Protein AF-A0A920WPK7-F1 (afdb_monomer_lite)

Secondary structure (DSSP, 8-state):
-HHHHHHHTT--EEEEEEPP-SSS--EE-EEEEEETT----SGGGGTT-EEEE--TT-IIIIIHHHHHHHHS--SSPPEEEE-SSTTHHHHHHHTTS-SEEEEETTHHHHHHHTTSS-TTSEEEEEEPPPEE-SEEEEETTS-HHHHHHHHHHHHHGGG-HHHHHHHHTTTTPPPPTT----B-STTSGGGSS--S---SS--SS------PPPSS---SPPEE-SSEEEEEEE-TTS-EEEEEEEETTT--EEEEEEEE-----TT-S---SPPEEETTEEEEE-TTSEEEEEETTT--EEEEEEHHHHH-PPPPTT------EEETTEEEE---BTTBSEEEEETTT--EEEEEPPPPPSSS------------S-----SS------------------------------------------------------------------------------PPPPP---------

Sequence (476 aa):
MVRFDAHRLKLSVSPLADLTDRDGLTTQQGVFLVRTADPARRLGDLSGRAVMLGPVEEAETHQAAKDMLQKVRLAKPPRLDSAGAIDSGALALSDGEVDAAVVPDYLPPLLVGCGKVEPGAVRVLATTPSVPGVRLFRTGTTDEALARRVAAEVTALTKRRDLLIALESARGFIKPLGQTAAWADWRGPSRLALTQSLPKKLPKSLRKIWSAKLTGPAVAGPAATESRVITPDKNSEATRDLFRCLDAADGSEMWRLDYAAAGDIDYSNSSRATPVVHDGLVYLHGALGDLHCVRLDTGAVVWRTNYYRDYGAKLLTWGSSSPPLIVDDKLIINPGAPDASLAALDRKTGRLIWKTPATPPPTRHSSWGNSAAAGRLSATTRRASVVGIQPPAIGCGSTCRARGRISTSPRRSSTPTNCCSPPRTTGRGCTVFRPMEKSIRSRHWLMVVSRRTPARRSLLAIACLPPPMAKCTAST

Foldseek 3Di:
DVVVVCVVVVFDKDFQFAFADAVGDQWWAKFKKFFLPAPQQALLVLQQWEEEFEAPPDCRRHVLVVVVNVVDPHPHRYHYHYDPHQCRQVLCNQVVVGRIYIHIPPCVVVCCVVVNHPVRRMDTNDMGDIDRDDTDIDTPVADPVRSVVVSVCVLCVVVCPVVVCCQVVVPPPDPPPDDWPWQQFCLRVVVVVDDPDDDPDDDPDDDDQEDDDAQADFAADWTGGPFWIWGWGAHPVLQKTKIFIATPRYRHTQDIDIDGDDDDAPPGQTAQGYWHDDPQWIWDAGLQQKIFIAGNRYRHTQDIDGLCVPPVADADRHGDNDHWDDDPQWTWDQSLHQQARIWIARNRRRHTPDGHGDDPDPDDDDPDRDDDPPDPPDPPDDDDDDDDDDDDDDDDDDDDDDDDDDDDDDDDDDDDDDDDDDDDDDDDDDDDDDDDDDDDDDDDDDDDDDDDDDDDDDDDDDDDDDDDDDRIDGDD

Structure (mmCIF, N/CA/C/O backbone):
data_AF-A0A920WPK7-F1
#
_entry.id   AF-A0A920WPK7-F1
#
loop_
_atom_site.group_PDB
_atom_site.id
_atom_site.type_symbol
_atom_site.label_atom_id
_atom_site.label_alt_id
_atom_site.label_comp_id
_atom_site.label_asym_id
_atom_site.label_entity_id
_atom_site.label_seq_id
_atom_site.pdbx_PDB_ins_code
_atom_site.Cartn_x
_atom_site.Cartn_y
_atom_site.Cartn_z
_atom_site.occupancy
_atom_site.B_iso_or_equiv
_atom_site.auth_seq_id
_atom_site.auth_comp_id
_atom_site.auth_asym_id
_atom_site.auth_atom_id
_atom_site.pdbx_PDB_model_num
ATOM 1 N N . MET A 1 1 ? -16.186 -6.198 11.004 1.00 74.50 1 MET A N 1
ATOM 2 C CA . MET A 1 1 ? -15.089 -5.953 10.032 1.00 74.50 1 MET A CA 1
ATOM 3 C C . MET A 1 1 ? -15.340 -6.513 8.617 1.00 74.50 1 MET A C 1
ATOM 5 O O . MET A 1 1 ? -15.781 -5.744 7.779 1.00 74.50 1 MET A O 1
ATOM 9 N N . VAL A 1 2 ? -15.141 -7.809 8.298 1.00 79.62 2 VAL A N 1
ATOM 10 C CA . VAL A 1 2 ? -15.109 -8.312 6.885 1.00 79.62 2 VAL A CA 1
ATOM 11 C C . VAL A 1 2 ? -16.296 -7.872 6.010 1.00 79.62 2 VAL A C 1
ATOM 13 O O . VAL A 1 2 ? -16.091 -7.370 4.909 1.00 79.62 2 VAL A O 1
ATOM 16 N N . ARG A 1 3 ? -17.541 -8.020 6.487 1.00 83.81 3 ARG A N 1
ATOM 17 C CA . ARG A 1 3 ? -18.745 -7.583 5.746 1.00 83.81 3 ARG A CA 1
ATOM 18 C C . ARG A 1 3 ? -18.801 -6.065 5.525 1.00 83.81 3 ARG A C 1
ATOM 20 O O . ARG A 1 3 ? -19.236 -5.630 4.463 1.00 83.81 3 ARG A O 1
ATOM 27 N N . PHE A 1 4 ? -18.349 -5.280 6.502 1.00 83.25 4 PHE A N 1
ATOM 28 C CA . PHE A 1 4 ? -18.295 -3.817 6.437 1.00 83.25 4 PHE A CA 1
ATOM 29 C C . PHE A 1 4 ? -17.310 -3.359 5.348 1.00 83.25 4 PHE A C 1
ATOM 31 O O . PHE A 1 4 ? -17.668 -2.568 4.473 1.00 83.25 4 PHE A O 1
ATOM 38 N N . ASP A 1 5 ? -16.109 -3.945 5.322 1.00 80.44 5 ASP A N 1
ATOM 39 C CA . ASP A 1 5 ? -15.122 -3.696 4.266 1.00 80.44 5 ASP A CA 1
ATOM 40 C C . ASP A 1 5 ? -15.593 -4.181 2.894 1.00 80.44 5 ASP A C 1
ATOM 42 O O . ASP A 1 5 ? -15.469 -3.452 1.910 1.00 80.44 5 ASP A O 1
ATOM 46 N N . ALA A 1 6 ? -16.182 -5.377 2.816 1.00 83.06 6 ALA A N 1
ATOM 47 C CA . ALA A 1 6 ? -16.711 -5.922 1.570 1.00 83.06 6 ALA A CA 1
ATOM 48 C C . ALA A 1 6 ? -17.803 -5.024 0.967 1.00 83.06 6 ALA A C 1
ATOM 50 O O . ALA A 1 6 ? -17.767 -4.749 -0.232 1.00 83.06 6 ALA A O 1
ATOM 51 N N . HIS A 1 7 ? -18.716 -4.493 1.788 1.00 83.62 7 HIS A N 1
ATOM 52 C CA . HIS A 1 7 ? -19.718 -3.522 1.348 1.00 83.62 7 HIS A CA 1
ATOM 53 C C . HIS A 1 7 ? -19.063 -2.233 0.822 1.00 83.62 7 HIS A C 1
ATOM 55 O O . HIS A 1 7 ? -19.332 -1.818 -0.308 1.00 83.62 7 HIS A O 1
ATOM 61 N N . ARG A 1 8 ? -18.132 -1.643 1.589 1.00 80.12 8 ARG A N 1
ATOM 62 C CA . ARG A 1 8 ? -17.380 -0.434 1.199 1.00 80.12 8 ARG A CA 1
ATOM 63 C C . ARG A 1 8 ? -16.613 -0.607 -0.118 1.00 80.12 8 ARG A C 1
ATOM 65 O O . ARG A 1 8 ? -16.541 0.327 -0.913 1.00 80.12 8 ARG A O 1
ATOM 72 N N . LEU A 1 9 ? -16.061 -1.795 -0.358 1.00 79.94 9 LEU A N 1
ATOM 73 C CA . LEU A 1 9 ? -15.273 -2.138 -1.546 1.00 79.94 9 LEU A CA 1
ATOM 74 C C . LEU A 1 9 ? -16.105 -2.737 -2.700 1.00 79.94 9 LEU A C 1
ATOM 76 O O . LEU A 1 9 ? -15.537 -3.060 -3.743 1.00 79.94 9 LEU A O 1
ATOM 80 N N . LYS A 1 10 ? -17.433 -2.863 -2.545 1.00 82.94 10 LYS A N 1
ATOM 81 C CA . LYS A 1 10 ? -18.369 -3.472 -3.516 1.00 82.94 10 LYS A CA 1
ATOM 82 C C . LYS A 1 10 ? -18.009 -4.917 -3.898 1.00 82.94 10 LYS A C 1
ATOM 84 O O . LYS A 1 10 ? -17.970 -5.280 -5.073 1.00 82.94 10 LYS A O 1
ATOM 89 N N . LEU A 1 11 ? -17.739 -5.746 -2.894 1.00 81.69 11 LEU A N 1
ATOM 90 C CA . LEU A 1 11 ? -17.316 -7.136 -3.053 1.00 81.69 11 LEU A CA 1
ATOM 91 C C . LEU A 1 11 ? -18.388 -8.101 -2.568 1.00 81.69 11 LEU A C 1
ATOM 93 O O . LEU A 1 11 ? -18.891 -7.978 -1.453 1.00 81.69 11 LEU A O 1
ATOM 97 N N . SER A 1 12 ? -18.667 -9.121 -3.378 1.00 85.69 12 SER A N 1
ATOM 98 C CA . SER A 1 12 ? -19.481 -10.248 -2.933 1.00 85.69 12 SER A CA 1
ATOM 99 C C . SER A 1 12 ? -18.648 -11.182 -2.053 1.00 85.69 12 SER A C 1
ATOM 101 O O . SER A 1 12 ? -17.634 -11.740 -2.494 1.00 85.69 12 SER A O 1
ATOM 103 N N . VAL A 1 13 ? -19.095 -11.336 -0.806 1.00 89.62 13 VAL A N 1
ATOM 104 C CA . VAL A 1 13 ? -18.576 -12.297 0.169 1.00 89.62 13 VAL A CA 1
ATOM 105 C C . VAL A 1 13 ? -19.705 -13.205 0.641 1.00 89.62 13 VAL A C 1
ATOM 107 O O . VAL A 1 13 ? -20.797 -12.735 0.955 1.00 89.62 13 VAL A O 1
ATOM 110 N N . SER A 1 14 ? -19.439 -14.507 0.711 1.00 89.06 14 SER A N 1
ATOM 111 C CA . SER A 1 14 ? -20.360 -15.503 1.273 1.00 89.06 14 SER A CA 1
ATOM 112 C C . SER A 1 14 ? -19.783 -16.090 2.567 1.00 89.06 14 SER A C 1
ATOM 114 O O . SER A 1 14 ? -18.557 -16.154 2.708 1.00 89.06 14 SER A O 1
ATOM 116 N N . PRO A 1 15 ? -20.636 -16.455 3.543 1.00 89.12 15 PRO A N 1
ATOM 117 C CA . PRO A 1 15 ? -20.194 -17.139 4.756 1.00 89.12 15 PRO A CA 1
ATOM 118 C C . PRO A 1 15 ? -19.584 -18.504 4.401 1.00 89.12 15 PRO A C 1
ATOM 120 O O . PRO A 1 15 ? -19.987 -19.112 3.411 1.00 89.12 15 PRO A O 1
ATOM 123 N N . LEU A 1 16 ? -18.612 -18.969 5.190 1.00 86.94 16 LEU A N 1
ATOM 124 C CA . LEU A 1 16 ? -17.967 -20.274 4.995 1.00 86.94 16 LEU A CA 1
ATOM 125 C C . LEU A 1 16 ? -17.942 -21.136 6.267 1.00 86.94 16 LEU A C 1
ATOM 127 O O . LEU A 1 16 ? -18.121 -22.344 6.173 1.00 86.94 16 LEU A O 1
ATOM 131 N N . ALA A 1 17 ? -17.713 -20.529 7.432 1.00 85.38 17 ALA A N 1
ATOM 132 C CA . ALA A 1 17 ? -17.779 -21.191 8.735 1.00 85.38 17 ALA A CA 1
ATOM 133 C C . ALA A 1 17 ? -17.980 -20.149 9.843 1.00 85.38 17 ALA A C 1
ATOM 135 O O . ALA A 1 17 ? -17.548 -19.003 9.690 1.00 85.38 17 ALA A O 1
ATOM 136 N N . ASP A 1 18 ? -18.583 -20.553 10.956 1.00 86.06 18 ASP A N 1
ATOM 137 C CA . ASP A 1 18 ? -18.689 -19.750 12.175 1.00 86.06 18 ASP A CA 1
ATOM 138 C C . ASP A 1 18 ? -17.701 -20.238 13.238 1.00 86.06 18 ASP A C 1
ATOM 140 O O . ASP A 1 18 ? -17.454 -21.438 13.375 1.00 86.06 18 ASP A O 1
ATOM 144 N N . LEU A 1 19 ? -17.142 -19.298 14.000 1.00 84.44 19 LEU A N 1
ATOM 145 C CA . LEU A 1 19 ? -16.466 -19.606 15.253 1.00 84.44 19 LEU A CA 1
ATOM 146 C C . LEU A 1 19 ? -17.531 -19.748 16.344 1.00 84.44 19 LEU A C 1
ATOM 148 O O . LEU A 1 19 ? -18.410 -18.893 16.460 1.00 84.44 19 LEU A O 1
ATOM 152 N N . THR A 1 20 ? -17.434 -20.804 17.147 1.00 84.06 20 THR A N 1
ATOM 153 C CA . THR A 1 20 ? -18.218 -20.915 18.378 1.00 84.06 20 THR A CA 1
ATOM 154 C C . THR A 1 20 ? -17.453 -20.306 19.546 1.00 84.06 20 THR A C 1
ATOM 156 O O . THR A 1 20 ? -16.219 -20.346 19.574 1.00 84.06 20 THR A O 1
ATOM 159 N N . ASP A 1 21 ? -18.168 -19.837 20.558 1.00 79.50 21 ASP A N 1
ATOM 160 C CA . ASP A 1 21 ? -17.604 -19.687 21.898 1.00 79.50 21 ASP A CA 1
ATOM 161 C C . ASP A 1 21 ? -17.414 -21.060 22.593 1.00 79.50 21 ASP A C 1
ATOM 163 O O . ASP A 1 21 ? -17.369 -22.118 21.944 1.00 79.50 21 ASP A O 1
ATOM 167 N N . ARG A 1 22 ? -17.246 -21.045 23.923 1.00 74.00 22 ARG A N 1
ATOM 168 C CA . ARG A 1 22 ? -17.088 -22.254 24.750 1.00 74.00 22 ARG A CA 1
ATOM 169 C C . ARG A 1 22 ? -18.394 -23.029 24.943 1.00 74.00 22 ARG A C 1
ATOM 171 O O . ARG A 1 22 ? -18.333 -24.242 25.133 1.00 74.00 22 ARG A O 1
ATOM 178 N N . ASP A 1 23 ? -19.530 -22.345 24.861 1.00 80.81 23 ASP A N 1
ATOM 179 C CA . ASP A 1 23 ? -20.871 -22.891 25.084 1.00 80.81 23 ASP A CA 1
ATOM 180 C C . ASP A 1 23 ? -21.534 -23.347 23.768 1.00 80.81 23 ASP A C 1
ATOM 182 O O . ASP A 1 23 ? -22.582 -23.992 23.768 1.00 80.81 23 ASP A O 1
ATOM 186 N N . GLY A 1 24 ? -20.880 -23.083 22.631 1.00 82.88 24 GLY A N 1
ATOM 187 C CA . GLY A 1 24 ? -21.295 -23.506 21.294 1.00 82.88 24 GLY A CA 1
ATOM 188 C C . GLY A 1 24 ? -22.045 -22.432 20.503 1.00 82.88 24 GLY A C 1
ATOM 189 O O . GLY A 1 24 ? -22.503 -22.714 19.394 1.00 82.88 24 GLY A O 1
ATOM 190 N N . LEU A 1 25 ? -22.168 -21.210 21.028 1.00 87.44 25 LEU A N 1
ATOM 191 C CA . LEU A 1 25 ? -22.891 -20.122 20.376 1.00 87.44 25 LEU A CA 1
ATOM 192 C C . LEU A 1 25 ? -22.048 -19.500 19.257 1.00 87.44 25 LEU A C 1
ATOM 194 O O . LEU A 1 25 ? -20.853 -19.260 19.408 1.00 87.44 25 LEU A O 1
ATOM 198 N N . THR A 1 26 ? -22.696 -19.200 18.131 1.00 89.94 26 THR A N 1
ATOM 199 C CA . THR A 1 26 ? -22.108 -18.520 16.957 1.00 89.94 26 THR A CA 1
ATOM 200 C C . THR A 1 26 ? -22.499 -17.039 16.878 1.00 89.94 26 THR A C 1
ATOM 202 O O . THR A 1 26 ? -22.296 -16.365 15.862 1.00 89.94 26 THR A O 1
ATOM 205 N N . THR A 1 27 ? -23.094 -16.517 17.951 1.00 91.88 27 THR A N 1
ATOM 206 C CA . THR A 1 27 ? -23.573 -15.139 18.069 1.00 91.88 27 THR A CA 1
ATOM 207 C C . THR A 1 27 ? -22.876 -14.413 19.201 1.00 91.88 27 THR A C 1
ATOM 209 O O . THR A 1 27 ? -22.495 -15.034 20.184 1.00 91.88 27 THR A O 1
ATOM 212 N N . GLN A 1 28 ? -22.787 -13.095 19.083 1.00 90.38 28 GLN A N 1
ATOM 213 C CA . GLN A 1 28 ? -22.155 -12.213 20.055 1.00 90.38 28 GLN A CA 1
ATOM 214 C C . GLN A 1 28 ? -23.104 -11.055 20.384 1.00 90.38 28 GLN A C 1
ATOM 216 O O . GLN A 1 28 ? -23.923 -10.660 19.543 1.00 90.38 28 GLN A O 1
ATOM 221 N N . GLN A 1 29 ? -22.995 -10.508 21.592 1.00 95.00 29 GLN A N 1
ATOM 222 C CA . GLN A 1 29 ? -23.737 -9.334 22.039 1.00 95.00 29 GLN A CA 1
ATOM 223 C C . GLN A 1 29 ? -22.781 -8.216 22.479 1.00 95.00 29 GLN A C 1
ATOM 225 O O . GLN A 1 29 ? -21.632 -8.435 22.862 1.00 95.00 29 GLN A O 1
ATOM 230 N N . GLY A 1 30 ? -23.272 -6.982 22.410 1.00 95.38 30 GLY A N 1
ATOM 231 C CA . GLY A 1 30 ? -22.662 -5.824 23.050 1.00 95.38 30 GLY A CA 1
ATOM 232 C C . GLY A 1 30 ? -23.373 -5.527 24.369 1.00 95.38 30 GLY A C 1
ATOM 233 O O . GLY A 1 30 ? -24.593 -5.636 24.466 1.00 95.38 30 GLY A O 1
ATOM 234 N N . VAL A 1 31 ? -22.632 -5.115 25.389 1.00 96.75 31 VAL A N 1
ATOM 235 C CA . VAL A 1 31 ? -23.158 -4.681 26.686 1.00 96.75 31 VAL A CA 1
ATOM 236 C C . VAL A 1 31 ? -22.944 -3.185 26.871 1.00 96.75 31 VAL A C 1
ATOM 238 O O . VAL A 1 31 ? -21.856 -2.660 26.637 1.00 96.75 31 VAL A O 1
ATOM 241 N N . PHE A 1 32 ? -23.989 -2.493 27.319 1.00 96.88 32 PHE A N 1
ATOM 242 C CA . PHE A 1 32 ? -23.896 -1.117 27.794 1.00 96.88 32 PHE A CA 1
ATOM 243 C C . PHE A 1 32 ? -23.301 -1.133 29.198 1.00 96.88 32 PHE A C 1
ATOM 245 O O . PHE A 1 32 ? -23.942 -1.606 30.135 1.00 96.88 32 PHE A O 1
ATOM 252 N N . LEU A 1 33 ? -22.097 -0.600 29.354 1.00 96.19 33 LEU A N 1
ATOM 253 C CA . LEU A 1 33 ? -21.456 -0.362 30.637 1.00 96.19 33 LEU A CA 1
ATOM 254 C C . LEU A 1 33 ? -21.737 1.056 31.130 1.00 96.19 33 LEU A C 1
ATOM 256 O O . LEU A 1 33 ? -21.706 2.015 30.359 1.00 96.19 33 LEU A O 1
ATOM 260 N N . VAL A 1 34 ? -21.934 1.175 32.438 1.00 96.88 34 VAL A N 1
ATOM 261 C CA . VAL A 1 34 ? -21.887 2.433 33.195 1.00 96.88 34 VAL A CA 1
ATOM 262 C C . VAL A 1 34 ? -20.981 2.246 34.411 1.00 96.88 34 VAL A C 1
ATOM 264 O O . VAL A 1 34 ? -20.764 1.114 34.856 1.00 96.88 34 VAL A O 1
ATOM 267 N N . ARG A 1 35 ? -20.462 3.338 34.980 1.00 95.06 35 ARG A N 1
ATOM 268 C CA . ARG A 1 35 ? -19.767 3.284 36.278 1.00 95.06 35 ARG A CA 1
ATOM 269 C C . ARG A 1 35 ? -20.724 2.752 37.350 1.00 95.06 35 ARG A C 1
ATOM 271 O O . ARG A 1 35 ? -21.910 3.078 37.340 1.00 95.06 35 ARG A O 1
ATOM 278 N N . THR A 1 36 ? -20.229 1.960 38.297 1.00 93.88 36 THR A N 1
ATOM 279 C CA . THR A 1 36 ? -21.077 1.315 39.319 1.00 93.88 36 THR A CA 1
ATOM 280 C C . THR A 1 36 ? -21.866 2.326 40.152 1.00 93.88 36 THR A C 1
ATOM 282 O O . THR A 1 36 ? -23.049 2.105 40.405 1.00 93.88 36 THR A O 1
ATOM 285 N N . ALA A 1 37 ? -21.250 3.469 40.473 1.00 92.31 37 ALA A N 1
ATOM 286 C CA . ALA A 1 37 ? -21.867 4.587 41.190 1.00 92.31 37 ALA A CA 1
ATOM 287 C C . ALA A 1 37 ? -22.839 5.448 40.351 1.00 92.31 37 ALA A C 1
ATOM 289 O O . ALA A 1 37 ? -23.460 6.360 40.895 1.00 92.31 37 ALA A O 1
ATOM 290 N N . ASP A 1 38 ? -22.984 5.206 39.042 1.00 94.44 38 ASP A N 1
ATOM 291 C CA . ASP A 1 38 ? -23.937 5.952 38.214 1.00 94.44 38 ASP A CA 1
ATOM 292 C C . ASP A 1 38 ? -25.392 5.637 38.627 1.00 94.44 38 ASP A C 1
ATOM 294 O O . ASP A 1 38 ? -25.696 4.477 38.918 1.00 94.44 38 ASP A O 1
ATOM 298 N N . PRO A 1 39 ? -26.328 6.603 38.635 1.00 93.88 39 PRO A N 1
ATOM 299 C CA . PRO A 1 39 ? -27.727 6.339 38.983 1.00 93.88 39 PRO A CA 1
ATOM 300 C C . PRO A 1 39 ? -28.560 5.618 37.900 1.00 93.88 39 PRO A C 1
ATOM 302 O O . PRO A 1 39 ? -29.665 5.173 38.209 1.00 93.88 39 PRO A O 1
ATOM 305 N N . ALA A 1 40 ? -28.096 5.492 36.648 1.00 93.56 40 ALA A N 1
ATOM 306 C CA . ALA A 1 40 ? -28.867 4.900 35.544 1.00 93.56 40 ALA A CA 1
ATOM 307 C C . ALA A 1 40 ? -29.174 3.408 35.772 1.00 93.56 40 ALA A C 1
ATOM 309 O O . ALA A 1 40 ? -28.258 2.595 35.901 1.00 93.56 40 ALA A O 1
ATOM 310 N N . ARG A 1 41 ? -30.450 3.012 35.772 1.00 92.94 41 ARG A N 1
ATOM 311 C CA . ARG A 1 41 ? -30.886 1.613 35.971 1.00 92.94 41 ARG A CA 1
ATOM 312 C C . ARG A 1 41 ? -31.418 0.948 34.703 1.00 92.94 41 ARG A C 1
ATOM 314 O O . ARG A 1 41 ? -31.510 -0.272 34.659 1.00 92.94 41 ARG A O 1
ATOM 321 N N . ARG A 1 42 ? -31.753 1.730 33.677 1.00 93.25 42 ARG A N 1
ATOM 322 C CA . ARG A 1 42 ? -32.236 1.266 32.365 1.00 93.25 42 ARG A CA 1
ATOM 323 C C . ARG A 1 42 ? -31.721 2.175 31.247 1.00 93.25 42 ARG A C 1
ATOM 325 O O . ARG A 1 42 ? -31.369 3.325 31.492 1.00 93.25 42 ARG A O 1
ATOM 332 N N . LEU A 1 43 ? -31.782 1.706 29.998 1.00 91.44 43 LEU A N 1
ATOM 333 C CA . LEU A 1 43 ? -31.421 2.508 28.813 1.00 91.44 43 LEU A CA 1
ATOM 334 C C . LEU A 1 43 ? -32.167 3.846 28.719 1.00 91.44 43 LEU A C 1
ATOM 336 O O . LEU A 1 43 ? -31.600 4.821 28.238 1.00 91.44 43 LEU A O 1
ATOM 340 N N . GLY A 1 44 ? -33.407 3.908 29.221 1.00 91.38 44 GLY A N 1
ATOM 341 C CA . GLY A 1 44 ? -34.195 5.144 29.306 1.00 91.38 44 GLY A CA 1
ATOM 342 C C . GLY A 1 44 ? -33.469 6.296 30.014 1.00 91.38 44 GLY A C 1
ATOM 343 O O . GLY A 1 44 ? -33.649 7.461 29.663 1.00 91.38 44 GLY A O 1
ATOM 344 N N . ASP A 1 45 ? -32.597 5.967 30.967 1.00 93.31 45 ASP A N 1
ATOM 345 C CA . ASP A 1 45 ? -31.914 6.932 31.824 1.00 93.31 45 ASP A CA 1
ATOM 346 C C . ASP A 1 45 ? -30.636 7.503 31.163 1.00 93.31 45 ASP A C 1
ATOM 348 O O . ASP A 1 45 ? -30.020 8.427 31.700 1.00 93.31 45 ASP A O 1
ATOM 352 N N . LEU A 1 46 ? -30.261 6.999 29.974 1.00 93.25 46 LEU A N 1
ATOM 353 C CA . LEU A 1 46 ? -29.215 7.558 29.100 1.00 93.25 46 LEU A CA 1
ATOM 354 C C . LEU A 1 46 ? -29.712 8.746 28.249 1.00 93.25 46 LEU A C 1
ATOM 356 O O . LEU A 1 46 ? -28.957 9.304 27.453 1.00 93.25 46 LEU A O 1
ATOM 360 N N . SER A 1 47 ? -30.974 9.153 28.407 1.00 92.88 47 SER A N 1
ATOM 361 C CA . SER A 1 47 ? -31.570 10.306 27.723 1.00 92.88 47 SER A CA 1
ATOM 362 C C . SER A 1 47 ? -30.715 11.574 27.884 1.00 92.88 47 SER A C 1
ATOM 364 O O . SER A 1 47 ? -30.573 12.108 28.981 1.00 92.88 47 SER A O 1
ATOM 366 N N . GLY A 1 48 ? -30.158 12.080 26.779 1.00 92.12 48 GLY A N 1
ATOM 367 C CA . GLY A 1 48 ? -29.300 13.271 26.745 1.00 92.12 48 GLY A CA 1
ATOM 368 C C . GLY A 1 48 ? -27.852 13.090 27.225 1.00 92.12 48 GLY A C 1
ATOM 369 O O . GLY A 1 48 ? -27.099 14.068 27.197 1.00 92.12 48 GLY A O 1
ATOM 370 N N . ARG A 1 49 ? -27.455 11.881 27.640 1.00 94.44 49 ARG A N 1
ATOM 371 C CA . ARG A 1 49 ? -26.106 11.551 28.133 1.00 94.44 49 ARG A CA 1
ATOM 372 C C . ARG A 1 49 ? -25.093 11.327 27.005 1.00 94.44 49 ARG A C 1
ATOM 374 O O . ARG A 1 49 ? -25.482 11.192 25.847 1.00 94.44 49 ARG A O 1
ATOM 381 N N . ALA A 1 50 ? -23.801 11.309 27.329 1.00 96.00 50 ALA A N 1
ATOM 382 C CA . ALA A 1 50 ? -22.730 10.906 26.418 1.00 96.00 50 ALA A CA 1
ATOM 383 C C . ALA A 1 50 ? -22.539 9.381 26.446 1.00 96.00 50 ALA A C 1
ATOM 385 O O . ALA A 1 50 ? -22.300 8.800 27.506 1.00 96.00 50 ALA A O 1
ATOM 386 N N . VAL A 1 51 ? -22.643 8.736 25.283 1.00 96.62 51 VAL A N 1
ATOM 387 C CA . VAL A 1 51 ? -22.500 7.285 25.121 1.00 96.62 51 VAL A CA 1
ATOM 388 C C . VAL A 1 51 ? -21.463 6.997 24.037 1.00 96.62 51 VAL A C 1
ATOM 390 O O . VAL A 1 51 ? -21.649 7.383 22.882 1.00 96.62 51 VAL A O 1
ATOM 393 N N . MET A 1 52 ? -20.391 6.293 24.399 1.00 96.69 52 MET A N 1
ATOM 394 C CA . MET A 1 52 ? -19.396 5.811 23.439 1.00 96.69 52 MET A CA 1
ATOM 395 C C . MET A 1 52 ? -19.841 4.462 22.867 1.00 96.69 52 MET A C 1
ATOM 397 O O . MET A 1 52 ? -19.896 3.467 23.588 1.00 96.69 52 MET A O 1
ATOM 401 N N . LEU A 1 53 ? -20.159 4.412 21.577 1.00 96.88 53 LEU A N 1
ATOM 402 C CA . LEU A 1 53 ? -20.363 3.153 20.858 1.00 96.88 53 LEU A CA 1
ATOM 403 C C . LEU A 1 53 ? -19.012 2.506 20.528 1.00 96.88 53 LEU A C 1
ATOM 405 O O . LEU A 1 53 ? -17.987 3.190 20.482 1.00 96.88 53 LEU A O 1
ATOM 409 N N . GLY A 1 54 ? -19.009 1.206 20.236 1.00 92.25 54 GLY A N 1
ATOM 410 C CA . GLY A 1 54 ? -17.816 0.546 19.702 1.00 92.25 54 GLY A CA 1
ATOM 411 C C . GLY A 1 54 ? -17.451 1.003 18.275 1.00 92.25 54 GLY A C 1
ATOM 412 O O . GLY A 1 54 ? -18.146 1.850 17.689 1.00 92.25 54 GLY A O 1
ATOM 413 N N . PRO A 1 55 ? -16.361 0.454 17.705 1.00 91.81 55 PRO A N 1
ATOM 414 C CA . PRO A 1 55 ? -15.948 0.687 16.322 1.00 91.81 55 PRO A CA 1
ATOM 415 C C . PRO A 1 55 ? -17.082 0.497 15.306 1.00 91.81 55 PRO A C 1
ATOM 417 O O . PRO A 1 55 ? -17.902 -0.410 15.424 1.00 91.81 55 PRO A O 1
ATOM 420 N N . VAL A 1 56 ? -17.120 1.338 14.269 1.00 91.44 56 VAL A N 1
ATOM 421 C CA . VAL A 1 56 ? -18.204 1.365 13.261 1.00 91.44 56 VAL A CA 1
ATOM 422 C C . VAL A 1 56 ? -18.357 0.052 12.479 1.00 91.44 56 VAL A C 1
ATOM 424 O O . VAL A 1 56 ? -19.397 -0.205 11.873 1.00 91.44 56 VAL A O 1
ATOM 427 N N . GLU A 1 57 ? -17.314 -0.772 12.472 1.00 87.94 57 GLU A N 1
ATOM 428 C CA . GLU A 1 57 ? -17.245 -2.077 11.831 1.00 87.94 57 GLU A CA 1
ATOM 429 C C . GLU A 1 57 ? -17.695 -3.260 12.714 1.00 87.94 57 GLU A C 1
ATOM 431 O O . GLU A 1 57 ? -17.764 -4.386 12.198 1.00 87.94 57 GLU A O 1
ATOM 436 N N . GLU A 1 58 ? -17.982 -3.037 14.000 1.00 89.44 58 GLU A N 1
ATOM 437 C CA . GLU A 1 58 ? -18.539 -4.013 14.951 1.00 89.44 58 GLU A CA 1
ATOM 438 C C . GLU A 1 58 ? -20.069 -3.886 15.001 1.00 89.44 58 GLU A C 1
ATOM 440 O O . GLU A 1 58 ? -20.633 -2.819 15.245 1.00 89.44 58 GLU A O 1
ATOM 445 N N . ALA A 1 59 ? -20.786 -4.974 14.722 1.00 91.12 59 ALA A N 1
ATOM 446 C CA . ALA A 1 59 ? -22.241 -4.912 14.575 1.00 91.12 59 ALA A CA 1
ATOM 447 C C . ALA A 1 59 ? -22.950 -4.877 15.938 1.00 91.12 59 ALA A C 1
ATOM 449 O O . ALA A 1 59 ? -23.964 -4.200 16.093 1.00 91.12 59 ALA A O 1
ATOM 450 N N . GLU A 1 60 ? -22.394 -5.589 16.912 1.00 93.38 60 GLU A N 1
ATOM 451 C CA . GLU A 1 60 ? -22.888 -5.817 18.264 1.00 93.38 60 GLU A CA 1
ATOM 452 C C . GLU A 1 60 ? -22.738 -4.590 19.176 1.00 93.38 60 GLU A C 1
ATOM 454 O O . GLU A 1 60 ? -23.653 -4.282 19.945 1.00 93.38 60 GLU A O 1
ATOM 459 N N . THR A 1 61 ? -21.619 -3.866 19.053 1.00 94.62 61 THR A N 1
ATOM 460 C CA . THR A 1 61 ? -21.278 -2.692 19.874 1.00 94.62 61 THR A CA 1
ATOM 461 C C . THR A 1 61 ? -21.690 -1.366 19.237 1.00 94.62 61 THR A C 1
ATOM 463 O O . THR A 1 61 ? -21.874 -0.380 19.955 1.00 94.62 61 THR A O 1
ATOM 466 N N . HIS A 1 62 ? -21.862 -1.322 17.910 1.00 94.75 62 HIS A N 1
ATOM 467 C CA . HIS A 1 62 ? -22.204 -0.101 17.183 1.00 94.75 62 HIS A CA 1
ATOM 468 C C . HIS A 1 62 ? -23.638 -0.106 16.642 1.00 94.75 62 HIS A C 1
ATOM 470 O O . HIS A 1 62 ? -24.499 0.604 17.166 1.00 94.75 62 HIS A O 1
ATOM 476 N N . GLN A 1 63 ? -23.929 -0.891 15.598 1.00 93.69 63 GLN A N 1
ATOM 477 C CA . GLN A 1 63 ? -25.224 -0.808 14.909 1.00 93.69 63 GLN A CA 1
ATOM 478 C C . GLN A 1 63 ? -26.375 -1.337 15.778 1.00 93.69 63 GLN A C 1
ATOM 480 O O . GLN A 1 63 ? -27.374 -0.642 15.945 1.00 93.69 63 GLN A O 1
ATOM 485 N N . ALA A 1 64 ? -26.221 -2.510 16.399 1.00 95.06 64 ALA A N 1
ATOM 486 C CA . ALA A 1 64 ? -27.236 -3.094 17.277 1.00 95.06 64 ALA A CA 1
ATOM 487 C C . ALA A 1 64 ? -27.514 -2.205 18.503 1.00 95.06 64 ALA A C 1
ATOM 489 O O . ALA A 1 64 ? -28.666 -2.041 18.905 1.00 95.06 64 ALA A O 1
ATOM 490 N N . ALA A 1 65 ? -26.474 -1.573 19.056 1.00 95.56 65 ALA A N 1
ATOM 491 C CA . ALA A 1 65 ? -26.593 -0.604 20.142 1.00 95.56 65 ALA A CA 1
ATOM 492 C C . ALA A 1 65 ? -27.357 0.659 19.720 1.00 95.56 65 ALA A C 1
ATOM 494 O O . ALA A 1 65 ? -28.263 1.108 20.424 1.00 95.56 65 ALA A O 1
ATOM 495 N N . LYS A 1 66 ? -27.041 1.205 18.542 1.00 94.31 66 LYS A N 1
ATOM 496 C CA . LYS A 1 66 ? -27.723 2.367 17.962 1.00 94.31 66 LYS A CA 1
ATOM 497 C C . LYS A 1 66 ? -29.198 2.080 17.676 1.00 94.31 66 LYS A C 1
ATOM 499 O O . LYS A 1 66 ? -30.050 2.876 18.067 1.00 94.31 66 LYS A O 1
ATOM 504 N N . ASP A 1 67 ? -29.508 0.929 17.083 1.00 93.81 67 ASP A N 1
ATOM 505 C CA . ASP A 1 67 ? -30.883 0.488 16.820 1.00 93.81 67 ASP A CA 1
ATOM 506 C C . ASP A 1 67 ? -31.667 0.280 18.125 1.00 93.81 67 ASP A C 1
ATOM 508 O O . ASP A 1 67 ? -32.853 0.604 18.208 1.00 93.81 67 ASP A O 1
ATOM 512 N N . MET A 1 68 ? -31.013 -0.238 19.170 1.00 94.06 68 MET A N 1
ATOM 513 C CA . MET A 1 68 ? -31.615 -0.406 20.492 1.00 94.06 68 MET A CA 1
ATOM 514 C C . MET A 1 68 ? -31.926 0.947 21.148 1.00 94.06 68 MET A C 1
ATOM 516 O O . MET A 1 68 ? -33.045 1.147 21.620 1.00 94.06 68 MET A O 1
ATOM 520 N N . LEU A 1 69 ? -30.990 1.903 21.112 1.00 92.50 69 LEU A N 1
ATOM 521 C CA . LEU A 1 69 ? -31.204 3.265 21.617 1.00 92.50 69 LEU A CA 1
ATOM 522 C C . LEU A 1 69 ? -32.291 4.024 20.842 1.00 92.50 69 LEU A C 1
ATOM 524 O O . LEU A 1 69 ? -33.016 4.804 21.447 1.00 92.50 69 LEU A O 1
ATOM 528 N N . GLN A 1 70 ? -32.437 3.788 19.534 1.00 89.94 70 GLN A N 1
ATOM 529 C CA . GLN A 1 70 ? -33.511 4.376 18.721 1.00 89.94 70 GLN A CA 1
ATOM 530 C C . GLN A 1 70 ? -34.896 3.788 19.030 1.00 89.94 70 GLN A C 1
ATOM 532 O O . GLN A 1 70 ? -35.897 4.497 18.941 1.00 89.94 70 GLN A O 1
ATOM 537 N N . LYS A 1 71 ? -34.972 2.501 19.399 1.00 89.62 71 LYS A N 1
ATOM 538 C CA . LYS A 1 71 ? -36.228 1.845 19.808 1.00 89.62 71 LYS A CA 1
ATOM 539 C C . LYS A 1 71 ? -36.707 2.305 21.188 1.00 89.62 71 LYS A C 1
ATOM 541 O O . LYS A 1 71 ? -37.911 2.323 21.441 1.00 89.62 71 LYS A O 1
ATOM 546 N N . VAL A 1 72 ? -35.792 2.695 22.076 1.00 88.56 72 VAL A N 1
ATOM 547 C CA . VAL A 1 72 ? -36.139 3.312 23.362 1.00 88.56 72 VAL A CA 1
ATOM 548 C C . VAL A 1 72 ? -36.576 4.761 23.119 1.00 88.56 72 VAL A C 1
ATOM 550 O O . VAL A 1 72 ? -35.812 5.578 22.615 1.00 88.56 72 VAL A O 1
ATOM 553 N N . ARG A 1 73 ? -37.808 5.114 23.512 1.00 80.25 73 ARG A N 1
ATOM 554 C CA . ARG A 1 73 ? -38.307 6.501 23.455 1.00 80.25 73 ARG A CA 1
ATOM 555 C C . ARG A 1 73 ? -37.623 7.369 24.521 1.00 80.25 73 ARG A C 1
ATOM 557 O O . ARG A 1 73 ? -38.159 7.567 25.608 1.00 80.25 73 ARG A O 1
ATOM 564 N N . LEU A 1 74 ? -36.425 7.858 24.213 1.00 85.62 74 LEU A N 1
ATOM 565 C CA . LEU A 1 74 ? -35.659 8.780 25.055 1.00 85.62 74 LEU A CA 1
ATOM 566 C C . LEU A 1 74 ? -36.214 10.207 24.941 1.00 85.62 74 LEU A C 1
ATOM 568 O O . LEU A 1 74 ? -36.503 10.673 23.841 1.00 85.62 74 LEU A O 1
ATOM 572 N N . ALA A 1 75 ? -36.330 10.917 26.068 1.00 82.75 75 ALA A N 1
ATOM 573 C CA . ALA A 1 75 ? -36.847 12.292 26.097 1.00 82.75 75 ALA A CA 1
ATOM 574 C C . ALA A 1 75 ? -35.912 13.295 25.393 1.00 82.75 75 ALA A C 1
ATOM 576 O O . ALA A 1 75 ? -36.361 14.294 24.836 1.00 82.75 75 ALA A O 1
ATOM 577 N N . LYS A 1 76 ? -34.606 13.010 25.390 1.00 87.69 76 LYS A N 1
ATOM 578 C CA . LYS A 1 76 ? -33.577 13.710 24.620 1.00 87.69 76 LYS A CA 1
ATOM 579 C C . LYS A 1 76 ? -32.635 12.671 23.999 1.00 87.69 76 LYS A C 1
ATOM 581 O O . LYS A 1 76 ? -32.216 11.756 24.714 1.00 87.69 76 LYS A O 1
ATOM 586 N N . PRO A 1 77 ? -32.261 12.785 22.711 1.00 86.81 77 PRO A N 1
ATOM 587 C CA . PRO A 1 77 ? -31.302 11.865 22.113 1.00 86.81 77 PRO A CA 1
ATOM 588 C C . PRO A 1 77 ? -29.948 11.934 22.848 1.00 86.81 77 PRO A C 1
ATOM 590 O O . PRO A 1 77 ? -29.516 13.031 23.221 1.00 86.81 77 PRO A O 1
ATOM 593 N N . PRO A 1 78 ? -29.280 10.791 23.079 1.00 89.69 78 PRO A N 1
ATOM 594 C CA . PRO A 1 78 ? -27.937 10.758 23.641 1.00 89.69 78 PRO A CA 1
ATOM 595 C C . PRO A 1 78 ? -26.930 11.329 22.635 1.00 89.69 78 PRO A C 1
ATOM 597 O O . PRO A 1 78 ? -27.135 11.274 21.420 1.00 89.69 78 PRO A O 1
ATOM 600 N N . ARG A 1 79 ? -25.818 11.861 23.143 1.00 92.88 79 ARG A N 1
ATOM 601 C CA . ARG A 1 79 ? -24.647 12.198 22.328 1.00 92.88 79 ARG A CA 1
ATOM 602 C C . ARG A 1 79 ? -23.888 10.902 22.063 1.00 92.88 79 ARG A C 1
ATOM 604 O O . ARG A 1 79 ? -23.466 10.252 23.014 1.00 92.88 79 ARG A O 1
ATOM 611 N N . LEU A 1 80 ? -23.793 10.516 20.793 1.00 94.38 80 LEU A N 1
ATOM 612 C CA . LEU A 1 80 ? -23.179 9.262 20.361 1.00 94.38 80 LEU A CA 1
ATOM 613 C C . LEU A 1 80 ? -21.832 9.541 19.704 1.00 94.38 80 LEU A C 1
ATOM 615 O O . LEU A 1 80 ? -21.796 10.115 18.616 1.00 94.38 80 LEU A O 1
ATOM 619 N N . ASP A 1 81 ? -20.766 9.070 20.339 1.00 92.38 81 ASP A N 1
ATOM 620 C CA . ASP A 1 81 ? -19.422 9.018 19.766 1.00 92.38 81 ASP A CA 1
ATOM 621 C C . ASP A 1 81 ? -19.039 7.561 19.460 1.00 92.38 81 ASP A C 1
ATOM 623 O O . ASP A 1 81 ? -19.763 6.625 19.807 1.00 92.38 81 ASP A O 1
ATOM 627 N N . SER A 1 82 ? -17.950 7.350 18.719 1.00 92.25 82 SER A N 1
ATOM 628 C CA . SER A 1 82 ? -17.525 6.022 18.245 1.00 92.25 82 SER A CA 1
ATOM 629 C C . SER A 1 82 ? -16.074 5.752 18.622 1.00 92.25 82 SER A C 1
ATOM 631 O O . SER A 1 82 ? -15.182 6.515 18.247 1.00 92.25 82 SER A O 1
ATOM 633 N N . ALA A 1 83 ? -15.836 4.655 19.333 1.00 88.50 83 ALA A N 1
ATOM 634 C CA . ALA A 1 83 ? -14.507 4.239 19.745 1.00 88.50 83 ALA A CA 1
ATOM 635 C C . ALA A 1 83 ? -13.644 3.821 18.540 1.00 88.50 83 ALA A C 1
ATOM 637 O O . ALA A 1 83 ? -14.117 3.167 17.614 1.00 88.50 83 ALA A O 1
ATOM 638 N N . GLY A 1 84 ? -12.351 4.158 18.574 1.00 79.44 84 GLY A N 1
ATOM 639 C CA . GLY A 1 84 ? -11.380 3.708 17.565 1.00 79.44 84 GLY A CA 1
ATOM 640 C C . GLY A 1 84 ? -10.879 2.271 17.768 1.00 79.44 84 GLY A C 1
ATOM 641 O O . GLY A 1 84 ? -10.245 1.717 16.875 1.00 79.44 84 GLY A O 1
ATOM 642 N N . ALA A 1 85 ? -11.140 1.678 18.936 1.00 83.69 85 ALA A N 1
ATOM 643 C CA . ALA A 1 85 ? -10.848 0.286 19.260 1.00 83.69 85 ALA A CA 1
ATOM 644 C C . ALA A 1 85 ? -11.810 -0.233 20.341 1.00 83.69 85 ALA A C 1
ATOM 646 O O . ALA A 1 85 ? -12.386 0.545 21.106 1.00 83.69 85 ALA A O 1
ATOM 647 N N . ILE A 1 86 ? -11.937 -1.557 20.409 1.00 81.00 86 ILE A N 1
ATOM 648 C CA . ILE A 1 86 ? -12.905 -2.317 21.217 1.00 81.00 86 ILE A CA 1
ATOM 649 C C . ILE A 1 86 ? -12.877 -2.004 22.727 1.00 81.00 86 ILE A C 1
ATOM 651 O O . ILE A 1 86 ? -13.893 -2.095 23.409 1.00 81.00 86 ILE A O 1
ATOM 655 N N . ASP A 1 87 ? -11.719 -1.602 23.254 1.00 82.94 87 ASP A N 1
ATOM 656 C CA . ASP A 1 87 ? -11.478 -1.275 24.662 1.00 82.94 87 ASP A CA 1
ATOM 657 C C . ASP A 1 87 ? -11.506 0.230 24.963 1.00 82.94 87 ASP A C 1
ATOM 659 O O . ASP A 1 87 ? -11.659 0.626 26.119 1.00 82.94 87 ASP A O 1
ATOM 663 N N . SER A 1 88 ? -11.401 1.082 23.939 1.00 87.00 88 SER A N 1
ATOM 664 C CA . SER A 1 88 ? -11.294 2.536 24.115 1.00 87.00 88 SER A CA 1
ATOM 665 C C . SER A 1 88 ? -12.562 3.143 24.719 1.00 87.00 88 SER A C 1
ATOM 667 O O . SER A 1 88 ? -12.473 4.107 25.473 1.00 87.00 88 SER A O 1
ATOM 669 N N . GLY A 1 89 ? -13.734 2.552 24.458 1.00 88.50 89 GLY A N 1
ATOM 670 C CA . GLY A 1 89 ? -14.981 2.963 25.106 1.00 88.50 89 GLY A CA 1
ATOM 671 C C . GLY A 1 89 ? -14.987 2.708 26.615 1.00 88.50 89 GLY A C 1
ATOM 672 O O . GLY A 1 89 ? -15.416 3.569 27.378 1.00 88.50 89 GLY A O 1
ATOM 673 N N . ALA A 1 90 ? -14.462 1.565 27.068 1.00 89.12 90 ALA A N 1
ATOM 674 C CA . ALA A 1 90 ? -14.375 1.265 28.496 1.00 89.12 90 ALA A CA 1
ATOM 675 C C . ALA A 1 90 ? -13.357 2.157 29.225 1.00 89.12 90 ALA A C 1
ATOM 677 O O . ALA A 1 90 ? -13.610 2.551 30.361 1.00 89.12 90 ALA A O 1
ATOM 678 N N . LEU A 1 91 ? -12.249 2.513 28.566 1.00 87.88 91 LEU A N 1
ATOM 679 C CA . LEU A 1 91 ? -11.278 3.474 29.101 1.00 87.88 91 LEU A CA 1
ATOM 680 C C . LEU A 1 91 ? -11.908 4.868 29.246 1.00 87.88 91 LEU A C 1
ATOM 682 O O . LEU A 1 91 ? -11.937 5.396 30.351 1.00 87.88 91 LEU A O 1
ATOM 686 N N . ALA A 1 92 ? -12.551 5.395 28.197 1.00 90.31 92 ALA A N 1
ATOM 687 C CA . ALA A 1 92 ? -13.267 6.677 28.250 1.00 90.31 92 ALA A CA 1
ATOM 688 C C . ALA A 1 92 ? -14.375 6.714 29.329 1.00 90.31 92 ALA A C 1
ATOM 690 O O . ALA A 1 92 ? -14.640 7.753 29.936 1.00 90.31 92 ALA A O 1
ATOM 691 N N . LEU A 1 93 ? -15.025 5.575 29.604 1.00 93.25 93 LEU A N 1
ATOM 692 C CA . LEU A 1 93 ? -15.982 5.436 30.707 1.00 93.25 93 LEU A CA 1
ATOM 693 C C . LEU A 1 93 ? -15.301 5.462 32.087 1.00 93.25 93 LEU A C 1
ATOM 695 O O . LEU A 1 93 ? -15.856 6.039 33.026 1.00 93.25 93 LEU A O 1
ATOM 699 N N . SER A 1 94 ? -14.129 4.840 32.218 1.00 88.88 94 SER A N 1
ATOM 700 C CA . SER A 1 94 ? -13.332 4.835 33.450 1.00 88.88 94 SER A CA 1
ATOM 701 C C . SER A 1 94 ? -12.773 6.227 33.764 1.00 88.88 94 SER A C 1
ATOM 703 O O . SER A 1 94 ? -12.892 6.693 34.894 1.00 88.88 94 SER A O 1
ATOM 705 N N . ASP A 1 95 ? -12.265 6.923 32.745 1.00 88.69 95 ASP A N 1
ATOM 706 C CA . ASP A 1 95 ? -11.666 8.262 32.843 1.00 88.69 95 ASP A CA 1
ATOM 707 C C . ASP A 1 95 ? -12.708 9.389 33.008 1.00 88.69 95 ASP A C 1
ATOM 709 O O . ASP A 1 95 ? -12.361 10.546 33.244 1.00 88.69 95 ASP A O 1
ATOM 713 N N . GLY A 1 96 ? -14.003 9.065 32.916 1.00 90.62 96 GLY A N 1
ATOM 714 C CA . GLY A 1 96 ? -15.097 10.021 33.113 1.00 90.62 96 GLY A CA 1
ATOM 715 C C . GLY A 1 96 ? -15.468 10.850 31.880 1.00 90.62 96 GLY A C 1
ATOM 716 O O . GLY A 1 96 ? -16.325 11.724 31.987 1.00 90.62 96 GLY A O 1
ATOM 717 N N . GLU A 1 97 ? -14.876 10.573 30.714 1.00 92.38 97 GLU A N 1
ATOM 718 C CA . GLU A 1 97 ? -15.143 11.295 29.460 1.00 92.38 97 GLU A CA 1
ATOM 719 C C . GLU A 1 97 ? -16.566 11.053 28.927 1.00 92.38 97 GLU A C 1
ATOM 721 O O . GLU A 1 97 ? -17.155 11.932 28.291 1.00 92.38 97 GLU A O 1
ATOM 726 N N . VAL A 1 98 ? -17.136 9.873 29.204 1.00 95.75 98 VAL A N 1
ATOM 727 C CA . VAL A 1 98 ? -18.515 9.500 28.840 1.00 95.75 98 VAL A CA 1
ATOM 728 C C . VAL A 1 98 ? -19.306 8.950 30.028 1.00 95.75 98 VAL A C 1
ATOM 730 O O . VAL A 1 98 ? -18.743 8.503 31.029 1.00 95.75 98 VAL A O 1
ATOM 733 N N . ASP A 1 99 ? -20.635 8.967 29.922 1.00 96.00 99 ASP A N 1
ATOM 734 C CA . ASP A 1 99 ? -21.548 8.448 30.950 1.00 96.00 99 ASP A CA 1
ATOM 735 C C . ASP A 1 99 ? -21.783 6.936 30.805 1.00 96.00 99 ASP A C 1
ATOM 737 O O . ASP A 1 99 ? -21.985 6.233 31.794 1.00 96.00 99 ASP A O 1
ATOM 741 N N . ALA A 1 100 ? -21.748 6.437 29.566 1.00 96.81 100 ALA A N 1
ATOM 742 C CA . ALA A 1 100 ? -21.864 5.021 29.235 1.00 96.81 100 ALA A CA 1
ATOM 743 C C . ALA A 1 100 ? -20.953 4.646 28.056 1.00 96.81 100 ALA A C 1
ATOM 745 O O . ALA A 1 100 ? -20.632 5.484 27.211 1.00 96.81 100 ALA A O 1
ATOM 746 N N . ALA A 1 101 ? -20.590 3.371 27.959 1.00 97.06 101 ALA A N 1
ATOM 747 C CA . ALA A 1 101 ? -19.864 2.821 26.817 1.00 97.06 101 ALA A CA 1
ATOM 748 C C . ALA A 1 101 ? -20.444 1.473 26.389 1.00 97.06 101 ALA A C 1
ATOM 750 O O . ALA A 1 101 ? -20.986 0.750 27.220 1.00 97.06 101 ALA A O 1
ATOM 751 N N . VAL A 1 102 ? -20.318 1.117 25.112 1.00 97.25 102 VAL A N 1
ATOM 752 C CA . VAL A 1 102 ? -20.742 -0.188 24.592 1.00 97.25 102 VAL A CA 1
ATOM 753 C C . VAL A 1 102 ? -19.525 -0.998 24.172 1.00 97.25 102 VAL A C 1
ATOM 755 O O . VAL A 1 102 ? -18.727 -0.547 23.353 1.00 97.25 102 VAL A O 1
ATOM 758 N N . VAL A 1 103 ? -19.397 -2.197 24.733 1.00 94.94 103 VAL A N 1
ATOM 759 C CA . VAL A 1 103 ? -18.295 -3.141 24.481 1.00 94.94 103 VAL A CA 1
ATOM 760 C C . VAL A 1 103 ? -18.848 -4.555 24.283 1.00 94.94 103 VAL A C 1
ATOM 762 O O . VAL A 1 103 ? -20.008 -4.776 24.626 1.00 94.94 103 VAL A O 1
ATOM 765 N N . PRO A 1 104 ? -18.087 -5.533 23.761 1.00 93.00 104 PRO A N 1
ATOM 766 C CA . PRO A 1 104 ? -18.531 -6.925 23.729 1.00 93.00 104 PRO A CA 1
ATOM 767 C C . PRO A 1 104 ? -18.870 -7.475 25.114 1.00 93.00 104 PRO A C 1
ATOM 769 O O . PRO A 1 104 ? -18.197 -7.154 26.093 1.00 93.00 104 PRO A O 1
ATOM 772 N N . ASP A 1 105 ? -19.855 -8.364 25.173 1.00 91.88 105 ASP A N 1
ATOM 773 C CA . ASP A 1 105 ? -20.226 -9.169 26.345 1.00 91.88 105 ASP A CA 1
ATOM 774 C C . ASP A 1 105 ? -19.039 -9.858 27.052 1.00 91.88 105 ASP A C 1
ATOM 776 O O . ASP A 1 105 ? -18.975 -9.867 28.282 1.00 91.88 105 ASP A O 1
ATOM 780 N N . TYR A 1 106 ? -18.062 -10.367 26.300 1.00 87.88 106 TYR A N 1
ATOM 781 C CA . TYR A 1 106 ? -16.861 -11.014 26.834 1.00 87.88 106 TYR A CA 1
ATOM 782 C C . TYR A 1 106 ? -15.793 -10.041 27.365 1.00 87.88 106 TYR A C 1
ATOM 784 O O . TYR A 1 106 ? -14.843 -10.474 28.022 1.00 87.88 106 TYR A O 1
ATOM 792 N N . LEU A 1 107 ? -15.880 -8.738 27.064 1.00 89.25 107 LEU A N 1
ATOM 793 C CA . LEU A 1 107 ? -14.797 -7.790 27.347 1.00 89.25 107 LEU A CA 1
ATOM 794 C C . LEU A 1 107 ? -14.679 -7.353 28.827 1.00 89.25 107 LEU A C 1
ATOM 796 O O . LEU A 1 107 ? -13.544 -7.247 29.294 1.00 89.25 107 LEU A O 1
ATOM 800 N N . PRO A 1 108 ? -15.761 -7.134 29.609 1.00 89.50 108 PRO A N 1
ATOM 801 C CA . PRO A 1 108 ? -15.675 -6.730 31.017 1.00 89.50 108 PRO A CA 1
ATOM 802 C C . PRO A 1 108 ? -14.716 -7.558 31.897 1.00 89.50 108 PRO A C 1
ATOM 804 O O . PRO A 1 108 ? -13.861 -6.943 32.539 1.00 89.50 108 PRO A O 1
ATOM 807 N N . PRO A 1 109 ? -14.751 -8.910 31.920 1.00 86.56 109 PRO A N 1
ATOM 808 C CA . PRO A 1 109 ? -13.796 -9.684 32.719 1.00 86.56 109 PRO A CA 1
ATOM 809 C C . PRO A 1 109 ? -12.349 -9.560 32.214 1.00 86.56 109 PRO A C 1
ATOM 811 O O . PRO A 1 109 ? -11.418 -9.603 33.016 1.00 86.56 109 PRO A O 1
ATOM 814 N N . LEU A 1 110 ? -12.137 -9.354 30.907 1.00 85.75 110 LEU A N 1
ATOM 815 C CA . LEU A 1 110 ? -10.802 -9.137 30.337 1.00 85.75 110 LEU A CA 1
ATOM 816 C C . LEU A 1 110 ? -10.232 -7.761 30.704 1.00 85.75 110 LEU A C 1
ATOM 818 O O . LEU A 1 110 ? -9.033 -7.647 30.939 1.00 85.75 110 LEU A O 1
ATOM 822 N N . LEU A 1 111 ? -11.066 -6.720 30.794 1.00 84.44 111 LEU A N 1
ATOM 823 C CA . LEU A 1 111 ? -10.630 -5.382 31.215 1.00 84.44 111 LEU A CA 1
ATOM 824 C C . LEU A 1 111 ? -10.095 -5.393 32.649 1.00 84.44 111 LEU A C 1
ATOM 826 O O . LEU A 1 111 ? -9.044 -4.806 32.905 1.00 84.44 111 LEU A O 1
ATOM 830 N N . VAL A 1 112 ? -10.770 -6.116 33.547 1.00 85.44 112 VAL A N 1
ATOM 831 C CA . VAL A 1 112 ? -10.307 -6.328 34.925 1.00 85.44 112 VAL A CA 1
ATOM 832 C C . VAL A 1 112 ? -9.043 -7.195 34.945 1.00 85.44 112 VAL A C 1
ATOM 834 O O . VAL A 1 112 ? -8.039 -6.803 35.533 1.00 85.44 112 VAL A O 1
ATOM 837 N N . GLY A 1 113 ? -9.035 -8.330 34.234 1.00 80.44 113 GLY A N 1
ATOM 838 C CA . GLY A 1 113 ? -7.871 -9.225 34.162 1.00 80.44 113 GLY A CA 1
ATOM 839 C C . GLY A 1 113 ? -6.613 -8.595 33.543 1.00 80.44 113 GLY A C 1
ATOM 840 O O . GLY A 1 113 ? -5.501 -9.018 33.847 1.00 80.44 113 GLY A O 1
ATOM 841 N N . CYS A 1 114 ? -6.767 -7.566 32.705 1.00 81.25 114 CYS A N 1
ATOM 842 C CA . CYS A 1 114 ? -5.668 -6.780 32.140 1.00 81.25 114 CYS A CA 1
ATOM 843 C C . CYS A 1 114 ? -5.330 -5.502 32.930 1.00 81.25 114 CYS A C 1
ATOM 845 O O . CYS A 1 114 ? -4.501 -4.726 32.454 1.00 81.25 114 CYS A O 1
ATOM 847 N N . GLY A 1 115 ? -5.961 -5.248 34.084 1.00 81.38 115 GLY A N 1
ATOM 848 C CA . GLY A 1 115 ? -5.713 -4.049 34.897 1.00 81.38 115 GLY A CA 1
ATOM 849 C C . GLY A 1 115 ? -6.092 -2.730 34.211 1.00 81.38 115 GLY A C 1
ATOM 850 O O . GLY A 1 115 ? -5.461 -1.708 34.459 1.00 81.38 115 GLY A O 1
ATOM 851 N N . LYS A 1 116 ? -7.077 -2.752 33.300 1.00 80.94 116 LYS A N 1
ATOM 852 C CA . LYS A 1 116 ? -7.580 -1.562 32.585 1.00 80.94 116 LYS A CA 1
ATOM 853 C C . LYS A 1 116 ? -8.774 -0.903 33.270 1.00 80.94 116 LYS A C 1
ATOM 855 O O . LYS A 1 116 ? -9.052 0.260 33.007 1.00 80.94 116 LYS A O 1
ATOM 860 N N . VAL A 1 117 ? -9.503 -1.661 34.085 1.00 85.62 117 VAL A N 1
ATOM 861 C CA . VAL A 1 117 ? -10.660 -1.207 34.862 1.00 85.62 117 VAL A CA 1
ATOM 862 C C . VAL A 1 117 ? -10.600 -1.907 36.215 1.00 85.62 117 VAL A C 1
ATOM 864 O O . VAL A 1 117 ? -10.403 -3.121 36.264 1.00 85.62 117 VAL A O 1
ATOM 867 N N . GLU A 1 118 ? -10.771 -1.158 37.302 1.00 86.56 118 GLU A N 1
ATOM 868 C CA . GLU A 1 118 ? -10.751 -1.722 38.656 1.00 86.56 118 GLU A CA 1
ATOM 869 C C . GLU A 1 118 ? -11.906 -2.725 38.879 1.00 86.56 118 GLU A C 1
ATOM 871 O O . GLU A 1 118 ? -13.020 -2.508 38.375 1.00 86.56 118 GLU A O 1
ATOM 876 N N . PRO A 1 119 ? -11.694 -3.815 39.646 1.00 89.56 119 PRO A N 1
ATOM 877 C CA . PRO A 1 119 ? -12.745 -4.776 39.969 1.00 89.56 119 PRO A CA 1
ATOM 878 C C . PRO A 1 119 ? -13.993 -4.092 40.547 1.00 89.56 119 PRO A C 1
ATOM 880 O O . PRO A 1 119 ? -13.938 -3.412 41.568 1.00 89.56 119 PRO A O 1
ATOM 883 N N . GLY A 1 120 ? -15.141 -4.272 39.889 1.00 88.81 120 GLY A N 1
ATOM 884 C CA . GLY A 1 120 ? -16.414 -3.692 40.329 1.00 88.81 120 GLY A CA 1
ATOM 885 C C . GLY A 1 120 ? -16.603 -2.193 40.046 1.00 88.81 120 GLY A C 1
ATOM 886 O O . GLY A 1 120 ? -17.630 -1.647 40.446 1.00 88.81 120 GLY A O 1
ATOM 887 N N . ALA A 1 121 ? -15.690 -1.518 39.335 1.00 89.44 121 ALA A N 1
ATOM 888 C CA . ALA A 1 121 ? -15.845 -0.098 38.981 1.00 89.44 121 ALA A CA 1
ATOM 889 C C . ALA A 1 121 ? -16.926 0.173 37.914 1.00 89.44 121 ALA A C 1
ATOM 891 O O . ALA A 1 121 ? -17.468 1.280 37.846 1.00 89.44 121 ALA A O 1
ATOM 892 N N . VAL A 1 122 ? -17.268 -0.834 37.105 1.00 93.00 122 VAL A N 1
ATOM 893 C CA . VAL A 1 122 ? -18.311 -0.772 36.068 1.00 93.00 122 VAL A CA 1
ATOM 894 C C . VAL A 1 122 ? -19.345 -1.881 36.245 1.00 93.00 122 VAL A C 1
ATOM 896 O O . VAL A 1 122 ? -19.043 -2.957 36.761 1.00 93.00 122 VAL A O 1
ATOM 899 N N . ARG A 1 123 ? -20.559 -1.634 35.751 1.00 93.94 123 ARG A N 1
ATOM 900 C CA . ARG A 1 123 ? -21.665 -2.599 35.713 1.00 93.94 123 ARG A CA 1
ATOM 901 C C . ARG A 1 123 ? -22.395 -2.557 34.375 1.00 93.94 123 ARG A C 1
ATOM 903 O O . ARG A 1 123 ? -22.459 -1.512 33.727 1.00 93.94 123 ARG A O 1
ATOM 910 N N . VAL A 1 124 ? -22.987 -3.686 33.993 1.00 95.44 124 VAL A N 1
ATOM 911 C CA . VAL A 1 124 ? -23.855 -3.781 32.812 1.00 95.44 124 VAL A CA 1
ATOM 912 C C . VAL A 1 124 ? -25.208 -3.129 33.115 1.00 95.44 124 VAL A C 1
ATOM 914 O O . VAL A 1 124 ? -25.834 -3.405 34.137 1.00 95.44 124 VAL A O 1
ATOM 917 N N . LEU A 1 125 ? -25.646 -2.243 32.223 1.00 95.94 125 LEU A N 1
ATOM 918 C CA . LEU A 1 125 ? -26.938 -1.557 32.240 1.00 95.94 125 LEU A CA 1
ATOM 919 C C . LEU A 1 125 ? -27.982 -2.280 31.378 1.00 95.94 125 LEU A C 1
ATOM 921 O O . LEU A 1 125 ? -29.161 -2.311 31.723 1.00 95.94 125 LEU A O 1
ATOM 925 N N . ALA A 1 126 ? -27.553 -2.799 30.228 1.00 95.81 126 ALA A N 1
ATOM 926 C CA . ALA A 1 126 ? -28.376 -3.507 29.254 1.00 95.81 126 ALA A CA 1
ATOM 927 C C . ALA A 1 126 ? -27.489 -4.256 28.251 1.00 95.81 126 ALA A C 1
ATOM 929 O O . ALA A 1 126 ? -26.312 -3.926 28.096 1.00 95.81 126 ALA A O 1
ATOM 930 N N . THR A 1 127 ? -28.085 -5.191 27.517 1.00 96.94 127 THR A N 1
ATOM 931 C CA . THR A 1 127 ? -27.408 -5.997 26.494 1.00 96.94 127 THR A CA 1
ATOM 932 C C . THR A 1 127 ? -28.116 -5.845 25.149 1.00 96.94 127 THR A C 1
ATOM 934 O O . THR A 1 127 ? -29.347 -5.803 25.099 1.00 96.94 127 THR A O 1
ATOM 937 N N . THR A 1 128 ? -27.353 -5.721 24.063 1.00 96.75 128 THR A N 1
ATOM 938 C CA . THR A 1 128 ? -27.878 -5.581 22.700 1.00 96.75 128 THR A CA 1
ATOM 939 C C . THR A 1 128 ? -28.411 -6.913 22.158 1.00 96.75 128 THR A C 1
ATOM 941 O O . THR A 1 128 ? -28.055 -7.979 22.662 1.00 96.75 128 THR A O 1
ATOM 944 N N . PRO A 1 129 ? -29.279 -6.892 21.128 1.00 95.00 129 PRO A N 1
ATOM 945 C CA . PRO A 1 129 ? -29.692 -8.113 20.443 1.00 95.00 129 PRO A CA 1
ATOM 946 C C . PRO A 1 129 ? -28.498 -8.872 19.850 1.00 95.00 129 PRO A C 1
ATOM 948 O O . PRO A 1 129 ? -27.595 -8.254 19.286 1.00 95.00 129 PRO A O 1
ATOM 951 N N . SER A 1 130 ? -28.538 -10.207 19.911 1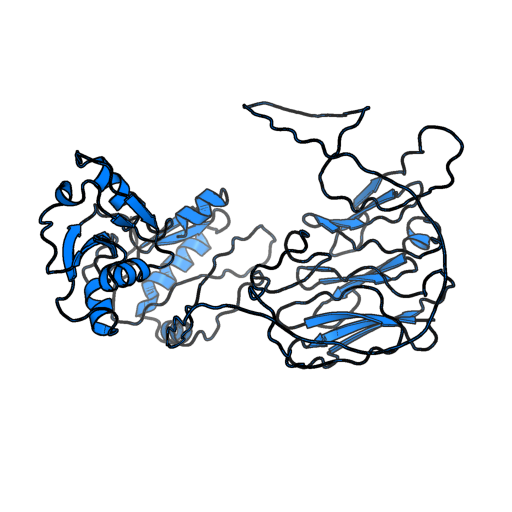.00 93.00 130 SER A N 1
ATOM 952 C CA . SER A 1 130 ? -27.529 -11.077 19.296 1.00 93.00 130 SER A CA 1
ATOM 953 C C . SER A 1 130 ? -27.333 -10.781 17.810 1.00 93.00 130 SER A C 1
ATOM 955 O O . SER A 1 130 ? -28.294 -10.756 17.037 1.00 93.00 130 SER A O 1
ATOM 957 N N . VAL A 1 131 ? -26.075 -10.666 17.392 1.00 91.25 131 VAL A N 1
ATOM 958 C CA . VAL A 1 131 ? -25.666 -10.652 15.980 1.00 91.25 131 VAL A CA 1
ATOM 959 C C . VAL A 1 131 ? -24.727 -11.834 15.701 1.00 91.25 131 VAL A C 1
ATOM 961 O O . VAL A 1 131 ? -24.161 -12.388 16.643 1.00 91.25 131 VAL A O 1
ATOM 964 N N . PRO A 1 132 ? -24.527 -12.254 14.438 1.00 88.88 132 PRO A N 1
ATOM 965 C CA . PRO A 1 132 ? -23.514 -13.257 14.108 1.00 88.88 132 PRO A CA 1
ATOM 966 C C . PRO A 1 132 ? -22.119 -12.793 14.546 1.00 88.88 132 PRO A C 1
ATOM 968 O O . PRO A 1 132 ? -21.723 -11.679 14.201 1.00 88.88 132 PRO A O 1
ATOM 971 N N . GLY A 1 133 ? -21.401 -13.647 15.278 1.00 86.25 133 GLY A N 1
ATOM 972 C CA . GLY A 1 133 ? -20.081 -13.350 15.833 1.00 86.25 133 GLY A CA 1
ATOM 973 C C . GLY A 1 133 ? -18.946 -13.489 14.811 1.00 86.25 133 GLY A C 1
ATOM 974 O O . GLY A 1 133 ? -19.075 -13.149 13.629 1.00 86.25 133 GLY A O 1
ATOM 975 N N . VAL A 1 134 ? -17.799 -14.002 15.264 1.00 85.94 134 VAL A N 1
ATOM 976 C CA . VAL A 1 134 ? -16.622 -14.196 14.406 1.00 85.94 134 VAL A CA 1
ATOM 977 C C . VAL A 1 134 ? -16.912 -15.251 13.335 1.00 85.94 134 VAL A C 1
ATOM 979 O O . VAL A 1 134 ? -17.156 -16.420 13.624 1.00 85.94 134 VAL A O 1
ATOM 982 N N . ARG A 1 135 ? -16.845 -14.831 12.069 1.00 87.75 135 ARG A N 1
ATOM 983 C CA . ARG A 1 135 ? -17.228 -15.637 10.907 1.00 87.75 135 ARG A CA 1
ATOM 984 C C . ARG A 1 135 ? -16.153 -15.616 9.827 1.00 87.75 135 ARG A C 1
ATOM 986 O O . ARG A 1 135 ? -15.646 -14.553 9.461 1.00 87.75 135 ARG A O 1
ATOM 993 N N . LEU A 1 136 ? -15.852 -16.787 9.274 1.00 86.62 136 LEU A N 1
ATOM 994 C CA . LEU A 1 136 ? -15.021 -16.948 8.088 1.00 86.62 136 LEU A CA 1
ATOM 995 C C . LEU A 1 136 ? -15.855 -16.685 6.827 1.00 86.62 136 LEU A C 1
ATOM 997 O O . LEU A 1 136 ? -16.984 -17.161 6.693 1.00 86.62 136 LEU A O 1
ATOM 1001 N N . PHE A 1 137 ? -15.275 -15.952 5.879 1.00 88.94 137 PHE A N 1
ATOM 1002 C CA . PHE A 1 137 ? -15.904 -15.602 4.607 1.00 88.94 137 PHE A CA 1
ATOM 1003 C C . PHE A 1 137 ? -15.036 -16.027 3.427 1.00 88.94 137 PHE A C 1
ATOM 1005 O O . PHE A 1 137 ? -13.808 -15.973 3.499 1.00 88.94 137 PHE A O 1
ATOM 1012 N N . ARG A 1 138 ? -15.684 -16.355 2.308 1.00 86.56 138 ARG A N 1
ATOM 1013 C CA . ARG A 1 138 ? -15.043 -16.493 0.996 1.00 86.56 138 ARG A CA 1
ATOM 1014 C C . ARG A 1 138 ? -15.474 -15.362 0.067 1.00 86.56 138 ARG A C 1
ATOM 1016 O O . ARG A 1 138 ? -16.623 -14.920 0.104 1.00 86.56 138 ARG A O 1
ATOM 1023 N N . THR A 1 139 ? -14.573 -14.921 -0.801 1.00 82.12 139 THR A N 1
ATOM 1024 C CA . THR A 1 139 ? -14.891 -14.036 -1.931 1.00 82.12 139 THR A CA 1
ATOM 1025 C C . THR A 1 139 ? -15.391 -14.850 -3.124 1.00 82.12 139 THR A C 1
ATOM 1027 O O . THR A 1 139 ? -15.019 -16.014 -3.282 1.00 82.12 139 THR A O 1
ATOM 1030 N N . GLY A 1 140 ? -16.132 -14.220 -4.041 1.00 74.62 140 GLY A N 1
ATOM 1031 C CA . GLY A 1 140 ? -16.559 -14.828 -5.319 1.00 74.62 140 GLY A CA 1
ATOM 1032 C C . GLY A 1 140 ? -15.434 -15.223 -6.301 1.00 74.62 140 GLY A C 1
ATOM 1033 O O . GLY A 1 140 ? -15.706 -15.514 -7.460 1.00 74.62 140 GLY A O 1
ATOM 1034 N N . THR A 1 141 ? -14.170 -15.195 -5.871 1.00 72.19 141 THR A N 1
ATOM 1035 C CA . THR A 1 141 ? -12.988 -15.672 -6.613 1.00 72.19 141 THR A CA 1
ATOM 1036 C C . THR A 1 141 ? -12.471 -17.029 -6.119 1.00 72.19 141 THR A C 1
ATOM 1038 O O . THR A 1 141 ? -11.541 -17.567 -6.711 1.00 72.19 141 THR A O 1
ATOM 1041 N N . THR A 1 142 ? -13.043 -17.567 -5.037 1.00 75.06 142 THR A N 1
ATOM 1042 C CA . THR A 1 142 ? -12.667 -18.855 -4.431 1.00 75.06 142 THR A CA 1
ATOM 1043 C C . THR A 1 142 ? -13.540 -19.965 -5.016 1.00 75.06 142 THR A C 1
ATOM 1045 O O . THR A 1 142 ? -14.762 -19.857 -4.957 1.00 75.06 142 THR A O 1
ATOM 1048 N N . ASP A 1 143 ? -12.944 -21.029 -5.563 1.00 84.06 143 ASP A N 1
ATOM 1049 C CA . ASP A 1 143 ? -13.705 -22.176 -6.075 1.00 84.06 143 ASP A CA 1
ATOM 1050 C C . ASP A 1 143 ? -14.290 -23.063 -4.952 1.00 84.06 143 ASP A C 1
ATOM 1052 O O . ASP A 1 143 ? -13.833 -23.044 -3.806 1.00 84.06 143 ASP A O 1
ATOM 1056 N N . GLU A 1 144 ? -15.314 -23.859 -5.278 1.00 86.50 144 GLU A N 1
ATOM 1057 C CA . GLU A 1 144 ? -16.025 -24.711 -4.309 1.00 86.50 144 GLU A CA 1
ATOM 1058 C C . GLU A 1 144 ? -15.186 -25.863 -3.734 1.00 86.50 144 GLU A C 1
ATOM 1060 O O . GLU A 1 144 ? -15.478 -26.359 -2.643 1.00 86.50 144 GLU A O 1
ATOM 1065 N N . ALA A 1 145 ? -14.165 -26.342 -4.447 1.00 87.56 145 ALA A N 1
ATOM 1066 C CA . ALA A 1 145 ? -13.303 -27.409 -3.942 1.00 87.56 145 ALA A CA 1
ATOM 1067 C C . ALA A 1 145 ? -12.325 -26.847 -2.901 1.00 87.56 145 ALA A C 1
ATOM 1069 O O . ALA A 1 145 ? -12.130 -27.425 -1.831 1.00 87.56 145 ALA A O 1
ATOM 1070 N N . LEU A 1 146 ? -11.763 -25.675 -3.184 1.00 84.50 146 LEU A N 1
ATOM 1071 C CA . LEU A 1 146 ? -10.927 -24.906 -2.280 1.00 84.50 146 LEU A CA 1
ATOM 1072 C C . LEU A 1 146 ? -11.696 -24.435 -1.043 1.00 84.50 146 LEU A C 1
ATOM 1074 O O . LEU A 1 146 ? -11.193 -24.604 0.064 1.00 84.50 146 LEU A O 1
ATOM 1078 N N . ALA A 1 147 ? -12.907 -23.894 -1.207 1.00 85.62 147 ALA A N 1
ATOM 1079 C CA . ALA A 1 147 ? -13.741 -23.459 -0.088 1.00 85.62 147 ALA A CA 1
ATOM 1080 C C . ALA A 1 147 ? -14.040 -24.621 0.876 1.00 85.62 147 ALA A C 1
ATOM 1082 O O . ALA A 1 147 ? -13.831 -24.485 2.081 1.00 85.62 147 ALA A O 1
ATOM 1083 N N . ARG A 1 148 ? -14.430 -25.792 0.349 1.00 88.31 148 ARG A N 1
ATOM 1084 C CA . ARG A 1 148 ? -14.660 -27.003 1.157 1.00 88.31 148 ARG A CA 1
ATOM 1085 C C . ARG A 1 148 ? -13.395 -27.507 1.851 1.00 88.31 148 ARG A C 1
ATOM 1087 O O . ARG A 1 148 ? -13.453 -27.833 3.032 1.00 88.31 148 ARG A O 1
ATOM 1094 N N . ARG A 1 149 ? -12.246 -27.518 1.165 1.00 87.44 149 ARG A N 1
ATOM 1095 C CA . ARG A 1 149 ? -10.951 -27.874 1.779 1.00 87.44 149 ARG A CA 1
ATOM 1096 C C . ARG A 1 149 ? -10.572 -26.919 2.910 1.00 87.44 149 ARG A C 1
ATOM 1098 O O . ARG A 1 149 ? -10.175 -27.374 3.973 1.00 87.44 149 ARG A O 1
ATOM 1105 N N . VAL A 1 150 ? -10.723 -25.612 2.695 1.00 84.38 150 VAL A N 1
ATOM 1106 C CA . VAL A 1 150 ? -10.484 -24.581 3.714 1.00 84.38 150 VAL A CA 1
ATOM 1107 C C . VAL A 1 150 ? -11.379 -24.803 4.931 1.00 84.38 150 VAL A C 1
ATOM 1109 O O . VAL A 1 150 ? -10.864 -24.841 6.043 1.00 84.38 150 VAL A O 1
ATOM 1112 N N . ALA A 1 151 ? -12.687 -24.992 4.734 1.00 84.88 151 ALA A N 1
ATOM 1113 C CA . ALA A 1 151 ? -13.615 -25.250 5.832 1.00 84.88 151 ALA A CA 1
ATOM 1114 C C . ALA A 1 151 ? -13.220 -26.515 6.616 1.00 84.88 151 ALA A C 1
ATOM 1116 O O . ALA A 1 151 ? -13.111 -26.465 7.837 1.00 84.88 151 ALA A O 1
ATOM 1117 N N . ALA A 1 152 ? -12.906 -27.615 5.922 1.00 85.94 152 ALA A N 1
ATOM 1118 C CA . ALA A 1 152 ? -12.483 -28.864 6.553 1.00 85.94 152 ALA A CA 1
ATOM 1119 C C . ALA A 1 152 ? -11.202 -28.713 7.398 1.00 85.94 152 ALA A C 1
ATOM 1121 O O . ALA A 1 152 ? -11.175 -29.175 8.538 1.00 85.94 152 ALA A O 1
ATOM 1122 N N . GLU A 1 153 ? -10.163 -28.035 6.893 1.00 84.62 153 GLU A N 1
ATOM 1123 C CA . GLU A 1 153 ? -8.925 -27.784 7.654 1.00 84.62 153 GLU A CA 1
ATOM 1124 C C . GLU A 1 153 ? -9.167 -26.847 8.857 1.00 84.62 153 GLU A C 1
ATOM 1126 O O . GLU A 1 153 ? -8.622 -27.081 9.934 1.00 84.62 153 GLU A O 1
ATOM 1131 N N . VAL A 1 154 ? -10.025 -25.825 8.716 1.00 82.00 154 VAL A N 1
ATOM 1132 C CA . VAL A 1 154 ? -10.405 -24.905 9.811 1.00 82.00 154 VAL A CA 1
ATOM 1133 C C . VAL A 1 154 ? -11.216 -25.612 10.899 1.00 82.00 154 VAL A C 1
ATOM 1135 O O . VAL A 1 154 ? -11.030 -25.341 12.083 1.00 82.00 154 VAL A O 1
ATOM 1138 N N . THR A 1 155 ? -12.091 -26.547 10.535 1.00 81.75 155 THR A N 1
ATOM 1139 C CA . THR A 1 155 ? -12.837 -27.361 11.505 1.00 81.75 155 THR A CA 1
ATOM 1140 C C . THR A 1 155 ? -11.949 -28.434 12.150 1.00 81.75 155 THR A C 1
ATOM 1142 O O . THR A 1 155 ? -12.107 -28.739 13.331 1.00 81.75 155 THR A O 1
ATOM 1145 N N . ALA A 1 156 ? -10.971 -28.982 11.419 1.00 84.31 156 ALA A N 1
ATOM 1146 C CA . ALA A 1 156 ? -10.010 -29.966 11.929 1.00 84.31 156 ALA A CA 1
ATOM 1147 C C . ALA A 1 156 ? -8.836 -29.356 12.726 1.00 84.31 156 ALA A C 1
ATOM 1149 O O . ALA A 1 156 ? -8.047 -30.096 13.315 1.00 84.31 156 ALA A O 1
ATOM 1150 N N . LEU A 1 157 ? -8.727 -28.026 12.768 1.00 80.69 157 LEU A N 1
ATOM 1151 C CA . LEU A 1 157 ? -7.621 -27.247 13.338 1.00 80.69 157 LEU A CA 1
ATOM 1152 C C . LEU A 1 157 ? -7.242 -27.660 14.769 1.00 80.69 157 LEU A C 1
ATOM 1154 O O . LEU A 1 157 ? -6.066 -27.799 15.091 1.00 80.69 157 LEU A O 1
ATOM 1158 N N . THR A 1 158 ? -8.240 -27.942 15.609 1.00 76.00 158 THR A N 1
ATOM 1159 C CA . THR A 1 158 ? -8.065 -28.387 17.005 1.00 76.00 158 THR A CA 1
ATOM 1160 C C . THR A 1 158 ? -7.341 -29.731 17.137 1.00 76.00 158 THR A C 1
ATOM 1162 O O . THR A 1 158 ? -6.767 -30.018 18.183 1.00 76.00 158 THR A O 1
ATOM 1165 N N . LYS A 1 159 ? -7.323 -30.545 16.073 1.00 85.06 159 LYS A N 1
ATOM 1166 C CA . LYS A 1 159 ? -6.614 -31.834 15.993 1.00 85.06 159 LYS A CA 1
ATOM 1167 C C . LYS A 1 159 ? -5.220 -31.705 15.358 1.00 85.06 159 LYS A C 1
ATOM 1169 O O . LYS A 1 159 ? -4.473 -32.679 15.322 1.00 85.06 159 LYS A O 1
ATOM 1174 N N . ARG A 1 160 ? -4.860 -30.524 14.843 1.00 81.94 160 ARG A N 1
ATOM 1175 C CA . ARG A 1 160 ? -3.648 -30.266 14.049 1.00 81.94 160 ARG A CA 1
ATOM 1176 C C . ARG A 1 160 ? -2.637 -29.444 14.841 1.00 81.94 160 ARG A C 1
ATOM 1178 O O . ARG A 1 160 ? -2.495 -28.239 14.655 1.00 81.94 160 ARG A O 1
ATOM 1185 N N . ARG A 1 161 ? -1.924 -30.118 15.751 1.00 83.56 161 ARG A N 1
ATOM 1186 C CA . ARG A 1 161 ? -0.906 -29.507 16.630 1.00 83.56 161 ARG A CA 1
ATOM 1187 C C . ARG A 1 161 ? 0.201 -28.791 15.848 1.00 83.56 161 ARG A C 1
ATOM 1189 O O . ARG A 1 161 ? 0.670 -27.748 16.287 1.00 83.56 161 ARG A O 1
ATOM 1196 N N . ASP A 1 162 ? 0.584 -29.326 14.691 1.00 81.50 162 ASP A N 1
ATOM 1197 C CA . ASP A 1 162 ? 1.508 -28.706 13.735 1.00 81.50 162 ASP A CA 1
ATOM 1198 C C . ASP A 1 162 ? 1.030 -27.313 13.301 1.00 81.50 162 ASP A C 1
ATOM 1200 O O . ASP A 1 162 ? 1.786 -26.340 13.335 1.00 81.50 162 ASP A O 1
ATOM 1204 N N . LEU A 1 163 ? -0.252 -27.216 12.953 1.00 75.06 163 LEU A N 1
ATOM 1205 C CA . LEU A 1 163 ? -0.864 -26.008 12.430 1.00 75.06 163 LEU A CA 1
ATOM 1206 C C . LEU A 1 163 ? -1.204 -25.016 13.551 1.00 75.06 163 LEU A C 1
ATOM 1208 O O . LEU A 1 163 ? -0.973 -23.826 13.376 1.00 75.06 163 LEU A O 1
ATOM 1212 N N . LEU A 1 164 ? -1.639 -25.478 14.729 1.00 80.31 164 LEU A N 1
ATOM 1213 C CA . LEU A 1 164 ? -1.786 -24.631 15.924 1.00 80.31 164 LEU A CA 1
ATOM 1214 C C . LEU A 1 164 ? -0.457 -23.964 16.308 1.00 80.31 164 LEU A C 1
ATOM 1216 O O . LEU A 1 164 ? -0.405 -22.749 16.476 1.00 80.31 164 LEU A O 1
ATOM 1220 N N . ILE A 1 165 ? 0.639 -24.729 16.341 1.00 78.12 165 ILE A N 1
ATOM 1221 C CA . ILE A 1 165 ? 1.981 -24.187 16.587 1.00 78.12 165 ILE A CA 1
ATOM 1222 C C . ILE A 1 165 ? 2.367 -23.173 15.500 1.00 78.12 165 ILE A C 1
ATOM 1224 O O . ILE A 1 165 ? 2.947 -22.132 15.816 1.00 78.12 165 ILE A O 1
ATOM 1228 N N . ALA A 1 166 ? 2.065 -23.446 14.227 1.00 79.00 166 ALA A N 1
ATOM 1229 C CA . ALA A 1 166 ? 2.319 -22.516 13.126 1.00 79.00 166 ALA A CA 1
ATOM 1230 C C . ALA A 1 166 ? 1.550 -21.193 13.304 1.00 79.00 166 ALA A C 1
ATOM 1232 O O . ALA A 1 166 ? 2.150 -20.125 13.187 1.00 79.00 166 ALA A O 1
ATOM 1233 N N . LEU A 1 167 ? 0.262 -21.270 13.661 1.00 72.75 167 LEU A N 1
ATOM 1234 C CA . LEU A 1 167 ? -0.615 -20.138 13.973 1.00 72.75 167 LEU A CA 1
ATOM 1235 C C . LEU A 1 167 ? -0.095 -19.286 15.140 1.00 72.75 167 LEU A C 1
ATOM 1237 O O . LEU A 1 167 ? 0.102 -18.085 14.970 1.00 72.75 167 LEU A O 1
ATOM 1241 N N . GLU A 1 168 ? 0.194 -19.895 16.291 1.00 72.88 168 GLU A N 1
ATOM 1242 C CA . GLU A 1 168 ? 0.676 -19.187 17.488 1.00 72.88 168 GLU A CA 1
ATOM 1243 C C . GLU A 1 168 ? 2.055 -18.543 17.283 1.00 72.88 168 GLU A C 1
ATOM 1245 O O . GLU A 1 168 ? 2.311 -17.434 17.750 1.00 72.88 168 GLU A O 1
ATOM 1250 N N . SER A 1 169 ? 2.954 -19.220 16.561 1.00 78.75 169 SER A N 1
ATOM 1251 C CA . SER A 1 169 ? 4.323 -18.734 16.316 1.00 78.75 169 SER A CA 1
ATOM 1252 C C . SER A 1 169 ? 4.487 -17.907 15.035 1.00 78.75 169 SER A C 1
ATOM 1254 O O . SER A 1 169 ? 5.609 -17.527 14.700 1.00 78.75 169 SER A O 1
ATOM 1256 N N . ALA A 1 170 ? 3.399 -17.666 14.295 1.00 63.78 170 ALA A N 1
ATOM 1257 C CA . ALA A 1 170 ? 3.389 -17.097 12.943 1.00 63.78 170 ALA A CA 1
ATOM 1258 C C . ALA A 1 170 ? 4.330 -17.799 11.927 1.00 63.78 170 ALA A C 1
ATOM 1260 O O . ALA A 1 170 ? 4.641 -17.252 10.864 1.00 63.78 170 ALA A O 1
ATOM 1261 N N . ARG A 1 171 ? 4.791 -19.027 12.210 1.00 66.50 171 ARG A N 1
ATOM 1262 C CA . ARG A 1 171 ? 5.677 -19.784 11.313 1.00 66.50 171 ARG A CA 1
ATOM 1263 C C . ARG A 1 171 ? 4.913 -20.219 10.064 1.00 66.50 171 ARG A C 1
ATOM 1265 O O . ARG A 1 171 ? 3.839 -20.796 10.151 1.00 66.50 171 ARG A O 1
ATOM 1272 N N . GLY A 1 172 ? 5.483 -19.945 8.892 1.00 62.00 172 GLY A N 1
ATOM 1273 C CA . GLY A 1 172 ? 4.844 -20.225 7.601 1.00 62.00 172 GLY A CA 1
ATOM 1274 C C . GLY A 1 172 ? 3.846 -19.159 7.129 1.00 62.00 172 GLY A C 1
ATOM 1275 O O . GLY A 1 172 ? 3.356 -19.261 6.006 1.00 62.00 172 GLY A O 1
ATOM 1276 N N . PHE A 1 173 ? 3.583 -18.107 7.916 1.00 62.69 173 PHE A N 1
ATOM 1277 C CA . PHE A 1 173 ? 2.817 -16.958 7.434 1.00 62.69 173 PHE A CA 1
ATOM 1278 C C . PHE A 1 173 ? 3.670 -16.151 6.459 1.00 62.69 173 PHE A C 1
ATOM 1280 O O . PHE A 1 173 ? 4.685 -15.560 6.825 1.00 62.69 173 PHE A O 1
ATOM 1287 N N . ILE A 1 174 ? 3.221 -16.083 5.212 1.00 62.16 174 ILE A N 1
ATOM 1288 C CA . ILE A 1 174 ? 3.780 -15.175 4.215 1.00 62.16 174 ILE A CA 1
ATOM 1289 C C . ILE A 1 174 ? 2.990 -13.867 4.322 1.00 62.16 174 ILE A C 1
ATOM 1291 O O . ILE A 1 174 ? 1.767 -13.880 4.162 1.00 62.16 174 ILE A O 1
ATOM 1295 N N . LYS A 1 175 ? 3.665 -12.738 4.595 1.00 46.59 175 LYS A N 1
ATOM 1296 C CA . LYS A 1 175 ? 3.030 -11.408 4.535 1.00 46.59 175 LYS A CA 1
ATOM 1297 C C . LYS A 1 175 ? 2.318 -11.253 3.178 1.00 46.59 175 LYS A C 1
ATOM 1299 O O . LYS A 1 175 ? 2.950 -11.515 2.152 1.00 46.59 175 LYS A O 1
ATOM 1304 N N . PRO A 1 176 ? 1.062 -10.772 3.128 1.00 43.56 176 PRO A N 1
ATOM 1305 C CA . PRO A 1 176 ? 0.431 -10.419 1.864 1.00 43.56 176 PRO A CA 1
ATOM 1306 C C . PRO A 1 176 ? 1.277 -9.384 1.114 1.00 43.56 176 PRO A C 1
ATOM 1308 O O . PRO A 1 176 ? 1.582 -8.315 1.647 1.00 43.56 176 PRO A O 1
ATOM 1311 N N . LEU A 1 177 ? 1.633 -9.685 -0.135 1.00 42.78 177 LEU A N 1
ATOM 1312 C CA . LEU A 1 177 ? 2.239 -8.719 -1.051 1.00 42.78 177 LEU A CA 1
ATOM 1313 C C . LEU A 1 177 ? 1.180 -7.659 -1.399 1.00 42.78 177 LEU A C 1
ATOM 1315 O O . LEU A 1 177 ? 0.400 -7.853 -2.326 1.00 42.78 177 LEU A O 1
ATOM 1319 N N . GLY A 1 178 ? 1.092 -6.576 -0.616 1.00 44.44 178 GLY A N 1
ATOM 1320 C CA . GLY A 1 178 ? 0.057 -5.558 -0.852 1.00 44.44 178 GLY A CA 1
ATOM 1321 C C . GLY A 1 178 ? -0.271 -4.555 0.260 1.00 44.44 178 GLY A C 1
ATOM 1322 O O . GLY A 1 178 ? -1.332 -3.942 0.184 1.00 44.44 178 GLY A O 1
ATOM 1323 N N . GLN A 1 179 ? 0.576 -4.350 1.275 1.00 41.81 179 GLN A N 1
ATOM 1324 C CA . GLN A 1 179 ? 0.430 -3.220 2.211 1.00 41.81 179 GLN A CA 1
ATOM 1325 C C . GLN A 1 179 ? 1.657 -2.323 2.154 1.00 41.81 179 GLN A C 1
ATOM 1327 O O . GLN A 1 179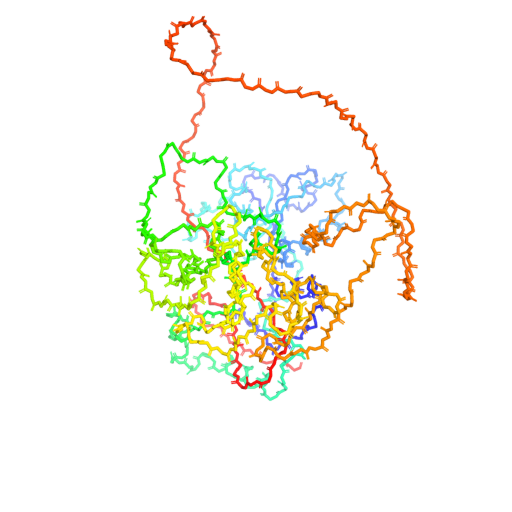 ? 2.702 -2.602 2.730 1.00 41.81 179 GLN A O 1
ATOM 1332 N N . THR A 1 180 ? 1.537 -1.241 1.393 1.00 51.03 180 THR A N 1
ATOM 1333 C CA . THR A 1 180 ? 2.658 -0.364 1.086 1.00 51.03 180 THR A CA 1
ATOM 1334 C C . THR A 1 180 ? 2.851 0.710 2.151 1.00 51.03 180 THR A C 1
ATOM 1336 O O . THR A 1 180 ? 2.345 1.822 2.008 1.00 51.03 180 THR A O 1
ATOM 1339 N N . ALA A 1 181 ? 3.770 0.456 3.085 1.00 59.59 181 ALA A N 1
ATOM 1340 C CA . ALA A 1 181 ? 4.685 1.494 3.581 1.00 59.59 181 ALA A CA 1
ATOM 1341 C C . ALA A 1 181 ? 5.726 1.890 2.498 1.00 59.59 181 ALA A C 1
ATOM 1343 O O . ALA A 1 181 ? 6.876 2.200 2.791 1.00 59.59 181 ALA A O 1
ATOM 1344 N N . ALA A 1 182 ? 5.330 1.828 1.222 1.00 77.00 182 ALA A N 1
ATOM 1345 C CA . ALA A 1 182 ? 6.174 1.987 0.051 1.00 77.00 182 ALA A CA 1
ATOM 1346 C C . ALA A 1 182 ? 5.812 3.285 -0.671 1.00 77.00 182 ALA A C 1
ATOM 1348 O O . ALA A 1 182 ? 4.667 3.495 -1.077 1.00 77.00 182 ALA A O 1
ATOM 1349 N N . TRP A 1 183 ? 6.811 4.130 -0.885 1.00 90.75 183 TRP A N 1
ATOM 1350 C CA . TRP A 1 183 ? 6.746 5.261 -1.799 1.00 90.75 183 TRP A CA 1
ATOM 1351 C C . TRP A 1 183 ? 7.190 4.791 -3.191 1.00 90.75 183 TRP A C 1
ATOM 1353 O O . TRP A 1 183 ? 8.242 5.168 -3.696 1.00 90.75 183 TRP A O 1
ATOM 1363 N N . ALA A 1 184 ? 6.412 3.875 -3.767 1.00 91.56 184 ALA A N 1
ATOM 1364 C CA . ALA A 1 184 ? 6.793 3.075 -4.933 1.00 91.56 184 ALA A CA 1
ATOM 1365 C C . ALA A 1 184 ? 6.707 3.813 -6.287 1.00 91.56 184 ALA A C 1
ATOM 1367 O O . ALA A 1 184 ? 6.954 3.207 -7.325 1.00 91.56 184 ALA A O 1
ATOM 1368 N N . ASP A 1 185 ? 6.299 5.081 -6.295 1.00 90.62 185 ASP A N 1
ATOM 1369 C CA . ASP A 1 185 ? 5.929 5.825 -7.499 1.00 90.62 185 ASP A CA 1
ATOM 1370 C C . ASP A 1 185 ? 6.071 7.341 -7.264 1.00 90.62 185 ASP A C 1
ATOM 1372 O O . ASP A 1 185 ? 6.125 7.814 -6.120 1.00 90.62 185 ASP A O 1
ATOM 1376 N N . TRP A 1 186 ? 6.082 8.129 -8.339 1.00 90.75 186 TRP A N 1
ATOM 1377 C CA . TRP A 1 186 ? 6.051 9.585 -8.280 1.00 90.75 186 TRP A CA 1
ATOM 1378 C C . TRP A 1 186 ? 4.853 10.068 -7.458 1.00 90.75 186 TRP A C 1
ATOM 1380 O O . TRP A 1 186 ? 3.700 9.756 -7.756 1.00 90.75 186 TRP A O 1
ATOM 1390 N N . ARG A 1 187 ? 5.133 10.872 -6.424 1.00 89.12 187 ARG A N 1
ATOM 1391 C CA . ARG A 1 187 ? 4.151 11.356 -5.435 1.00 89.12 187 ARG A CA 1
ATOM 1392 C C . ARG A 1 187 ? 3.504 10.261 -4.562 1.00 89.12 187 ARG A C 1
ATOM 1394 O O . ARG A 1 187 ? 2.474 10.531 -3.941 1.00 89.12 187 ARG A O 1
ATOM 1401 N N . GLY A 1 188 ? 4.123 9.085 -4.465 1.00 86.00 188 GLY A N 1
ATOM 1402 C CA . GLY A 1 188 ? 3.779 8.044 -3.498 1.00 86.00 188 GLY A CA 1
ATOM 1403 C C . GLY A 1 188 ? 2.431 7.356 -3.753 1.00 86.00 188 GLY A C 1
ATOM 1404 O O . GLY A 1 188 ? 1.858 7.481 -4.841 1.00 86.00 188 GLY A O 1
ATOM 1405 N N . PRO A 1 189 ? 1.893 6.633 -2.752 1.00 77.62 189 PRO A N 1
ATOM 1406 C CA . PRO A 1 189 ? 0.585 5.990 -2.846 1.00 77.62 189 PRO A CA 1
ATOM 1407 C C . PRO A 1 189 ? -0.498 6.973 -3.307 1.00 77.62 189 PRO A C 1
ATOM 1409 O O . PRO A 1 189 ? -0.556 8.116 -2.851 1.00 77.62 189 PRO A O 1
ATOM 1412 N N . SER A 1 190 ? -1.367 6.540 -4.226 1.00 77.69 190 SER A N 1
ATOM 1413 C CA . SER A 1 190 ? -2.400 7.361 -4.897 1.00 77.69 190 SER A CA 1
ATOM 1414 C C . SER A 1 190 ? -1.900 8.579 -5.705 1.00 77.69 190 SER A C 1
ATOM 1416 O O . SER A 1 190 ? -2.718 9.357 -6.194 1.00 77.69 190 SER A O 1
ATOM 1418 N N . ARG A 1 191 ? -0.579 8.765 -5.870 1.00 81.31 191 ARG A N 1
ATOM 1419 C CA . ARG A 1 191 ? 0.061 9.921 -6.536 1.00 81.31 191 ARG A CA 1
ATOM 1420 C C . ARG A 1 191 ? -0.344 11.297 -5.978 1.00 81.31 191 ARG A C 1
ATOM 1422 O O . ARG A 1 191 ? -0.194 12.324 -6.646 1.00 81.31 191 ARG A O 1
ATOM 1429 N N . LEU A 1 192 ? -0.839 11.366 -4.739 1.00 84.44 192 LEU A N 1
ATOM 1430 C CA . LEU A 1 192 ? -1.299 12.625 -4.138 1.00 84.44 192 LEU A CA 1
ATOM 1431 C C . LEU A 1 192 ? -0.175 13.462 -3.509 1.00 84.44 192 LEU A C 1
ATOM 1433 O O . LEU A 1 192 ? -0.368 14.667 -3.346 1.00 84.44 192 LEU A O 1
ATOM 1437 N N . ALA A 1 193 ? 1.010 12.888 -3.275 1.00 85.81 193 ALA A N 1
ATOM 1438 C CA . ALA A 1 193 ? 2.091 13.436 -2.442 1.00 85.81 193 ALA A CA 1
ATOM 1439 C C . ALA A 1 193 ? 1.673 13.598 -0.970 1.00 85.81 193 ALA A C 1
ATOM 1441 O O . ALA A 1 193 ? 2.046 14.558 -0.301 1.00 85.81 193 ALA A O 1
ATOM 1442 N N . LEU A 1 194 ? 0.880 12.644 -0.478 1.00 80.88 194 LEU A N 1
ATOM 1443 C CA . LEU A 1 194 ? 0.424 12.567 0.905 1.00 80.88 194 LEU A CA 1
ATOM 1444 C C . LEU A 1 194 ? 0.987 11.302 1.553 1.00 80.88 194 LEU A C 1
ATOM 1446 O O . LEU A 1 194 ? 0.996 10.234 0.947 1.00 80.88 194 LEU A O 1
ATOM 1450 N N . THR A 1 195 ? 1.419 11.428 2.801 1.00 73.00 195 THR A N 1
ATOM 1451 C CA . THR A 1 195 ? 1.787 10.311 3.676 1.00 73.00 195 THR A CA 1
ATOM 1452 C C . THR A 1 195 ? 0.920 10.379 4.927 1.00 73.00 195 THR A C 1
ATOM 1454 O O . THR A 1 195 ? 0.633 11.463 5.435 1.00 73.00 195 THR A O 1
ATOM 1457 N N . GLN A 1 196 ? 0.473 9.218 5.402 1.00 63.31 196 GLN A N 1
ATOM 1458 C CA . GLN A 1 196 ? -0.435 9.101 6.545 1.00 63.31 196 GLN A CA 1
ATOM 1459 C C . GLN A 1 196 ? 0.290 9.188 7.900 1.00 63.31 196 GLN A C 1
ATOM 1461 O O . GLN A 1 196 ? -0.367 9.286 8.931 1.00 63.31 196 GLN A O 1
ATOM 1466 N N . SER A 1 197 ? 1.629 9.145 7.918 1.00 66.38 197 SER A N 1
ATOM 1467 C CA . 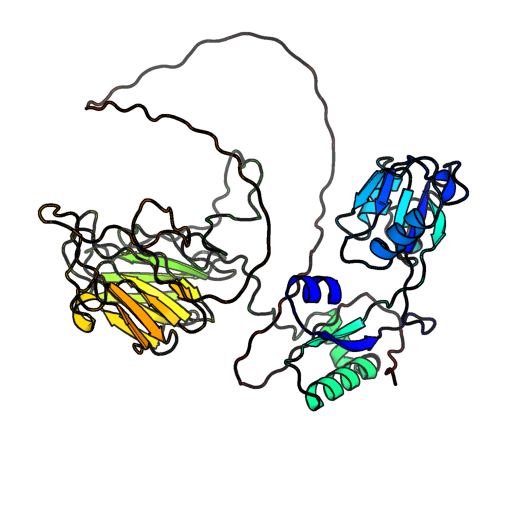SER A 1 197 ? 2.419 8.840 9.120 1.00 66.38 197 SER A CA 1
ATOM 1468 C C . SER A 1 197 ? 3.531 9.853 9.431 1.00 66.38 197 SER A C 1
ATOM 1470 O O . SER A 1 197 ? 4.594 9.470 9.923 1.00 66.38 197 SER A O 1
ATOM 1472 N N . LEU A 1 198 ? 3.328 11.143 9.139 1.00 67.44 198 LEU A N 1
ATOM 1473 C CA . LEU A 1 198 ? 4.253 12.199 9.575 1.00 67.44 198 LEU A CA 1
ATOM 1474 C C . LEU A 1 198 ? 3.907 12.718 10.982 1.00 67.44 198 LEU A C 1
ATOM 1476 O O . LEU A 1 198 ? 2.728 12.888 11.304 1.00 67.44 198 LEU A O 1
ATOM 1480 N N . PRO A 1 199 ? 4.910 13.029 11.824 1.00 71.44 199 PRO A N 1
ATOM 1481 C CA . PRO A 1 199 ? 4.669 13.647 13.121 1.00 71.44 199 PRO A CA 1
ATOM 1482 C C . PRO A 1 199 ? 4.174 15.092 12.949 1.00 71.44 199 PRO A C 1
ATOM 1484 O O . PRO A 1 199 ? 4.671 15.832 12.101 1.00 71.44 199 PRO A O 1
ATOM 1487 N N . LYS A 1 200 ? 3.244 15.534 13.811 1.00 80.25 200 LYS A N 1
ATOM 1488 C CA . LYS A 1 200 ? 2.674 16.903 13.787 1.00 80.25 200 LYS A CA 1
ATOM 1489 C C . LYS A 1 200 ? 3.725 18.020 13.929 1.00 80.25 200 LYS A C 1
ATOM 1491 O O . LYS A 1 200 ? 3.451 19.162 13.573 1.00 80.25 200 LYS A O 1
ATOM 1496 N N . LYS A 1 201 ? 4.903 17.707 14.475 1.00 85.56 201 LYS A N 1
ATOM 1497 C CA . LYS A 1 201 ? 6.097 18.562 14.513 1.00 85.56 201 LYS A CA 1
ATOM 1498 C C . LYS A 1 201 ? 7.324 17.687 14.272 1.00 85.56 201 LYS A C 1
ATOM 1500 O O . LYS A 1 201 ? 7.419 16.607 14.853 1.00 85.56 201 LYS A O 1
ATOM 1505 N N . LEU A 1 202 ? 8.266 18.155 13.455 1.00 83.25 202 LEU A N 1
ATOM 1506 C CA . LEU A 1 202 ? 9.581 17.522 13.348 1.00 83.25 202 LEU A CA 1
ATOM 1507 C C . LEU A 1 202 ? 10.369 17.731 14.659 1.00 83.25 202 LEU A C 1
ATOM 1509 O O . LEU A 1 202 ? 10.213 18.777 15.298 1.00 83.25 202 LEU A O 1
ATOM 1513 N N . PRO A 1 203 ? 11.201 16.764 15.085 1.00 86.00 203 PRO A N 1
ATOM 1514 C CA . PRO A 1 203 ? 12.082 16.945 16.235 1.00 86.00 203 PRO A CA 1
ATOM 1515 C C . PRO A 1 203 ? 13.143 18.018 15.945 1.00 86.00 203 PRO A C 1
ATOM 1517 O O . PRO A 1 203 ? 13.517 18.236 14.794 1.00 86.00 203 PRO A O 1
ATOM 1520 N N . LYS A 1 204 ? 13.666 18.666 16.998 1.00 88.88 204 LYS A N 1
ATOM 1521 C CA . LYS A 1 204 ? 14.715 19.702 16.875 1.00 88.88 204 LYS A CA 1
ATOM 1522 C C . LYS A 1 204 ? 15.995 19.191 16.202 1.00 88.88 204 LYS A C 1
ATOM 1524 O O . LYS A 1 204 ? 16.707 19.970 15.582 1.00 88.88 204 LYS A O 1
ATOM 1529 N N . SER A 1 205 ? 16.278 17.898 16.333 1.00 88.12 205 SER A N 1
ATOM 1530 C CA . SER A 1 205 ? 17.352 17.195 15.641 1.00 88.12 205 SER A CA 1
ATOM 1531 C C . SER A 1 205 ? 16.803 15.905 15.034 1.00 88.12 205 SER A C 1
ATOM 1533 O O . SER A 1 205 ? 16.048 15.168 15.671 1.00 88.12 205 SER A O 1
ATOM 1535 N N . LEU A 1 206 ? 17.175 15.630 13.785 1.00 87.12 206 LEU A N 1
ATOM 1536 C CA . LEU A 1 206 ? 16.876 14.369 13.112 1.00 87.12 206 LEU A CA 1
ATOM 1537 C C . LEU A 1 206 ? 18.076 13.434 13.265 1.00 87.12 206 LEU A C 1
ATOM 1539 O O . LEU A 1 206 ? 19.197 13.793 12.907 1.00 87.12 206 LEU A O 1
ATOM 1543 N N . ARG A 1 207 ? 17.845 12.213 13.759 1.00 88.38 207 ARG A N 1
ATOM 1544 C CA . ARG A 1 207 ? 18.862 11.160 13.710 1.00 88.38 207 ARG A CA 1
ATOM 1545 C C . ARG A 1 207 ? 18.970 10.654 12.273 1.00 88.38 207 ARG A C 1
ATOM 1547 O O . ARG A 1 207 ? 18.051 10.012 11.771 1.00 88.38 207 ARG A O 1
ATOM 1554 N N . LYS A 1 208 ? 20.116 10.898 11.640 1.00 90.62 208 LYS A N 1
ATOM 1555 C CA . LYS A 1 208 ? 20.515 10.218 10.405 1.00 90.62 208 LYS A CA 1
ATOM 1556 C C . LYS A 1 208 ? 20.639 8.715 10.687 1.00 90.62 208 LYS A C 1
ATOM 1558 O O . LYS A 1 208 ? 21.363 8.334 11.604 1.00 90.62 208 LYS A O 1
ATOM 1563 N N . ILE A 1 209 ? 19.909 7.884 9.940 1.00 90.44 209 ILE A N 1
ATOM 1564 C CA . ILE A 1 209 ? 19.963 6.418 10.078 1.00 90.44 209 ILE A CA 1
ATOM 1565 C C . ILE A 1 209 ? 21.115 5.873 9.226 1.00 90.44 209 ILE A C 1
ATOM 1567 O O . ILE A 1 209 ? 22.032 5.266 9.765 1.00 90.44 209 ILE A O 1
ATOM 1571 N N . TRP A 1 210 ? 21.113 6.184 7.928 1.00 95.06 210 TRP A N 1
ATOM 1572 C CA . TRP A 1 210 ? 22.181 5.857 6.980 1.00 95.06 210 TRP A CA 1
ATOM 1573 C C . TRP A 1 210 ? 22.339 6.960 5.915 1.00 95.06 210 TRP A C 1
ATOM 1575 O O . TRP A 1 210 ? 21.606 7.953 5.909 1.00 95.06 210 TRP A O 1
ATOM 1585 N N . SER A 1 211 ? 23.334 6.821 5.036 1.00 94.19 211 SER A N 1
ATOM 1586 C CA . SER A 1 211 ? 23.422 7.546 3.757 1.00 94.19 211 SER A CA 1
ATOM 1587 C C . SER A 1 211 ? 24.310 6.791 2.777 1.00 94.19 211 SER A C 1
ATOM 1589 O O . SER A 1 211 ? 25.450 6.490 3.127 1.00 94.19 211 SER A O 1
ATOM 1591 N N . ALA A 1 212 ? 23.846 6.607 1.546 1.00 92.12 212 ALA A N 1
ATOM 1592 C CA . ALA A 1 212 ? 24.692 6.186 0.436 1.00 92.12 212 ALA A CA 1
ATOM 1593 C C . ALA A 1 212 ? 25.289 7.409 -0.282 1.00 92.12 212 ALA A C 1
ATOM 1595 O O . ALA A 1 212 ? 24.642 8.455 -0.384 1.00 92.12 212 ALA A O 1
ATOM 1596 N N . LYS A 1 213 ? 26.521 7.278 -0.785 1.00 91.62 213 LYS A N 1
ATOM 1597 C CA . LYS A 1 213 ? 27.142 8.263 -1.679 1.00 91.62 213 LYS A CA 1
ATOM 1598 C C . LYS A 1 213 ? 26.832 7.868 -3.124 1.00 91.62 213 LYS A C 1
ATOM 1600 O O . LYS A 1 213 ? 27.128 6.746 -3.521 1.00 91.62 213 LYS A O 1
ATOM 1605 N N . LEU A 1 214 ? 26.253 8.790 -3.886 1.00 91.88 214 LEU A N 1
ATOM 1606 C CA . LEU A 1 214 ? 26.039 8.636 -5.327 1.00 91.88 214 LEU A CA 1
ATOM 1607 C C . LEU A 1 214 ? 27.321 9.002 -6.095 1.00 91.88 214 LEU A C 1
ATOM 1609 O O . LEU A 1 214 ? 28.165 9.737 -5.574 1.00 91.88 214 LEU A O 1
ATOM 1613 N N . THR A 1 215 ? 27.500 8.448 -7.295 1.00 92.38 215 THR A N 1
ATOM 1614 C CA . THR A 1 215 ? 28.722 8.649 -8.092 1.00 92.38 215 THR A CA 1
ATOM 1615 C C . THR A 1 215 ? 28.687 9.964 -8.869 1.00 92.38 215 THR A C 1
ATOM 1617 O O . THR A 1 215 ? 29.730 10.603 -9.001 1.00 92.38 215 THR A O 1
ATOM 1620 N N . GLY A 1 216 ? 27.515 10.391 -9.338 1.00 86.44 216 GLY A N 1
ATOM 1621 C CA . GLY A 1 216 ? 27.351 11.576 -10.172 1.00 86.44 216 GLY A CA 1
ATOM 1622 C C . GLY A 1 216 ? 26.119 12.403 -9.798 1.00 86.44 216 GLY A C 1
ATOM 1623 O O . GLY A 1 216 ? 25.541 12.227 -8.721 1.00 86.44 216 GLY A O 1
ATOM 1624 N N . PRO A 1 217 ? 25.714 13.355 -10.657 1.00 80.94 217 PRO A N 1
ATOM 1625 C CA . PRO A 1 217 ? 24.552 14.187 -10.386 1.00 80.94 217 PRO A CA 1
ATOM 1626 C C . PRO A 1 217 ? 23.260 13.357 -10.436 1.00 80.94 217 PRO A C 1
ATOM 1628 O O . PRO A 1 217 ? 23.001 12.629 -11.391 1.00 80.94 217 PRO A O 1
ATOM 1631 N N . ALA A 1 218 ? 22.424 13.494 -9.408 1.00 82.31 218 ALA A N 1
ATOM 1632 C CA . ALA A 1 218 ? 21.118 12.850 -9.321 1.00 82.31 218 ALA A CA 1
ATOM 1633 C C . ALA A 1 218 ? 20.045 13.908 -9.041 1.00 82.31 218 ALA A C 1
ATOM 1635 O O . ALA A 1 218 ? 20.172 14.706 -8.112 1.00 82.31 218 ALA A O 1
ATOM 1636 N N . VAL A 1 219 ? 19.003 13.933 -9.874 1.00 84.75 219 VAL A N 1
ATOM 1637 C CA . VAL A 1 219 ? 17.970 14.990 -9.878 1.00 84.75 219 VAL A CA 1
ATOM 1638 C C . VAL A 1 219 ? 16.543 14.449 -9.732 1.00 84.75 219 VAL A C 1
ATOM 1640 O O . VAL A 1 219 ? 15.639 15.198 -9.368 1.00 84.75 219 VAL A O 1
ATOM 1643 N N . ALA A 1 220 ? 16.329 13.158 -9.989 1.00 88.12 220 ALA A N 1
ATOM 1644 C CA . ALA A 1 220 ? 15.083 12.461 -9.691 1.00 88.12 220 ALA A CA 1
ATOM 1645 C C . ALA A 1 220 ? 14.948 12.140 -8.193 1.00 88.12 220 ALA A C 1
ATOM 1647 O O . ALA A 1 220 ? 15.929 11.846 -7.511 1.00 88.12 220 ALA A O 1
ATOM 1648 N N . GLY A 1 221 ? 13.710 12.108 -7.694 1.00 90.19 221 GLY A N 1
ATOM 1649 C CA . GLY A 1 221 ? 13.419 11.542 -6.375 1.00 90.19 221 GLY A CA 1
ATOM 1650 C C . GLY A 1 221 ? 13.475 10.004 -6.394 1.00 90.19 221 GLY A C 1
ATOM 1651 O O . GLY A 1 221 ? 13.119 9.410 -7.418 1.00 90.19 221 GLY A O 1
ATOM 1652 N N . PRO A 1 222 ? 13.865 9.348 -5.286 1.00 94.62 222 PRO A N 1
ATOM 1653 C CA . PRO A 1 222 ? 13.900 7.892 -5.196 1.00 94.62 222 PRO A CA 1
ATOM 1654 C C . PRO A 1 222 ? 12.493 7.286 -5.099 1.00 94.62 222 PRO A C 1
ATOM 1656 O O . PRO A 1 222 ? 11.536 7.949 -4.690 1.00 94.62 222 PRO A O 1
ATOM 1659 N N . ALA A 1 223 ? 12.397 5.991 -5.396 1.00 95.38 223 ALA A N 1
ATOM 1660 C CA . ALA A 1 223 ? 11.272 5.149 -4.998 1.00 95.38 223 ALA A CA 1
ATOM 1661 C C . ALA A 1 223 ? 11.684 4.253 -3.824 1.00 95.38 223 ALA A C 1
ATOM 1663 O O . ALA A 1 223 ? 12.823 3.795 -3.762 1.00 95.38 223 ALA A O 1
ATOM 1664 N N . ALA A 1 224 ? 10.770 3.978 -2.898 1.00 93.81 224 ALA A N 1
ATOM 1665 C CA . ALA A 1 224 ? 11.052 3.172 -1.712 1.00 93.81 224 ALA A CA 1
ATOM 1666 C C . ALA A 1 224 ? 9.975 2.111 -1.463 1.00 93.81 224 ALA A C 1
ATOM 1668 O O . ALA A 1 224 ? 8.794 2.331 -1.720 1.00 93.81 224 ALA A O 1
ATOM 1669 N N . THR A 1 225 ? 10.387 0.977 -0.908 1.00 89.94 225 THR A N 1
ATOM 1670 C CA . THR A 1 225 ? 9.545 -0.109 -0.384 1.00 89.94 225 THR A CA 1
ATOM 1671 C C . THR A 1 225 ? 9.951 -0.417 1.063 1.00 89.94 225 THR A C 1
ATOM 1673 O O . THR A 1 225 ? 10.860 0.227 1.579 1.00 89.94 225 THR A O 1
ATOM 1676 N N . GLU A 1 226 ? 9.323 -1.401 1.724 1.00 84.75 226 GLU A N 1
ATOM 1677 C CA . GLU A 1 226 ? 9.724 -1.807 3.089 1.00 84.75 226 GLU A CA 1
ATOM 1678 C C . GLU A 1 226 ? 11.208 -2.214 3.194 1.00 84.75 226 GLU A C 1
ATOM 1680 O O . GLU A 1 226 ? 11.790 -2.090 4.267 1.00 84.75 226 GLU A O 1
ATOM 1685 N N . SER A 1 227 ? 11.810 -2.713 2.107 1.00 90.00 227 SER A N 1
ATOM 1686 C CA . SER A 1 227 ? 13.154 -3.311 2.113 1.00 90.00 227 SER A CA 1
ATOM 1687 C C . SER A 1 227 ? 14.105 -2.775 1.040 1.00 90.00 227 SER A C 1
ATOM 1689 O O . SER A 1 227 ? 15.287 -3.104 1.064 1.00 90.00 227 SER A O 1
ATOM 1691 N N . ARG A 1 228 ? 13.636 -1.963 0.086 1.00 94.31 228 ARG A N 1
ATOM 1692 C CA . ARG A 1 228 ? 14.439 -1.472 -1.052 1.00 94.31 228 ARG A CA 1
ATOM 1693 C C . ARG A 1 228 ? 14.252 0.022 -1.274 1.00 94.31 228 ARG A C 1
ATOM 1695 O O . ARG A 1 228 ? 13.109 0.481 -1.290 1.00 94.31 228 ARG A O 1
ATOM 1702 N N . VAL A 1 229 ? 15.337 0.744 -1.544 1.00 96.75 229 VAL A N 1
ATOM 1703 C CA . VAL A 1 229 ? 15.327 2.127 -2.047 1.00 96.75 229 VAL A CA 1
ATOM 1704 C C . VAL A 1 229 ? 15.981 2.153 -3.424 1.00 96.75 229 VAL A C 1
ATOM 1706 O O . VAL A 1 229 ? 17.157 1.832 -3.560 1.00 96.75 229 VAL A O 1
ATOM 1709 N N . ILE A 1 230 ? 15.223 2.535 -4.448 1.00 97.12 230 ILE A N 1
ATOM 1710 C CA . ILE A 1 230 ? 15.692 2.629 -5.827 1.00 97.12 230 ILE A CA 1
ATOM 1711 C C . ILE A 1 230 ? 15.932 4.103 -6.142 1.00 97.12 230 ILE A C 1
ATOM 1713 O O . ILE A 1 230 ? 15.007 4.915 -6.060 1.00 97.12 230 ILE A O 1
ATOM 1717 N N . THR A 1 231 ? 17.160 4.450 -6.521 1.00 95.56 231 THR A N 1
ATOM 1718 C CA . THR A 1 231 ? 17.549 5.824 -6.862 1.00 95.56 231 THR A CA 1
ATOM 1719 C C . THR A 1 231 ? 18.284 5.875 -8.200 1.00 95.56 231 THR A C 1
ATOM 1721 O O . THR A 1 231 ? 19.157 5.038 -8.450 1.00 95.56 231 THR A O 1
ATOM 1724 N N . PRO A 1 232 ? 17.970 6.852 -9.067 1.00 94.50 232 PRO A N 1
ATOM 1725 C CA . PRO A 1 232 ? 18.820 7.176 -10.204 1.00 94.50 232 PRO A CA 1
ATOM 1726 C C . PRO A 1 232 ? 20.120 7.848 -9.742 1.00 94.50 232 PRO A C 1
ATOM 1728 O O . PRO A 1 232 ? 20.170 8.471 -8.678 1.00 94.50 232 PRO A O 1
ATOM 1731 N N . ASP A 1 233 ? 21.159 7.689 -10.548 1.00 93.81 233 ASP A N 1
ATOM 1732 C CA . ASP A 1 233 ? 22.523 8.187 -10.374 1.00 93.81 233 ASP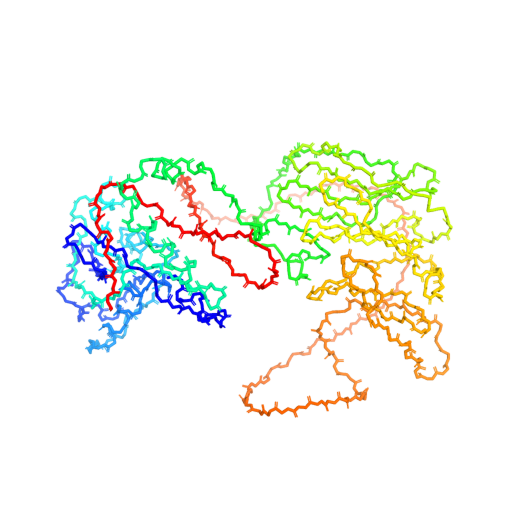 A CA 1
ATOM 1733 C C . ASP A 1 233 ? 23.191 8.274 -11.769 1.00 93.81 233 ASP A C 1
ATOM 1735 O O . ASP A 1 233 ? 22.609 7.889 -12.789 1.00 93.81 233 ASP A O 1
ATOM 1739 N N . LYS A 1 234 ? 24.420 8.775 -11.833 1.00 92.19 234 LYS A N 1
ATOM 1740 C CA . LYS A 1 234 ? 25.220 8.908 -13.051 1.00 92.19 234 LYS A CA 1
ATOM 1741 C C . LYS A 1 234 ? 26.664 8.490 -12.760 1.00 92.19 234 LYS A C 1
ATOM 1743 O O . LYS A 1 234 ? 27.099 8.533 -11.610 1.00 92.19 234 LYS A O 1
ATOM 1748 N N . ASN A 1 235 ? 27.438 8.094 -13.768 1.00 93.06 235 ASN A N 1
ATOM 1749 C CA . ASN A 1 235 ? 28.894 8.043 -13.593 1.00 93.06 235 ASN A CA 1
ATOM 1750 C C . ASN A 1 235 ? 29.494 9.458 -13.474 1.00 93.06 235 ASN A C 1
ATOM 1752 O O . ASN A 1 235 ? 28.857 10.454 -13.824 1.00 93.06 235 ASN A O 1
ATOM 1756 N N . SER A 1 236 ? 30.739 9.539 -13.005 1.00 89.25 236 SER A N 1
ATOM 1757 C CA . SER A 1 236 ? 31.481 10.792 -12.818 1.00 89.25 236 SER A CA 1
ATOM 1758 C C . SER A 1 236 ? 31.671 11.580 -14.118 1.00 89.25 236 SER A C 1
ATOM 1760 O O . SER A 1 236 ? 31.692 12.807 -14.092 1.00 89.25 236 SER A O 1
ATOM 1762 N N . GLU A 1 237 ? 31.736 10.892 -15.259 1.00 88.88 237 GLU A N 1
ATOM 1763 C CA . GLU A 1 237 ? 31.923 11.490 -16.586 1.00 88.88 237 GLU A CA 1
ATOM 1764 C C . GLU A 1 237 ? 30.594 11.912 -17.249 1.00 88.88 237 GLU A C 1
ATOM 1766 O O . GLU A 1 237 ? 30.598 12.394 -18.377 1.00 88.88 237 GLU A O 1
ATOM 1771 N N . ALA A 1 238 ? 29.447 11.692 -16.594 1.00 87.62 238 ALA A N 1
ATOM 1772 C CA . ALA A 1 238 ? 28.097 11.928 -17.123 1.00 87.62 238 ALA A CA 1
ATOM 1773 C C . ALA A 1 238 ? 27.751 11.217 -18.459 1.00 87.62 238 ALA A C 1
ATOM 1775 O O . ALA A 1 238 ? 26.774 11.560 -19.127 1.00 87.62 238 ALA A O 1
ATOM 1776 N N . THR A 1 239 ? 28.497 10.172 -18.825 1.00 91.88 239 THR A N 1
ATOM 1777 C CA . THR A 1 239 ? 28.317 9.368 -20.049 1.00 91.88 239 THR A CA 1
ATOM 1778 C C . THR A 1 239 ? 27.480 8.096 -19.861 1.00 91.88 239 THR A C 1
ATOM 1780 O O . THR A 1 239 ? 27.158 7.420 -20.841 1.00 91.88 239 THR A O 1
ATOM 1783 N N . ARG A 1 240 ? 27.118 7.735 -18.625 1.00 94.75 240 ARG A N 1
ATOM 1784 C CA . ARG A 1 240 ? 26.403 6.497 -18.272 1.00 94.75 240 ARG A CA 1
ATOM 1785 C C . ARG A 1 240 ? 25.328 6.756 -17.222 1.00 94.75 240 ARG A C 1
ATOM 1787 O O . ARG A 1 240 ? 25.602 7.384 -16.201 1.00 94.75 240 ARG A O 1
ATOM 1794 N N . ASP A 1 241 ? 24.119 6.264 -17.477 1.00 95.00 241 ASP A N 1
ATOM 1795 C CA . ASP A 1 241 ? 23.022 6.270 -16.506 1.00 95.00 241 ASP A CA 1
ATOM 1796 C C . ASP A 1 241 ? 23.195 5.083 -15.556 1.00 95.00 241 ASP A C 1
ATOM 1798 O O . ASP A 1 241 ? 23.416 3.946 -15.989 1.00 95.00 241 ASP A O 1
ATOM 1802 N N . LEU A 1 242 ? 23.068 5.356 -14.258 1.00 95.56 242 LEU A N 1
ATOM 1803 C CA . LEU A 1 242 ? 23.101 4.358 -13.199 1.00 95.56 242 LEU A CA 1
ATOM 1804 C C . LEU A 1 242 ? 21.743 4.347 -12.489 1.00 95.56 242 LEU A C 1
ATOM 1806 O O . LEU A 1 242 ? 21.204 5.392 -12.138 1.00 95.56 242 LEU A O 1
ATOM 1810 N N . PHE A 1 243 ? 21.196 3.169 -12.207 1.00 96.75 243 PHE A N 1
ATOM 1811 C CA . PHE A 1 243 ? 20.064 3.035 -11.286 1.00 96.75 243 PHE A CA 1
ATOM 1812 C C . PHE A 1 243 ? 20.430 2.022 -10.216 1.00 96.75 243 PHE A C 1
ATOM 1814 O O . PHE A 1 243 ? 20.644 0.847 -10.516 1.00 96.75 243 PHE A O 1
ATOM 1821 N N . ARG A 1 244 ? 20.521 2.484 -8.970 1.00 96.88 244 ARG A N 1
ATOM 1822 C CA . ARG A 1 244 ? 20.911 1.666 -7.820 1.00 96.88 244 ARG A CA 1
ATOM 1823 C C . ARG A 1 244 ? 19.679 1.210 -7.067 1.00 96.88 244 ARG A C 1
ATOM 1825 O O . ARG A 1 244 ? 18.767 2.005 -6.843 1.00 96.88 244 ARG A O 1
ATOM 1832 N N . CYS A 1 245 ? 19.699 -0.034 -6.615 1.00 97.69 245 CYS A N 1
ATOM 1833 C CA . CYS A 1 245 ? 18.812 -0.525 -5.579 1.00 97.69 245 CYS A CA 1
ATOM 1834 C C . CYS A 1 245 ? 19.621 -0.752 -4.308 1.00 97.69 245 CYS A C 1
ATOM 1836 O O . CYS A 1 245 ? 20.546 -1.563 -4.284 1.00 97.69 245 CYS A O 1
ATOM 1838 N N . LEU A 1 246 ? 19.249 -0.027 -3.262 1.00 97.44 246 LEU A N 1
ATOM 1839 C CA . LEU A 1 246 ? 19.858 -0.076 -1.943 1.00 97.44 246 LEU A CA 1
ATOM 1840 C C . LEU A 1 246 ? 18.944 -0.839 -0.978 1.00 97.44 246 LEU A C 1
ATOM 1842 O O . LEU A 1 246 ? 17.719 -0.781 -1.131 1.00 97.44 246 LEU A O 1
ATOM 1846 N N . ASP A 1 247 ? 19.498 -1.509 0.030 1.00 93.38 247 ASP A N 1
ATOM 1847 C CA . ASP A 1 247 ? 18.684 -2.028 1.131 1.00 93.38 247 ASP A CA 1
ATOM 1848 C C . ASP A 1 247 ? 18.159 -0.860 1.985 1.00 93.38 247 ASP A C 1
ATOM 1850 O O . ASP A 1 247 ? 18.879 0.092 2.293 1.00 93.38 247 ASP A O 1
ATOM 1854 N N . ALA A 1 248 ? 16.876 -0.896 2.345 1.00 91.62 248 ALA A N 1
ATOM 1855 C CA . ALA A 1 248 ? 16.246 0.187 3.097 1.00 91.62 248 ALA A CA 1
ATOM 1856 C C . ALA A 1 248 ? 16.720 0.276 4.562 1.00 91.62 248 ALA A C 1
ATOM 1858 O O . ALA A 1 248 ? 16.553 1.331 5.184 1.00 91.62 248 ALA A O 1
ATOM 1859 N N . ALA A 1 249 ? 17.297 -0.796 5.119 1.00 88.69 249 ALA A N 1
ATOM 1860 C CA . ALA A 1 249 ? 17.742 -0.841 6.509 1.00 88.69 249 ALA A CA 1
ATOM 1861 C C . ALA A 1 249 ? 19.068 -0.097 6.744 1.00 88.69 249 ALA A C 1
ATOM 1863 O O . ALA A 1 249 ? 19.186 0.628 7.735 1.00 88.69 249 ALA A O 1
ATOM 1864 N N . ASP A 1 250 ? 20.042 -0.249 5.841 1.00 88.62 250 ASP A N 1
ATOM 1865 C CA . ASP A 1 250 ? 21.415 0.256 6.004 1.00 88.62 250 ASP A CA 1
ATOM 1866 C C . ASP A 1 250 ? 21.959 1.075 4.814 1.00 88.62 250 ASP A C 1
ATOM 1868 O O . ASP A 1 250 ? 22.979 1.754 4.955 1.00 88.62 250 ASP A O 1
ATOM 1872 N N . GLY A 1 251 ? 21.271 1.081 3.667 1.00 93.75 251 GLY A N 1
ATOM 1873 C CA . GLY A 1 251 ? 21.701 1.783 2.458 1.00 93.75 251 GLY A CA 1
ATOM 1874 C C . GLY A 1 251 ? 22.782 1.064 1.639 1.00 93.75 251 GLY A C 1
ATOM 1875 O O . GLY A 1 251 ? 23.353 1.690 0.744 1.00 93.75 251 GLY A O 1
ATOM 1876 N N . SER A 1 252 ? 23.079 -0.208 1.923 1.00 94.00 252 SER A N 1
ATOM 1877 C CA . SER A 1 252 ? 24.009 -1.036 1.140 1.00 94.00 252 SER A CA 1
ATOM 1878 C C . SER A 1 252 ? 23.498 -1.282 -0.287 1.00 94.00 252 SER A C 1
ATOM 1880 O O . SER A 1 252 ? 22.299 -1.443 -0.505 1.00 94.00 252 SER A O 1
ATOM 1882 N N . GLU A 1 253 ? 24.388 -1.297 -1.288 1.00 96.88 253 GLU A N 1
ATOM 1883 C CA . GLU A 1 253 ? 24.005 -1.569 -2.683 1.00 96.88 253 GLU A CA 1
ATOM 1884 C C . GLU A 1 253 ? 23.740 -3.063 -2.897 1.00 96.88 253 GLU A C 1
ATOM 1886 O O . GLU A 1 253 ? 24.596 -3.900 -2.623 1.00 96.88 253 GLU A O 1
ATOM 1891 N N . MET A 1 254 ? 22.554 -3.385 -3.415 1.00 95.12 254 MET A N 1
ATOM 1892 C CA . MET A 1 254 ? 22.121 -4.760 -3.683 1.00 95.12 254 MET A CA 1
ATOM 1893 C C . MET A 1 254 ? 22.269 -5.125 -5.158 1.00 95.12 254 MET A C 1
ATOM 1895 O O . MET A 1 254 ? 22.674 -6.233 -5.495 1.00 95.12 254 MET A O 1
ATOM 1899 N N . TRP A 1 255 ? 21.924 -4.185 -6.040 1.00 97.94 255 TRP A N 1
ATOM 1900 C CA . TRP A 1 255 ? 22.171 -4.270 -7.475 1.00 97.94 255 TRP A CA 1
ATOM 1901 C C . TRP A 1 255 ? 22.224 -2.874 -8.093 1.00 97.94 255 TRP A C 1
ATOM 1903 O O . TRP A 1 255 ? 21.679 -1.907 -7.549 1.00 97.94 255 TRP A O 1
ATOM 1913 N N . ARG A 1 256 ? 22.841 -2.782 -9.273 1.00 97.06 256 ARG A N 1
ATOM 1914 C CA . ARG A 1 256 ? 22.893 -1.566 -10.083 1.00 97.06 256 ARG A CA 1
ATOM 1915 C C . ARG A 1 256 ? 22.685 -1.893 -11.558 1.00 97.06 256 ARG A C 1
ATOM 1917 O O . ARG A 1 256 ? 23.386 -2.739 -12.104 1.00 97.06 256 ARG A O 1
ATOM 1924 N N . LEU A 1 257 ? 21.747 -1.201 -12.201 1.00 97.69 257 LEU A N 1
ATOM 1925 C CA . LEU A 1 257 ? 21.672 -1.131 -13.660 1.00 97.69 257 LEU A CA 1
ATOM 1926 C C . LEU A 1 257 ? 22.635 -0.040 -14.143 1.00 97.69 257 LEU A C 1
ATOM 1928 O O . LEU A 1 257 ? 22.671 1.044 -13.562 1.00 97.69 257 LEU A O 1
ATOM 1932 N N . ASP A 1 258 ? 23.394 -0.328 -15.196 1.00 96.19 258 ASP A N 1
ATOM 1933 C CA . ASP A 1 258 ? 24.476 0.520 -15.699 1.00 96.19 258 ASP A CA 1
ATOM 1934 C C . ASP A 1 258 ? 24.500 0.450 -17.238 1.00 96.19 258 ASP A C 1
ATOM 1936 O O . ASP A 1 258 ? 24.743 -0.616 -17.810 1.00 96.19 258 ASP A O 1
ATOM 1940 N N . TYR A 1 259 ? 24.209 1.559 -17.926 1.00 96.38 259 TYR A N 1
ATOM 1941 C CA . TYR A 1 259 ? 24.197 1.612 -19.395 1.00 96.38 259 TYR A CA 1
ATOM 1942 C C . TYR A 1 259 ? 24.735 2.936 -19.950 1.00 96.38 259 TYR A C 1
ATOM 1944 O O . TYR A 1 259 ? 24.723 3.971 -19.286 1.00 96.38 259 TYR A O 1
ATOM 1952 N N . ALA A 1 260 ? 25.224 2.901 -21.193 1.00 95.50 260 ALA A N 1
ATOM 1953 C CA . ALA A 1 260 ? 25.710 4.090 -21.887 1.00 95.50 260 ALA A CA 1
ATOM 1954 C C . ALA A 1 260 ? 24.549 5.052 -22.183 1.00 95.50 260 ALA A C 1
ATOM 1956 O O . ALA A 1 260 ? 23.588 4.678 -22.848 1.00 95.50 260 ALA A O 1
ATOM 1957 N N . ALA A 1 261 ? 24.667 6.285 -21.694 1.00 92.62 261 ALA A N 1
ATOM 1958 C CA . ALA A 1 261 ? 23.677 7.352 -21.810 1.00 92.62 261 ALA A CA 1
ATOM 1959 C C . ALA A 1 261 ? 24.400 8.701 -21.979 1.00 92.62 261 ALA A C 1
ATOM 1961 O O . ALA A 1 261 ? 24.167 9.660 -21.233 1.00 92.62 261 ALA A O 1
ATOM 1962 N N . ALA A 1 262 ? 25.337 8.735 -22.929 1.00 89.62 262 ALA A N 1
ATOM 1963 C CA . ALA A 1 262 ? 26.107 9.914 -23.292 1.00 89.62 262 ALA A CA 1
ATOM 1964 C C . ALA A 1 262 ? 25.286 10.814 -24.222 1.00 89.62 262 ALA A C 1
ATOM 1966 O O . ALA A 1 262 ? 24.664 10.345 -25.173 1.00 89.62 262 ALA A O 1
ATOM 1967 N N . GLY A 1 263 ? 25.285 12.109 -23.931 1.00 85.81 263 GLY A N 1
ATOM 1968 C CA . GLY A 1 263 ? 24.504 13.110 -24.644 1.00 85.81 263 GLY A CA 1
ATOM 1969 C C . GLY A 1 263 ? 24.587 14.451 -23.930 1.00 85.81 263 GLY A C 1
ATOM 1970 O O . GLY A 1 263 ? 24.828 14.493 -22.721 1.00 85.81 263 GLY A O 1
ATOM 1971 N N . ASP A 1 264 ? 24.395 15.524 -24.685 1.00 84.50 264 ASP A N 1
ATOM 1972 C CA . ASP A 1 264 ? 24.411 16.890 -24.176 1.00 84.50 264 ASP A CA 1
ATOM 1973 C C . ASP A 1 264 ? 22.972 17.414 -24.079 1.00 84.50 264 ASP A C 1
ATOM 1975 O O . ASP A 1 264 ? 22.242 17.426 -25.073 1.00 84.50 264 ASP A O 1
ATOM 1979 N N . ILE A 1 265 ? 22.548 17.755 -22.860 1.00 86.62 265 ILE A N 1
ATOM 1980 C CA . ILE A 1 265 ? 21.227 18.311 -22.539 1.00 86.62 265 ILE A CA 1
ATOM 1981 C C . ILE A 1 265 ? 21.338 19.278 -21.354 1.00 86.62 265 ILE A C 1
ATOM 1983 O O . ILE A 1 265 ? 22.112 19.066 -20.415 1.00 86.62 265 ILE A O 1
ATOM 1987 N N . ASP A 1 266 ? 20.501 20.312 -21.371 1.00 81.62 266 ASP A N 1
ATOM 1988 C CA . ASP A 1 266 ? 20.455 21.354 -20.348 1.00 81.62 266 ASP A CA 1
ATOM 1989 C C . ASP A 1 266 ? 20.114 20.798 -18.950 1.00 81.62 266 ASP A C 1
ATOM 1991 O O . ASP A 1 266 ? 19.413 19.792 -18.779 1.00 81.62 266 ASP A O 1
ATOM 1995 N N . TYR A 1 267 ? 20.560 21.527 -17.920 1.00 77.88 267 TYR A N 1
ATOM 1996 C CA . TYR A 1 267 ? 20.395 21.198 -16.494 1.00 77.88 267 TYR A CA 1
ATOM 1997 C C . TYR A 1 267 ? 20.999 19.841 -16.076 1.00 77.88 267 TYR A C 1
ATOM 1999 O O . TYR A 1 267 ? 20.472 19.172 -15.178 1.00 77.88 267 TYR A O 1
ATOM 2007 N N . SER A 1 268 ? 22.117 19.455 -16.701 1.00 77.75 268 SER A N 1
ATOM 2008 C CA . SER A 1 268 ? 22.835 18.173 -16.579 1.00 77.75 268 SER A CA 1
ATOM 2009 C C . SER A 1 268 ? 22.101 16.960 -17.162 1.00 77.75 268 SER A C 1
ATOM 2011 O O . SER A 1 268 ? 20.905 16.760 -16.937 1.00 77.75 268 SER A O 1
ATOM 2013 N N . ASN A 1 269 ? 22.857 16.103 -17.852 1.00 85.56 269 ASN A N 1
ATOM 2014 C CA . ASN A 1 269 ? 22.390 14.824 -18.376 1.00 85.56 269 ASN A CA 1
ATOM 2015 C C . ASN A 1 269 ? 22.231 13.789 -17.250 1.00 85.56 269 ASN A C 1
ATOM 2017 O O . ASN A 1 269 ? 23.069 12.906 -17.087 1.00 85.56 269 ASN A O 1
ATOM 2021 N N . SER A 1 270 ? 21.150 13.902 -16.480 1.00 85.75 270 SER A N 1
ATOM 2022 C CA . SER A 1 270 ? 20.827 13.013 -15.357 1.00 85.75 270 SER A CA 1
ATOM 2023 C C . SER A 1 270 ? 19.348 12.645 -15.376 1.00 85.75 270 SER A C 1
ATOM 2025 O O . SER A 1 270 ? 18.509 13.509 -15.638 1.00 85.75 270 SER A O 1
ATOM 2027 N N . SER A 1 271 ? 19.003 11.388 -15.073 1.00 89.06 271 SER A N 1
ATOM 2028 C CA . SER A 1 271 ? 17.599 10.952 -15.016 1.00 89.06 271 SER A CA 1
ATOM 2029 C C . SER A 1 271 ? 16.775 11.822 -14.055 1.00 89.06 271 SER A C 1
ATOM 2031 O O . SER A 1 271 ? 17.150 12.038 -12.899 1.00 89.06 271 SER A O 1
ATOM 2033 N N . ARG A 1 272 ? 15.637 12.319 -14.563 1.00 90.88 272 ARG A N 1
ATOM 2034 C CA . ARG A 1 272 ? 14.659 13.166 -13.850 1.00 90.88 272 ARG A CA 1
ATOM 2035 C C . ARG A 1 272 ? 13.385 12.417 -13.452 1.00 90.88 272 ARG A C 1
ATOM 2037 O O . ARG A 1 272 ? 12.595 12.931 -12.666 1.00 90.88 272 ARG A O 1
ATOM 2044 N N . ALA A 1 273 ? 13.176 11.219 -13.992 1.00 92.44 273 ALA A N 1
ATOM 2045 C CA . ALA A 1 273 ? 11.998 10.410 -13.729 1.00 92.44 273 ALA A CA 1
ATOM 2046 C C . ALA A 1 273 ? 12.213 9.546 -12.478 1.00 92.44 273 ALA A C 1
ATOM 2048 O O . ALA A 1 273 ? 13.118 8.715 -12.430 1.00 92.44 273 ALA A O 1
ATOM 2049 N N . THR A 1 274 ? 11.356 9.714 -11.470 1.00 95.44 274 THR A N 1
ATOM 2050 C CA . THR A 1 274 ? 11.331 8.811 -10.311 1.00 95.44 274 THR A CA 1
ATOM 2051 C C . THR A 1 274 ? 11.030 7.374 -10.763 1.00 95.44 274 THR A C 1
ATOM 2053 O O . THR A 1 274 ? 10.087 7.185 -11.539 1.00 95.44 274 THR A O 1
ATOM 2056 N N . PRO A 1 275 ? 11.795 6.366 -10.293 1.00 96.69 275 PRO A N 1
ATOM 2057 C CA . PRO A 1 275 ? 11.512 4.957 -10.557 1.00 96.69 275 PRO A CA 1
ATOM 2058 C C . PRO A 1 275 ? 10.083 4.561 -10.173 1.00 96.69 275 PRO A C 1
ATOM 2060 O O . PRO A 1 275 ? 9.521 5.093 -9.217 1.00 96.69 275 PRO A O 1
ATOM 2063 N N . VAL A 1 276 ? 9.507 3.589 -10.879 1.00 96.56 276 VAL A N 1
ATOM 2064 C CA . VAL A 1 276 ? 8.173 3.054 -10.558 1.00 96.56 276 VAL A CA 1
ATOM 2065 C C . VAL A 1 276 ? 8.296 1.571 -10.230 1.00 96.56 276 VAL A C 1
ATOM 2067 O O . VAL A 1 276 ? 8.752 0.801 -11.067 1.00 96.56 276 VAL A O 1
ATOM 2070 N N . VAL A 1 277 ? 7.894 1.161 -9.026 1.00 95.75 277 VAL A N 1
ATOM 2071 C CA . VAL A 1 277 ? 7.969 -0.225 -8.533 1.00 95.75 277 VAL A CA 1
ATOM 2072 C C . VAL A 1 277 ? 6.566 -0.828 -8.469 1.00 95.75 277 VAL A C 1
ATOM 2074 O O . VAL A 1 277 ? 5.677 -0.271 -7.826 1.00 95.75 277 VAL A O 1
ATOM 2077 N N . HIS A 1 278 ? 6.349 -1.981 -9.106 1.00 91.75 278 HIS A N 1
ATOM 2078 C CA . HIS A 1 278 ? 5.041 -2.641 -9.135 1.00 91.75 278 HIS A CA 1
ATOM 2079 C C . HIS A 1 278 ? 5.162 -4.140 -9.451 1.00 91.75 278 HIS A C 1
ATOM 2081 O O . HIS A 1 278 ? 5.851 -4.513 -10.396 1.00 91.75 278 HIS A O 1
ATOM 2087 N N . ASP A 1 279 ? 4.488 -5.001 -8.681 1.00 90.12 279 ASP A N 1
ATOM 2088 C CA . ASP A 1 279 ? 4.492 -6.472 -8.824 1.00 90.12 279 ASP A CA 1
ATOM 2089 C C . ASP A 1 279 ? 5.888 -7.112 -9.008 1.00 90.12 279 ASP A C 1
ATOM 2091 O O . ASP A 1 279 ? 6.074 -8.023 -9.813 1.00 90.12 279 ASP A O 1
ATOM 2095 N N . GLY A 1 280 ? 6.899 -6.620 -8.285 1.00 91.06 280 GLY A N 1
ATOM 2096 C CA . GLY A 1 280 ? 8.275 -7.129 -8.387 1.00 91.06 280 GLY A CA 1
ATOM 2097 C C . GLY A 1 280 ? 9.038 -6.695 -9.647 1.00 91.06 280 GLY A C 1
ATOM 2098 O O . GLY A 1 280 ? 10.174 -7.124 -9.840 1.00 91.06 280 GLY A O 1
ATOM 2099 N N . LEU A 1 281 ? 8.458 -5.821 -10.471 1.00 96.19 281 LEU A N 1
ATOM 2100 C CA . LEU A 1 281 ? 9.126 -5.127 -11.571 1.00 96.19 281 LEU A CA 1
ATOM 2101 C C . LEU A 1 281 ? 9.428 -3.674 -11.185 1.00 96.19 281 LEU A C 1
ATOM 2103 O O . LEU A 1 281 ? 8.725 -3.075 -10.365 1.00 96.19 281 LEU A O 1
ATOM 2107 N N . VAL A 1 282 ? 10.466 -3.104 -11.795 1.00 98.00 282 VAL A N 1
ATOM 2108 C CA . VAL A 1 282 ? 10.841 -1.695 -11.654 1.00 98.00 282 VAL A CA 1
ATOM 2109 C C . VAL A 1 282 ? 11.031 -1.071 -13.030 1.00 98.00 282 VAL A C 1
ATOM 2111 O O . VAL A 1 282 ? 11.776 -1.599 -13.854 1.00 98.00 282 VAL A O 1
ATOM 2114 N N . TYR A 1 283 ? 10.385 0.069 -13.258 1.00 98.12 283 TYR A N 1
ATOM 2115 C CA . TYR A 1 283 ? 10.487 0.851 -14.486 1.00 98.12 283 TYR A CA 1
ATOM 2116 C C . TYR A 1 283 ? 11.410 2.047 -14.250 1.00 98.12 283 TYR A C 1
ATOM 2118 O O . TYR A 1 283 ? 11.177 2.860 -13.350 1.00 98.12 283 TYR A O 1
ATOM 2126 N N . LEU A 1 284 ? 12.470 2.122 -15.050 1.00 97.56 284 LEU A N 1
ATOM 2127 C CA . LEU A 1 284 ? 13.599 3.039 -14.908 1.00 97.56 284 LEU A CA 1
ATOM 2128 C C . LEU A 1 284 ? 13.738 3.839 -16.203 1.00 97.56 284 LEU A C 1
ATOM 2130 O O . LEU A 1 284 ? 13.878 3.243 -17.268 1.00 97.56 284 LEU A O 1
ATOM 2134 N N . HIS A 1 285 ? 13.664 5.167 -16.124 1.00 95.94 285 HIS A N 1
ATOM 2135 C CA . HIS A 1 285 ? 13.593 6.035 -17.300 1.00 95.94 285 HIS A CA 1
ATOM 2136 C C . HIS A 1 285 ? 14.712 7.085 -17.274 1.00 95.94 285 HIS A C 1
ATOM 2138 O O . HIS A 1 285 ? 14.768 7.942 -16.388 1.00 95.94 285 HIS A O 1
ATOM 2144 N N . GLY A 1 286 ? 15.635 6.977 -18.227 1.00 94.19 286 GLY A N 1
ATOM 2145 C CA . GLY A 1 286 ? 16.767 7.878 -18.417 1.00 94.19 286 GLY A CA 1
ATOM 2146 C C . GLY A 1 286 ? 16.373 9.185 -19.100 1.00 94.19 286 GLY A C 1
ATOM 2147 O O . GLY A 1 286 ? 15.370 9.264 -19.812 1.00 94.19 286 GLY A O 1
ATOM 2148 N N . ALA A 1 287 ? 17.193 10.224 -18.933 1.00 91.88 287 ALA A N 1
ATOM 2149 C CA . ALA A 1 287 ? 16.936 11.519 -19.570 1.00 91.88 287 ALA A CA 1
ATOM 2150 C C . ALA A 1 287 ? 17.045 11.456 -21.108 1.00 91.88 287 ALA A C 1
ATOM 2152 O O . ALA A 1 287 ? 16.383 12.220 -21.814 1.00 91.88 287 ALA A O 1
ATOM 2153 N N . LEU A 1 288 ? 17.813 10.497 -21.636 1.00 93.25 288 LEU A N 1
ATOM 2154 C CA . LEU A 1 288 ? 17.947 10.232 -23.071 1.00 93.25 288 LEU A CA 1
ATOM 2155 C C . LEU A 1 288 ? 16.892 9.243 -23.617 1.00 93.25 288 LEU A C 1
ATOM 2157 O O . LEU A 1 288 ? 17.068 8.654 -24.681 1.00 93.25 288 LEU A O 1
ATOM 2161 N N . GLY A 1 289 ? 15.759 9.103 -22.919 1.00 92.88 289 GLY A N 1
ATOM 2162 C CA . GLY A 1 289 ? 14.576 8.390 -23.412 1.00 92.88 289 GLY A CA 1
ATOM 2163 C C . GLY A 1 289 ? 14.637 6.867 -23.289 1.00 92.88 289 GLY A C 1
ATOM 2164 O O . GLY A 1 289 ? 13.689 6.199 -23.699 1.00 92.88 289 GLY A O 1
ATOM 2165 N N . ASP A 1 290 ? 15.711 6.309 -22.727 1.00 96.00 290 ASP A N 1
ATOM 2166 C CA . ASP A 1 290 ? 15.810 4.884 -22.416 1.00 96.00 290 ASP A CA 1
ATOM 2167 C C . ASP A 1 290 ? 14.882 4.513 -21.260 1.00 96.00 290 ASP A C 1
ATOM 2169 O O . ASP A 1 290 ? 15.025 5.006 -20.142 1.00 96.00 290 ASP A O 1
ATOM 2173 N N . LEU A 1 291 ? 13.943 3.609 -21.523 1.00 97.62 291 LEU A N 1
ATOM 2174 C CA . LEU A 1 291 ? 13.038 3.023 -20.547 1.00 97.62 291 LEU A CA 1
ATOM 2175 C C . LEU A 1 291 ? 13.366 1.536 -20.393 1.00 97.62 291 LEU A C 1
ATOM 2177 O O . LEU A 1 291 ? 13.170 0.742 -21.314 1.00 97.62 291 LEU A O 1
ATOM 2181 N N . HIS A 1 292 ? 13.831 1.160 -19.207 1.00 98.38 292 HIS A N 1
ATOM 2182 C CA . HIS A 1 292 ? 14.132 -0.214 -18.824 1.00 98.38 292 HIS A CA 1
ATOM 2183 C C . HIS A 1 292 ? 13.077 -0.739 -17.849 1.00 98.38 292 HIS A C 1
ATOM 2185 O O . HIS A 1 292 ? 12.711 -0.055 -16.893 1.00 98.38 292 HIS A O 1
ATOM 2191 N N . CYS A 1 293 ? 12.635 -1.978 -18.052 1.00 98.38 293 CYS A N 1
ATOM 2192 C CA . CYS A 1 293 ? 11.945 -2.766 -17.040 1.00 98.38 293 CYS A CA 1
ATOM 2193 C C . CYS A 1 293 ? 12.923 -3.798 -16.482 1.00 98.38 293 CYS A C 1
ATOM 2195 O O . CYS A 1 293 ? 13.421 -4.644 -17.228 1.00 98.38 293 CYS A O 1
ATOM 2197 N N . VAL A 1 294 ? 13.176 -3.753 -15.177 1.00 98.38 294 VAL A N 1
ATOM 2198 C CA . VAL A 1 294 ? 14.046 -4.703 -14.470 1.00 98.38 294 VAL A CA 1
ATOM 2199 C C . VAL A 1 294 ? 13.278 -5.458 -13.390 1.00 98.38 294 VAL A C 1
ATOM 2201 O O . VAL A 1 294 ? 12.245 -4.992 -12.908 1.00 98.38 294 VAL A O 1
ATOM 2204 N N . ARG A 1 295 ? 13.786 -6.616 -12.971 1.00 95.19 295 ARG A N 1
ATOM 2205 C CA . ARG A 1 295 ? 13.308 -7.285 -11.755 1.00 95.19 295 ARG A CA 1
ATOM 2206 C C . ARG A 1 295 ? 13.786 -6.546 -10.503 1.00 95.19 295 ARG A C 1
ATOM 2208 O O . ARG A 1 295 ? 14.964 -6.222 -10.387 1.00 95.19 295 ARG A O 1
ATOM 2215 N N . LEU A 1 296 ? 12.896 -6.356 -9.530 1.00 94.62 296 LEU A N 1
ATOM 2216 C CA . LEU A 1 296 ? 13.183 -5.685 -8.254 1.00 94.62 296 LEU A CA 1
ATOM 2217 C C . LEU A 1 296 ? 14.217 -6.426 -7.391 1.00 94.62 296 LEU A C 1
ATOM 2219 O O . LEU A 1 296 ? 14.929 -5.796 -6.613 1.00 94.62 296 LEU A O 1
ATOM 2223 N N . ASP A 1 297 ? 14.294 -7.752 -7.497 1.00 91.12 297 ASP A N 1
ATOM 2224 C CA . ASP A 1 297 ? 15.163 -8.578 -6.654 1.00 91.12 297 ASP A CA 1
ATOM 2225 C C . ASP A 1 297 ? 16.611 -8.675 -7.154 1.00 91.12 297 ASP A C 1
ATOM 2227 O O . ASP A 1 297 ? 17.523 -8.786 -6.342 1.00 91.12 297 ASP A O 1
ATOM 2231 N N . THR A 1 298 ? 16.821 -8.604 -8.469 1.00 91.69 298 THR A N 1
ATOM 2232 C CA . THR A 1 298 ? 18.113 -8.885 -9.122 1.00 91.69 298 THR A CA 1
ATOM 2233 C C . THR A 1 298 ? 18.641 -7.744 -9.992 1.00 91.69 298 THR A C 1
ATOM 2235 O O . THR A 1 298 ? 19.788 -7.801 -10.423 1.00 91.69 298 THR A O 1
ATOM 2238 N N . GLY A 1 299 ? 17.819 -6.745 -10.328 1.00 95.31 299 GLY A N 1
ATOM 2239 C CA . GLY A 1 299 ? 18.164 -5.715 -11.315 1.00 95.31 299 GLY A CA 1
ATOM 2240 C C . GLY A 1 299 ? 18.223 -6.223 -12.762 1.00 95.31 299 GLY A C 1
ATOM 2241 O O . GLY A 1 299 ? 18.514 -5.448 -13.671 1.00 95.31 299 GLY A O 1
ATOM 2242 N N . ALA A 1 300 ? 17.927 -7.506 -13.005 1.00 96.62 300 ALA A N 1
ATOM 2243 C CA . ALA A 1 300 ? 17.986 -8.107 -14.332 1.00 96.62 300 ALA A CA 1
ATOM 2244 C C . ALA A 1 300 ? 16.949 -7.478 -15.277 1.00 96.62 300 ALA A C 1
ATOM 2246 O O . ALA A 1 300 ? 15.761 -7.408 -14.946 1.00 96.62 300 ALA A O 1
ATOM 2247 N N . VAL A 1 301 ? 17.397 -7.044 -16.459 1.00 98.38 301 VAL A N 1
ATOM 2248 C CA . VAL A 1 301 ? 16.543 -6.448 -17.497 1.00 98.38 301 VAL A CA 1
ATOM 2249 C C . VAL A 1 301 ? 15.585 -7.499 -18.054 1.00 98.38 301 VAL A C 1
ATOM 2251 O O . VAL A 1 301 ? 16.010 -8.537 -18.551 1.00 98.38 301 VAL A O 1
ATOM 2254 N N . VAL A 1 302 ? 14.287 -7.203 -17.989 1.00 97.56 302 VAL A N 1
ATOM 2255 C CA . VAL A 1 302 ? 13.207 -8.004 -18.585 1.00 97.56 302 VAL A CA 1
ATOM 2256 C C . VAL A 1 302 ? 12.941 -7.535 -20.014 1.00 97.56 302 VAL A C 1
ATOM 2258 O O . VAL A 1 302 ? 12.855 -8.343 -20.933 1.00 97.56 302 VAL A O 1
ATOM 2261 N N . TRP A 1 303 ? 12.841 -6.219 -20.206 1.00 98.44 303 TRP A N 1
ATOM 2262 C CA . TRP A 1 303 ? 12.715 -5.578 -21.514 1.00 98.44 303 TRP A CA 1
ATOM 2263 C C . TRP A 1 303 ? 13.217 -4.130 -21.446 1.00 98.44 303 TRP A C 1
ATOM 2265 O O . TRP A 1 303 ? 13.346 -3.549 -20.364 1.00 98.44 303 TRP A O 1
ATOM 2275 N N . ARG A 1 304 ? 13.504 -3.533 -22.607 1.00 97.69 304 ARG A N 1
ATOM 2276 C CA . ARG A 1 304 ? 13.860 -2.112 -22.736 1.00 97.69 304 ARG A CA 1
ATOM 2277 C C . ARG A 1 304 ? 13.340 -1.521 -24.043 1.00 97.69 304 ARG A C 1
ATOM 2279 O O . ARG A 1 304 ? 13.192 -2.244 -25.023 1.00 97.69 304 ARG A O 1
ATOM 2286 N N . THR A 1 305 ? 13.119 -0.215 -24.058 1.00 96.56 305 THR A N 1
ATOM 2287 C CA . THR A 1 305 ? 12.778 0.581 -25.247 1.00 96.56 305 THR A CA 1
ATOM 2288 C C . THR A 1 305 ? 13.433 1.960 -25.135 1.00 96.56 305 THR A C 1
ATOM 2290 O O . THR A 1 305 ? 13.796 2.373 -24.038 1.00 96.56 305 THR A O 1
ATOM 2293 N N . ASN A 1 306 ? 13.617 2.671 -26.243 1.00 95.75 306 ASN A N 1
ATOM 2294 C CA . ASN A 1 306 ? 14.087 4.055 -26.257 1.00 95.75 306 ASN A CA 1
ATOM 2295 C C . ASN A 1 306 ? 13.075 4.930 -27.007 1.00 95.75 306 ASN A C 1
ATOM 2297 O O . ASN A 1 306 ? 12.725 4.631 -28.148 1.00 95.75 306 ASN A O 1
ATOM 2301 N N . TYR A 1 307 ? 12.612 6.017 -26.386 1.00 92.88 307 TYR A N 1
ATOM 2302 C CA . TYR A 1 307 ? 11.559 6.869 -26.951 1.00 92.88 307 TYR A CA 1
ATOM 2303 C C . TYR A 1 307 ? 11.946 7.497 -28.298 1.00 92.88 307 TYR A C 1
ATOM 2305 O O . TYR A 1 307 ? 11.106 7.604 -29.192 1.00 92.88 307 TYR A O 1
ATOM 2313 N N . TYR A 1 308 ? 13.210 7.885 -28.474 1.00 89.50 308 TYR A N 1
ATOM 2314 C CA . TYR A 1 308 ? 13.671 8.537 -29.698 1.00 89.50 308 TYR A CA 1
ATOM 2315 C C . TYR A 1 308 ? 13.827 7.525 -30.837 1.00 89.50 308 TYR A C 1
ATOM 2317 O O . TYR A 1 308 ? 13.265 7.722 -31.914 1.00 89.50 308 TYR A O 1
ATOM 2325 N N . ARG A 1 309 ? 14.504 6.398 -30.578 1.00 92.19 309 ARG A N 1
ATOM 2326 C CA . ARG A 1 309 ? 14.742 5.341 -31.576 1.00 92.19 309 ARG A CA 1
ATOM 2327 C C . ARG A 1 309 ? 13.469 4.579 -31.960 1.00 92.19 309 ARG A C 1
ATOM 2329 O O . ARG A 1 309 ? 13.234 4.362 -33.142 1.00 92.19 309 ARG A O 1
ATOM 2336 N N . ASP A 1 310 ? 12.663 4.169 -30.981 1.00 93.19 310 ASP A N 1
ATOM 2337 C CA . ASP A 1 310 ? 11.580 3.198 -31.207 1.00 93.19 310 ASP A CA 1
ATOM 2338 C C . ASP A 1 310 ? 10.232 3.868 -31.550 1.00 93.19 310 ASP A C 1
ATOM 2340 O O . ASP A 1 310 ? 9.334 3.208 -32.072 1.00 93.19 310 ASP A O 1
ATOM 2344 N N . TYR A 1 311 ? 10.082 5.176 -31.286 1.00 91.69 311 TYR A N 1
ATOM 2345 C CA . TYR A 1 311 ? 8.852 5.938 -31.572 1.00 91.69 311 TYR A CA 1
ATOM 2346 C C . TYR A 1 311 ? 9.064 7.154 -32.485 1.00 91.69 311 TYR A C 1
ATOM 2348 O O . TYR A 1 311 ? 8.083 7.799 -32.851 1.00 91.69 311 TYR A O 1
ATOM 2356 N N . GLY A 1 312 ? 10.307 7.491 -32.851 1.00 88.19 312 GLY A N 1
ATOM 2357 C CA . GLY A 1 312 ? 10.609 8.679 -33.658 1.00 88.19 312 GLY A CA 1
ATOM 2358 C C . GLY A 1 312 ? 10.426 10.003 -32.906 1.00 88.19 312 GLY A C 1
ATOM 2359 O O . GLY A 1 312 ? 10.147 11.036 -33.519 1.00 88.19 312 GLY A O 1
ATOM 2360 N N . ALA A 1 313 ? 10.536 9.993 -31.573 1.00 87.44 313 ALA A N 1
ATOM 2361 C CA . ALA A 1 313 ? 10.548 11.224 -30.790 1.00 87.44 313 ALA A CA 1
ATOM 2362 C C . ALA A 1 313 ? 11.849 12.018 -31.022 1.00 87.44 313 ALA A C 1
ATOM 2364 O O . ALA A 1 313 ? 12.891 11.456 -31.357 1.00 87.44 313 ALA A O 1
ATOM 2365 N N . LYS A 1 314 ? 11.805 13.336 -30.800 1.00 87.56 314 LYS A N 1
ATOM 2366 C CA . LYS A 1 314 ? 12.994 14.201 -30.848 1.00 87.56 314 LYS A CA 1
ATOM 2367 C C . LYS A 1 314 ? 13.586 14.367 -29.452 1.00 87.56 314 LYS A C 1
ATOM 2369 O O . LYS A 1 314 ? 12.828 14.534 -28.497 1.00 87.56 314 LYS A O 1
ATOM 2374 N N . LEU A 1 315 ? 14.917 14.380 -29.354 1.00 86.50 315 LEU A N 1
ATOM 2375 C CA . LEU A 1 315 ? 15.618 14.720 -28.115 1.00 86.50 315 LEU A CA 1
ATOM 2376 C C . LEU A 1 315 ? 15.166 16.105 -27.633 1.00 86.50 315 LEU A C 1
ATOM 2378 O O . LEU A 1 315 ? 15.207 17.079 -28.384 1.00 86.50 315 LEU A O 1
ATOM 2382 N N . LEU A 1 316 ? 14.700 16.171 -26.387 1.00 85.06 316 LEU A N 1
ATOM 2383 C CA . LEU A 1 316 ? 14.273 17.413 -25.749 1.00 85.06 316 LEU A CA 1
ATOM 2384 C C . LEU A 1 316 ? 15.484 18.136 -25.155 1.00 85.06 316 LEU A C 1
ATOM 2386 O O . LEU A 1 316 ? 16.341 17.488 -24.558 1.00 85.06 316 LEU A O 1
ATOM 2390 N N . THR A 1 317 ? 15.497 19.471 -25.217 1.00 84.94 317 THR A N 1
ATOM 2391 C CA . THR A 1 317 ? 16.565 20.326 -24.660 1.00 84.94 317 THR A CA 1
ATOM 2392 C C . THR A 1 317 ? 16.914 19.978 -23.209 1.00 84.94 317 THR A C 1
ATOM 2394 O O . THR A 1 317 ? 18.081 19.979 -22.842 1.00 84.94 317 THR A O 1
ATOM 2397 N N . TRP A 1 318 ? 15.914 19.625 -22.394 1.00 84.44 318 TRP A N 1
ATOM 2398 C CA . TRP A 1 318 ? 16.058 19.300 -20.964 1.00 84.44 318 TRP A CA 1
ATOM 2399 C C . TRP A 1 318 ? 16.050 17.792 -20.658 1.00 84.44 318 TRP A C 1
ATOM 2401 O O . TRP A 1 318 ? 16.000 17.390 -19.488 1.00 84.44 318 TRP A O 1
ATOM 2411 N N . GLY A 1 319 ? 16.065 16.963 -21.706 1.00 86.25 319 GLY A N 1
ATOM 2412 C CA . GLY A 1 319 ? 15.827 15.526 -21.637 1.00 86.25 319 GLY A CA 1
ATOM 2413 C C . GLY A 1 319 ? 14.387 15.147 -21.275 1.00 86.25 319 GLY A C 1
ATOM 2414 O O . GLY A 1 319 ? 13.512 15.983 -21.039 1.00 86.25 319 GLY A O 1
ATOM 2415 N N . SER A 1 320 ? 14.149 13.842 -21.228 1.00 87.75 320 SER A N 1
ATOM 2416 C CA . SER A 1 320 ? 12.884 13.243 -20.814 1.00 87.75 320 SER A CA 1
ATOM 2417 C C . SER A 1 320 ? 12.772 13.207 -19.284 1.00 87.75 320 SER A C 1
ATOM 2419 O O . SER A 1 320 ? 13.711 12.826 -18.583 1.00 87.75 320 SER A O 1
ATOM 2421 N N . SER A 1 321 ? 11.619 13.613 -18.745 1.00 87.81 321 SER A N 1
ATOM 2422 C CA . SER A 1 321 ? 11.384 13.724 -17.292 1.00 87.81 321 SER A CA 1
ATOM 2423 C C . SER A 1 321 ? 10.098 13.054 -16.802 1.00 87.81 321 SER A C 1
ATOM 2425 O O . SER A 1 321 ? 9.812 13.071 -15.608 1.00 87.81 321 SER A O 1
ATOM 2427 N N . SER A 1 322 ? 9.335 12.434 -17.704 1.00 87.75 322 SER A N 1
ATOM 2428 C CA . SER A 1 322 ? 8.026 11.839 -17.416 1.00 87.75 322 SER A CA 1
ATOM 2429 C C . SER A 1 322 ? 8.169 10.419 -16.842 1.00 87.75 322 SER A C 1
ATOM 2431 O O . SER A 1 322 ? 8.452 9.502 -17.617 1.00 87.75 322 SER A O 1
ATOM 2433 N N . PRO A 1 323 ? 7.968 10.166 -15.532 1.00 91.44 323 PRO A N 1
ATOM 2434 C CA . PRO A 1 323 ? 7.871 8.796 -15.032 1.00 91.44 323 PRO A CA 1
ATOM 2435 C C . PRO A 1 323 ? 6.635 8.109 -15.640 1.00 91.44 323 PRO A C 1
ATOM 2437 O O . PRO A 1 323 ? 5.592 8.760 -15.791 1.00 91.44 323 PRO A O 1
ATOM 2440 N N . PRO A 1 324 ? 6.719 6.815 -15.999 1.00 94.31 324 PRO A N 1
ATOM 2441 C CA . PRO A 1 324 ? 5.588 6.100 -16.578 1.00 94.31 324 PRO A CA 1
ATOM 2442 C C . PRO A 1 324 ? 4.421 6.000 -15.583 1.00 94.31 324 PRO A C 1
ATOM 2444 O O . PRO A 1 324 ? 4.590 6.180 -14.376 1.00 94.31 324 PRO A O 1
ATOM 2447 N N . LEU A 1 325 ? 3.217 5.713 -16.073 1.00 94.50 325 LEU A N 1
ATOM 2448 C CA . LEU A 1 325 ? 2.020 5.492 -15.256 1.00 94.50 325 LEU A CA 1
ATOM 2449 C C . LEU A 1 325 ? 1.503 4.070 -15.462 1.00 94.50 325 LEU A C 1
ATOM 2451 O O . LEU A 1 325 ? 1.317 3.640 -16.592 1.00 94.50 325 LEU A O 1
ATOM 2455 N N . ILE A 1 326 ? 1.215 3.358 -14.376 1.00 93.56 326 ILE A N 1
ATOM 2456 C CA . ILE A 1 326 ? 0.601 2.030 -14.444 1.00 93.56 326 ILE A CA 1
ATOM 2457 C C . ILE A 1 326 ? -0.920 2.177 -14.368 1.00 93.56 326 ILE A C 1
ATOM 2459 O O . ILE A 1 326 ? -1.441 2.825 -13.459 1.00 93.56 326 ILE A O 1
ATOM 2463 N N . VAL A 1 327 ? -1.624 1.576 -15.329 1.00 90.19 327 VAL A N 1
ATOM 2464 C CA . VAL A 1 327 ? -3.090 1.471 -15.365 1.00 90.19 327 VAL A CA 1
ATOM 2465 C C . VAL A 1 327 ? -3.443 0.035 -15.737 1.00 90.19 327 VAL A C 1
ATOM 2467 O O . VAL A 1 327 ? -3.193 -0.395 -16.864 1.00 90.19 327 VAL A O 1
ATOM 2470 N N . ASP A 1 328 ? -3.998 -0.710 -14.781 1.00 89.69 328 ASP A N 1
ATOM 2471 C CA . ASP A 1 328 ? -4.174 -2.165 -14.873 1.00 89.69 328 ASP A CA 1
ATOM 2472 C C . ASP A 1 328 ? -2.856 -2.850 -15.313 1.00 89.69 328 ASP A C 1
ATOM 2474 O O . ASP A 1 328 ? -1.794 -2.568 -14.760 1.00 89.69 328 ASP A O 1
ATOM 2478 N N . ASP A 1 329 ? -2.882 -3.716 -16.331 1.00 91.81 329 ASP A N 1
ATOM 2479 C CA . ASP A 1 329 ? -1.676 -4.356 -16.880 1.00 91.81 329 ASP A CA 1
ATOM 2480 C C . ASP A 1 329 ? -0.892 -3.492 -17.896 1.00 91.81 329 ASP A C 1
ATOM 2482 O O . ASP A 1 329 ? 0.025 -3.986 -18.560 1.00 91.81 329 ASP A O 1
ATOM 2486 N N . LYS A 1 330 ? -1.220 -2.200 -18.033 1.00 95.94 330 LYS A N 1
ATOM 2487 C CA . LYS A 1 330 ? -0.601 -1.296 -19.015 1.00 95.94 330 LYS A CA 1
ATOM 2488 C C . LYS A 1 330 ? 0.380 -0.325 -18.371 1.00 95.94 330 LYS A C 1
ATOM 2490 O O . LYS A 1 330 ? 0.089 0.278 -17.339 1.00 95.94 330 LYS A O 1
ATOM 2495 N N . LEU A 1 331 ? 1.508 -0.117 -19.041 1.00 97.56 331 LEU A N 1
ATOM 2496 C CA . LEU A 1 331 ? 2.456 0.951 -18.756 1.00 97.56 331 LEU A CA 1
ATOM 2497 C C . LEU A 1 331 ? 2.227 2.097 -19.749 1.00 97.56 331 LEU A C 1
ATOM 2499 O O . LEU A 1 331 ? 2.557 1.987 -20.929 1.00 97.56 331 LEU A O 1
ATOM 2503 N N . ILE A 1 332 ? 1.630 3.183 -19.274 1.00 97.44 332 ILE A N 1
ATOM 2504 C CA . ILE A 1 332 ? 1.389 4.404 -20.039 1.00 97.44 332 ILE A CA 1
ATOM 2505 C C . ILE A 1 332 ? 2.660 5.253 -20.028 1.00 97.44 332 ILE A C 1
ATOM 2507 O O . ILE A 1 332 ? 3.191 5.595 -18.968 1.00 97.44 332 ILE A O 1
ATOM 2511 N N . ILE A 1 333 ? 3.129 5.603 -21.220 1.00 96.06 333 ILE A N 1
ATOM 2512 C CA . ILE A 1 333 ? 4.339 6.381 -21.472 1.00 96.06 333 ILE A CA 1
ATOM 2513 C C . ILE A 1 333 ? 4.021 7.601 -22.340 1.00 96.06 333 ILE A C 1
ATOM 2515 O O . ILE A 1 333 ? 3.015 7.639 -23.050 1.00 96.06 333 ILE A O 1
ATOM 2519 N N . ASN A 1 334 ? 4.902 8.599 -22.299 1.00 93.81 334 ASN A N 1
ATOM 2520 C CA . ASN A 1 334 ? 4.799 9.829 -23.085 1.00 93.81 334 ASN A CA 1
ATOM 2521 C C . ASN A 1 334 ? 6.088 10.013 -23.909 1.00 93.81 334 ASN A C 1
ATOM 2523 O O . ASN A 1 334 ? 6.982 10.726 -23.458 1.00 93.81 334 ASN A O 1
ATOM 2527 N N . PRO A 1 335 ? 6.221 9.349 -25.079 1.00 91.50 335 PRO A N 1
ATOM 2528 C CA . PRO A 1 335 ? 7.377 9.530 -25.957 1.00 91.50 335 PRO A CA 1
ATOM 2529 C C . PRO A 1 335 ? 7.449 10.941 -26.547 1.00 91.50 335 PRO A C 1
ATOM 2531 O O . PRO A 1 335 ? 8.534 11.432 -26.835 1.00 91.50 335 PRO A O 1
ATOM 2534 N N . GLY A 1 336 ? 6.299 11.599 -26.739 1.00 87.75 336 GLY A N 1
ATOM 2535 C CA . GLY A 1 336 ? 6.238 12.937 -27.332 1.00 87.75 336 GLY A CA 1
ATOM 2536 C C . GLY A 1 336 ? 6.520 12.968 -28.839 1.00 87.75 336 GLY A C 1
ATOM 2537 O O . GLY A 1 336 ? 6.785 14.042 -29.380 1.00 87.75 336 GLY A O 1
ATOM 2538 N N . ALA A 1 337 ? 6.466 11.818 -29.520 1.00 88.81 337 ALA A N 1
ATOM 2539 C CA . ALA A 1 337 ? 6.627 11.729 -30.970 1.00 88.81 337 ALA A CA 1
ATOM 2540 C C . ALA A 1 337 ? 5.349 12.173 -31.714 1.00 88.81 337 ALA A C 1
ATOM 2542 O O . ALA A 1 337 ? 4.258 12.065 -31.146 1.00 88.81 337 ALA A O 1
ATOM 2543 N N . PRO A 1 338 ? 5.437 12.591 -32.995 1.00 87.75 338 PRO A N 1
ATOM 2544 C CA . PRO A 1 338 ? 4.269 12.978 -33.794 1.00 87.75 338 PRO A CA 1
ATOM 2545 C C . PRO A 1 338 ? 3.165 11.911 -33.838 1.00 87.75 338 PRO A C 1
ATOM 2547 O O . PRO A 1 338 ? 2.003 12.242 -33.637 1.00 87.75 338 PRO A O 1
ATOM 2550 N N . ASP A 1 339 ? 3.529 10.632 -33.981 1.00 88.88 339 ASP A N 1
ATOM 2551 C CA . ASP A 1 339 ? 2.580 9.505 -34.022 1.00 88.88 339 ASP A CA 1
ATOM 2552 C C . ASP A 1 339 ? 2.477 8.732 -32.694 1.00 88.88 339 ASP A C 1
ATOM 2554 O O . ASP A 1 339 ? 1.838 7.680 -32.631 1.00 88.88 339 ASP A O 1
ATOM 2558 N N . ALA A 1 340 ? 3.155 9.205 -31.645 1.00 91.00 340 ALA A N 1
ATOM 2559 C CA . ALA A 1 340 ? 3.177 8.595 -30.317 1.00 91.00 340 ALA A CA 1
ATOM 2560 C C . ALA A 1 340 ? 3.385 9.670 -29.239 1.00 91.00 340 ALA A C 1
ATOM 2562 O O . ALA A 1 340 ? 4.395 9.700 -28.531 1.00 91.00 340 ALA A O 1
ATOM 2563 N N . SER A 1 341 ? 2.417 10.577 -29.119 1.00 90.81 341 SER A N 1
ATOM 2564 C CA . SER A 1 341 ? 2.379 11.548 -28.024 1.00 90.81 341 SER A CA 1
ATOM 2565 C C . SER A 1 341 ? 2.201 10.815 -26.692 1.00 90.81 341 SER A C 1
ATOM 2567 O O . SER A 1 341 ? 2.981 11.004 -25.759 1.00 90.81 341 SER A O 1
ATOM 2569 N N . LEU A 1 342 ? 1.246 9.884 -26.645 1.00 94.62 342 LEU A N 1
ATOM 2570 C CA . LEU A 1 342 ? 1.109 8.876 -25.598 1.00 94.62 342 LEU A CA 1
ATOM 2571 C C . LEU A 1 342 ? 1.151 7.484 -26.225 1.00 94.62 342 LEU A C 1
ATOM 2573 O O . LEU A 1 342 ? 0.705 7.286 -27.357 1.00 94.62 342 LEU A O 1
ATOM 2577 N N . ALA A 1 343 ? 1.647 6.512 -25.468 1.00 95.75 343 ALA A N 1
ATOM 2578 C CA . ALA A 1 343 ? 1.538 5.100 -25.805 1.00 95.75 343 ALA A CA 1
ATOM 2579 C C . ALA A 1 343 ? 1.281 4.263 -24.549 1.00 95.75 343 ALA A C 1
ATOM 2581 O O . ALA A 1 343 ? 1.671 4.644 -23.447 1.00 95.75 343 ALA A O 1
ATOM 2582 N N . ALA A 1 344 ? 0.631 3.118 -24.722 1.00 97.56 344 ALA A N 1
ATOM 2583 C CA . ALA A 1 344 ? 0.480 2.100 -23.695 1.00 97.56 344 ALA A CA 1
ATOM 2584 C C . ALA A 1 344 ? 1.216 0.837 -24.117 1.00 97.56 344 ALA A C 1
ATOM 2586 O O . ALA A 1 344 ? 0.946 0.287 -25.187 1.00 97.56 344 ALA A O 1
ATOM 2587 N N . LEU A 1 345 ? 2.104 0.362 -23.253 1.00 98.00 345 LEU A N 1
ATOM 2588 C CA . LEU A 1 345 ? 2.809 -0.902 -23.413 1.00 98.00 345 LEU A CA 1
ATOM 2589 C C . LEU A 1 345 ? 2.201 -1.954 -22.489 1.00 98.00 345 LEU A C 1
ATOM 2591 O O . LEU A 1 345 ? 1.665 -1.628 -21.429 1.00 98.00 345 LEU A O 1
ATOM 2595 N N . ASP A 1 346 ? 2.318 -3.223 -22.854 1.00 97.31 346 ASP A N 1
ATOM 2596 C CA . ASP A 1 346 ? 2.171 -4.316 -21.902 1.00 97.31 346 ASP A CA 1
ATOM 2597 C C . ASP A 1 346 ? 3.309 -4.220 -20.879 1.00 97.31 346 ASP A C 1
ATOM 2599 O O . ASP A 1 346 ? 4.489 -4.246 -21.236 1.00 97.31 346 ASP A O 1
ATOM 2603 N N . ARG A 1 347 ? 2.965 -4.081 -19.595 1.00 96.00 347 ARG A N 1
ATOM 2604 C CA . ARG A 1 347 ? 3.954 -3.777 -18.548 1.00 96.00 347 ARG A CA 1
ATOM 2605 C C . ARG A 1 347 ? 4.997 -4.890 -18.350 1.00 96.00 347 ARG A C 1
ATOM 2607 O O . ARG A 1 347 ? 6.096 -4.622 -17.877 1.00 96.00 347 ARG A O 1
ATOM 2614 N N . LYS A 1 348 ? 4.673 -6.138 -18.710 1.00 95.00 348 LYS A N 1
ATOM 2615 C CA . LYS A 1 348 ? 5.522 -7.320 -18.473 1.00 95.00 348 LYS A CA 1
ATOM 2616 C C . LYS A 1 348 ? 6.446 -7.628 -19.650 1.00 95.00 348 LYS A C 1
ATOM 2618 O O . LYS A 1 348 ? 7.499 -8.219 -19.439 1.00 95.00 348 LYS A O 1
ATOM 2623 N N . THR A 1 349 ? 6.067 -7.228 -20.862 1.00 96.00 349 THR A N 1
ATOM 2624 C CA . THR A 1 349 ? 6.773 -7.569 -22.112 1.00 96.00 349 THR A CA 1
ATOM 2625 C C . THR A 1 349 ? 7.281 -6.361 -22.901 1.00 96.00 349 THR A C 1
ATOM 2627 O O . THR A 1 349 ? 8.053 -6.539 -23.838 1.00 96.00 349 THR A O 1
ATOM 2630 N N . GLY A 1 350 ? 6.835 -5.143 -22.579 1.00 96.19 350 GLY A N 1
ATOM 2631 C CA . GLY A 1 350 ? 7.187 -3.918 -23.304 1.00 96.19 350 GLY A CA 1
ATOM 2632 C C . GLY A 1 350 ? 6.507 -3.775 -24.671 1.00 96.19 350 GLY A C 1
ATOM 2633 O O . GLY A 1 350 ? 6.741 -2.792 -25.371 1.00 96.19 350 GLY A O 1
ATOM 2634 N N . ARG A 1 351 ? 5.654 -4.728 -25.074 1.00 97.38 351 ARG A N 1
ATOM 2635 C CA . ARG A 1 351 ? 4.973 -4.703 -26.377 1.00 97.38 351 ARG A CA 1
ATOM 2636 C C . ARG A 1 351 ? 3.966 -3.558 -26.446 1.00 97.38 351 ARG A C 1
ATOM 2638 O O . ARG A 1 351 ? 3.148 -3.399 -25.544 1.00 97.38 351 ARG A O 1
ATOM 2645 N N . LEU A 1 352 ? 3.979 -2.810 -27.547 1.00 97.19 352 LEU A N 1
ATOM 2646 C CA . LEU A 1 352 ? 3.001 -1.757 -27.814 1.00 97.19 352 LEU A CA 1
ATOM 2647 C C . LEU A 1 352 ? 1.574 -2.328 -27.890 1.00 97.19 352 LEU A C 1
ATOM 2649 O O . LEU A 1 352 ? 1.318 -3.259 -28.651 1.00 97.19 352 LEU A O 1
ATOM 2653 N N . ILE A 1 353 ? 0.652 -1.742 -27.123 1.00 97.25 353 ILE A N 1
ATOM 2654 C CA . ILE A 1 353 ? -0.788 -2.042 -27.157 1.00 97.25 353 ILE A CA 1
ATOM 2655 C C . ILE A 1 353 ? -1.516 -0.989 -27.997 1.00 97.25 353 ILE A C 1
ATOM 2657 O O . ILE A 1 353 ? -2.310 -1.331 -28.867 1.00 97.25 353 ILE A O 1
ATOM 2661 N N . TRP A 1 354 ? -1.257 0.294 -27.734 1.00 96.56 354 TRP A N 1
ATOM 2662 C CA . TRP A 1 354 ? -1.788 1.414 -28.513 1.00 96.56 354 TRP A CA 1
ATOM 2663 C C . TRP A 1 354 ? -0.877 2.639 -28.411 1.00 96.56 354 TRP A C 1
ATOM 2665 O O . TRP A 1 354 ? -0.124 2.782 -27.448 1.00 96.56 354 TRP A O 1
ATOM 2675 N N . LYS A 1 355 ? -0.981 3.545 -29.386 1.00 95.56 355 LYS A N 1
ATOM 2676 C CA . LYS A 1 355 ? -0.364 4.879 -29.381 1.00 95.56 355 LYS A CA 1
ATOM 2677 C C . LYS A 1 355 ? -1.352 5.918 -29.910 1.00 95.56 355 LYS A C 1
ATOM 2679 O O . LYS A 1 355 ? -2.246 5.564 -30.675 1.00 95.56 355 LYS A O 1
ATOM 2684 N N . THR A 1 356 ? -1.196 7.177 -29.512 1.00 93.44 356 THR A N 1
ATOM 2685 C CA . THR A 1 356 ? -1.997 8.300 -30.021 1.00 93.44 356 THR A CA 1
ATOM 2686 C C . THR A 1 356 ? -1.101 9.316 -30.731 1.00 93.44 356 THR A C 1
ATOM 2688 O O . THR A 1 356 ? -0.036 9.644 -30.195 1.00 93.44 356 THR A O 1
ATOM 2691 N N . PRO A 1 357 ? -1.517 9.873 -31.882 1.00 90.31 357 PRO A N 1
ATOM 2692 C CA . PRO A 1 357 ? -0.799 10.980 -32.497 1.00 90.31 357 PRO A CA 1
ATOM 2693 C C . PRO A 1 357 ? -0.837 12.227 -31.602 1.00 90.31 357 PRO A C 1
ATOM 2695 O O . PRO A 1 357 ? -1.677 12.356 -30.708 1.00 90.31 357 PRO A O 1
ATOM 2698 N N . ALA A 1 358 ? 0.089 13.149 -31.837 1.00 80.00 358 ALA A N 1
ATOM 2699 C CA . ALA A 1 358 ? 0.081 14.472 -31.238 1.00 80.00 358 ALA A CA 1
ATOM 2700 C C . ALA A 1 358 ? -0.976 15.346 -31.923 1.00 80.00 358 ALA A C 1
ATOM 2702 O O . ALA A 1 358 ? -0.960 15.515 -33.142 1.00 80.00 358 ALA A O 1
ATOM 2703 N N . THR A 1 359 ? -1.877 15.947 -31.146 1.00 70.94 359 THR A N 1
ATOM 2704 C CA . THR A 1 359 ? -2.791 16.963 -31.675 1.00 70.94 359 THR A CA 1
ATOM 2705 C C . THR A 1 359 ? -1.976 18.203 -32.060 1.00 70.94 359 THR A C 1
ATOM 2707 O O . THR A 1 359 ? -1.298 18.752 -31.185 1.00 70.94 359 THR A O 1
ATOM 2710 N N . PRO A 1 360 ? -2.011 18.680 -33.319 1.00 54.16 360 PRO A N 1
ATOM 2711 C CA . PRO A 1 360 ? -1.336 19.921 -33.675 1.00 54.16 360 PRO A CA 1
ATOM 2712 C C . PRO A 1 360 ? -1.958 21.091 -32.891 1.00 54.16 360 PRO A C 1
ATOM 2714 O O . PRO A 1 360 ? -3.183 21.130 -32.728 1.00 54.16 360 PRO A O 1
ATOM 2717 N N . PRO A 1 361 ? -1.154 22.047 -32.390 1.00 45.88 361 PRO A N 1
ATOM 2718 C CA . PRO A 1 361 ? -1.690 23.196 -31.674 1.00 45.88 361 PRO A CA 1
ATOM 2719 C C . PRO A 1 361 ? -2.567 24.040 -32.613 1.00 45.88 361 PRO A C 1
ATOM 2721 O O . PRO A 1 361 ? -2.192 24.260 -33.770 1.00 45.88 361 PRO A O 1
ATOM 2724 N N . PRO A 1 362 ? -3.724 24.545 -32.150 1.00 35.62 362 PRO A N 1
ATOM 2725 C CA . PRO A 1 362 ? -4.517 25.466 -32.945 1.00 35.62 362 PRO A CA 1
ATOM 2726 C C . PRO A 1 362 ? -3.764 26.795 -33.102 1.00 35.62 362 PRO A C 1
ATOM 2728 O O . PRO A 1 362 ? -3.463 27.464 -32.117 1.00 35.62 362 PRO A O 1
ATOM 2731 N N . THR A 1 363 ? -3.557 27.197 -34.359 1.00 34.53 363 THR A N 1
ATOM 2732 C CA . THR A 1 363 ? -2.931 28.450 -34.844 1.00 34.53 363 THR A CA 1
ATOM 2733 C C . THR A 1 363 ? -1.395 28.543 -34.817 1.00 34.53 363 THR A C 1
ATOM 2735 O O . THR A 1 363 ? -0.700 27.959 -33.988 1.00 34.53 363 THR A O 1
ATOM 2738 N N . ARG A 1 364 ? -0.859 29.265 -35.816 1.00 37.72 364 ARG A N 1
ATOM 2739 C CA . ARG A 1 364 ? 0.578 29.508 -36.030 1.00 37.72 364 ARG A CA 1
ATOM 2740 C C . ARG A 1 364 ? 1.174 30.391 -34.923 1.00 37.72 364 ARG A C 1
ATOM 2742 O O . ARG A 1 364 ? 0.504 31.271 -34.401 1.00 37.72 364 ARG A O 1
ATOM 2749 N N . HIS A 1 365 ? 2.483 30.232 -34.712 1.00 30.92 365 HIS A N 1
ATOM 2750 C CA . HIS A 1 365 ? 3.349 31.074 -33.869 1.00 30.92 365 HIS A CA 1
ATOM 2751 C C . HIS A 1 365 ? 3.204 30.920 -32.345 1.00 30.92 365 HIS A C 1
ATOM 2753 O O . HIS A 1 365 ? 3.018 31.886 -31.612 1.00 30.92 365 HIS A O 1
ATOM 2759 N N . SER A 1 366 ? 3.492 29.715 -31.848 1.00 28.95 366 SER A N 1
ATOM 2760 C CA . SER A 1 366 ? 4.120 29.560 -30.528 1.00 28.95 366 SER A CA 1
ATOM 2761 C C . SER A 1 366 ? 5.079 28.369 -30.520 1.00 28.95 366 SER A C 1
ATOM 2763 O O . SER A 1 366 ? 4.650 27.226 -30.658 1.00 28.95 366 SER A O 1
ATOM 2765 N N . SER A 1 367 ? 6.376 28.615 -30.319 1.00 30.30 367 SER A N 1
ATOM 2766 C CA . SER A 1 367 ? 7.437 27.595 -30.237 1.00 30.30 367 SER A CA 1
ATOM 2767 C C . SER A 1 367 ? 7.494 26.881 -28.874 1.00 30.30 367 SER A C 1
ATOM 2769 O O . SER A 1 367 ? 8.565 26.525 -28.392 1.00 30.30 367 SER A O 1
ATOM 2771 N N . TRP A 1 368 ? 6.337 26.672 -28.242 1.00 31.53 368 TRP A N 1
ATOM 2772 C CA . TRP A 1 368 ? 6.189 25.991 -26.953 1.00 31.53 368 TRP A CA 1
ATOM 2773 C C . TRP A 1 368 ? 5.728 24.546 -27.170 1.00 31.53 368 TRP A C 1
ATOM 2775 O O . TRP A 1 368 ? 4.582 24.186 -26.906 1.00 31.53 368 TRP A O 1
ATOM 2785 N N . GLY A 1 369 ? 6.628 23.724 -27.711 1.00 30.67 369 GLY A N 1
ATOM 2786 C CA . GLY A 1 369 ? 6.385 22.302 -27.947 1.00 30.67 369 GLY A CA 1
ATOM 2787 C C . GLY A 1 369 ? 6.569 21.459 -26.682 1.00 30.67 369 GLY A C 1
ATOM 2788 O O . GLY A 1 369 ? 7.658 21.418 -26.123 1.00 30.67 369 GLY A O 1
ATOM 2789 N N . ASN A 1 370 ? 5.517 20.734 -26.291 1.00 34.78 370 ASN A N 1
ATOM 2790 C CA . ASN A 1 370 ? 5.534 19.606 -25.346 1.00 34.78 370 ASN A CA 1
ATOM 2791 C C . ASN A 1 370 ? 6.065 19.875 -23.920 1.00 34.78 370 ASN A C 1
ATOM 2793 O O . ASN A 1 370 ? 6.924 19.156 -23.414 1.00 34.78 370 ASN A O 1
ATOM 2797 N N . SER A 1 371 ? 5.434 20.814 -23.208 1.00 30.05 371 SER A N 1
ATOM 2798 C CA . SER A 1 371 ? 5.509 20.876 -21.739 1.00 30.05 371 SER A CA 1
ATOM 2799 C C . SER A 1 371 ? 4.363 20.102 -21.069 1.00 30.05 371 SER A C 1
ATOM 2801 O O . SER A 1 371 ? 3.205 20.499 -21.151 1.00 30.05 371 SER A O 1
ATOM 2803 N N . ALA A 1 372 ? 4.717 19.042 -20.336 1.00 30.98 372 ALA A N 1
ATOM 2804 C CA . ALA A 1 372 ? 3.968 18.444 -19.221 1.00 30.98 372 ALA A CA 1
ATOM 2805 C C . ALA A 1 372 ? 2.469 18.094 -19.421 1.00 30.98 372 ALA A C 1
ATOM 2807 O O . ALA A 1 372 ? 1.582 18.720 -18.840 1.00 30.98 372 ALA A O 1
ATOM 2808 N N . ALA A 1 373 ? 2.192 16.947 -20.054 1.00 27.53 373 ALA A N 1
ATOM 2809 C CA . ALA A 1 373 ? 0.911 16.232 -19.928 1.00 27.53 373 ALA A CA 1
ATOM 2810 C C . ALA A 1 373 ? 0.911 15.191 -18.778 1.00 27.53 373 ALA A C 1
ATOM 2812 O O . ALA A 1 373 ? 0.344 14.110 -18.901 1.00 27.53 373 ALA A O 1
ATOM 2813 N N . ALA A 1 374 ? 1.526 15.525 -17.637 1.00 28.61 374 ALA A N 1
ATOM 2814 C CA . ALA A 1 374 ? 1.425 14.772 -16.375 1.00 28.61 374 ALA A CA 1
ATOM 2815 C C . ALA A 1 374 ? 0.528 15.506 -15.354 1.00 28.61 374 ALA A C 1
ATOM 2817 O O . ALA A 1 374 ? 0.792 15.540 -14.149 1.00 28.61 374 ALA A O 1
ATOM 2818 N N . GLY A 1 375 ? -0.534 16.140 -15.857 1.00 21.56 375 GLY A N 1
ATOM 2819 C CA . GLY A 1 375 ? -1.606 16.689 -15.036 1.00 21.56 375 GLY A CA 1
ATOM 2820 C C . GLY A 1 375 ? -2.439 15.578 -14.395 1.00 21.56 375 GLY A C 1
ATOM 2821 O O . GLY A 1 375 ? -2.532 14.466 -14.909 1.00 21.56 375 GLY A O 1
ATOM 2822 N N . ARG A 1 376 ? -3.081 15.891 -13.264 1.00 24.83 376 ARG A N 1
ATOM 2823 C CA . ARG A 1 376 ? -4.121 15.028 -12.678 1.00 24.83 376 ARG A CA 1
ATOM 2824 C C . ARG A 1 376 ? -5.202 14.739 -13.729 1.00 24.83 376 ARG A C 1
ATOM 2826 O O . ARG A 1 376 ? -5.482 15.596 -14.566 1.00 24.83 376 ARG A O 1
ATOM 2833 N N . LEU A 1 377 ? -5.930 13.633 -13.562 1.00 27.17 377 LEU A N 1
ATOM 2834 C CA . LEU A 1 377 ? -7.322 13.550 -14.018 1.00 27.17 377 LEU A CA 1
ATOM 2835 C C . LEU A 1 377 ? -8.130 14.647 -13.301 1.00 27.17 377 LEU A C 1
ATOM 2837 O O . LEU A 1 377 ? -8.621 14.489 -12.186 1.00 27.17 377 LEU A O 1
ATOM 2841 N N . SER A 1 378 ? -8.143 15.827 -13.908 1.00 22.00 378 SER A N 1
ATOM 2842 C CA . SER A 1 378 ? -8.830 17.042 -13.479 1.00 22.00 378 SER A CA 1
ATOM 2843 C C . SER A 1 378 ? -8.929 17.934 -14.709 1.00 22.00 378 SER A C 1
ATOM 2845 O O . SER A 1 378 ? -8.084 18.793 -14.948 1.00 22.00 378 SER A O 1
ATOM 2847 N N . ALA A 1 379 ? -9.947 17.680 -15.529 1.00 22.53 379 ALA A N 1
ATOM 2848 C CA . ALA A 1 379 ? -10.250 18.508 -16.683 1.00 22.53 379 ALA A CA 1
ATOM 2849 C C . ALA A 1 379 ? -10.698 19.902 -16.213 1.00 22.53 379 ALA A C 1
ATOM 2851 O O . ALA A 1 379 ? -11.858 20.110 -15.858 1.00 22.53 379 ALA A O 1
ATOM 2852 N N . THR A 1 380 ? -9.787 20.877 -16.208 1.00 21.50 380 THR A N 1
ATOM 2853 C CA . THR A 1 380 ? -10.150 22.287 -16.018 1.00 21.50 380 THR A CA 1
ATOM 2854 C C . THR A 1 380 ? -10.750 22.827 -17.312 1.00 21.50 380 THR A C 1
ATOM 2856 O O . THR A 1 380 ? -10.049 23.300 -18.203 1.00 21.50 380 THR A O 1
ATOM 2859 N N . THR A 1 381 ? -12.075 22.760 -17.426 1.00 24.41 381 THR A N 1
ATOM 2860 C CA . THR A 1 381 ? -12.817 23.285 -18.576 1.00 24.41 381 THR A CA 1
ATOM 2861 C C . THR A 1 381 ? -12.632 24.795 -18.747 1.00 24.41 381 THR A C 1
ATOM 2863 O O . THR A 1 381 ? -13.161 25.577 -17.951 1.00 24.41 381 THR A O 1
ATOM 2866 N N . ARG A 1 382 ? -12.019 25.218 -19.861 1.00 24.03 382 ARG A N 1
ATOM 2867 C CA . ARG A 1 382 ? -12.370 26.474 -20.548 1.00 24.03 382 ARG A CA 1
ATOM 2868 C C . ARG A 1 382 ? -12.382 26.293 -22.073 1.00 24.03 382 ARG A C 1
ATOM 2870 O O . ARG A 1 382 ? -11.376 26.523 -22.722 1.00 24.03 382 ARG A O 1
ATOM 2877 N N . ARG A 1 383 ? -13.593 25.998 -22.572 1.00 25.97 383 ARG A N 1
ATOM 2878 C CA . ARG A 1 383 ? -14.095 26.038 -23.967 1.00 25.97 383 ARG A CA 1
ATOM 2879 C C . ARG A 1 383 ? -13.469 25.071 -24.995 1.00 25.97 383 ARG A C 1
ATOM 2881 O O . ARG A 1 383 ? -12.284 25.147 -25.262 1.00 25.97 383 ARG A O 1
ATOM 2888 N N . ALA A 1 384 ? -14.366 24.299 -25.632 1.00 26.83 384 ALA A N 1
ATOM 2889 C CA . ALA A 1 384 ? -14.199 23.445 -26.823 1.00 26.83 384 ALA A CA 1
ATOM 2890 C C . ALA A 1 384 ? -13.190 22.272 -26.698 1.00 26.83 384 ALA A C 1
ATOM 2892 O O . ALA A 1 384 ? -12.020 22.486 -26.420 1.00 26.83 384 ALA A O 1
ATOM 2893 N N . SER A 1 385 ? -13.551 20.998 -26.892 1.00 22.25 385 SER A N 1
ATOM 2894 C CA . SER A 1 385 ? -14.858 20.372 -27.172 1.00 22.25 385 SER A CA 1
ATOM 2895 C C . SER A 1 385 ? -14.920 18.984 -26.517 1.00 22.25 385 SER A C 1
ATOM 2897 O O . SER A 1 385 ? -13.887 18.366 -26.273 1.00 22.25 385 SER A O 1
ATOM 2899 N N . VAL A 1 386 ? -16.126 18.492 -26.223 1.00 21.89 386 VAL A N 1
ATOM 2900 C CA . VAL A 1 386 ? -16.352 17.163 -25.628 1.00 21.89 386 VAL A CA 1
ATOM 2901 C C . VAL A 1 386 ? -16.726 16.167 -26.723 1.00 21.89 386 VAL A C 1
ATOM 2903 O O . VAL A 1 386 ? -17.647 16.432 -27.489 1.00 21.89 386 VAL A O 1
ATOM 2906 N N . VAL A 1 387 ? -16.076 15.002 -26.740 1.00 21.70 387 VAL A N 1
ATOM 2907 C CA . VAL A 1 387 ? -16.641 13.777 -27.326 1.00 21.70 387 VAL A CA 1
ATOM 2908 C C . VAL A 1 387 ? -16.986 12.867 -26.155 1.00 21.70 387 VAL A C 1
ATOM 2910 O O . VAL A 1 387 ? -16.102 12.465 -25.400 1.00 21.70 387 VAL A O 1
ATOM 2913 N N . GLY A 1 388 ? -18.276 12.609 -25.959 1.00 19.42 388 GLY A N 1
ATOM 2914 C CA . GLY A 1 388 ? -18.788 11.797 -24.861 1.00 19.42 388 GLY A CA 1
ATOM 2915 C C . GLY A 1 388 ? -19.572 10.602 -25.383 1.00 19.42 388 GLY A C 1
ATOM 2916 O O . GLY A 1 388 ? -20.304 10.719 -26.361 1.00 19.42 388 GLY A O 1
ATOM 2917 N N . ILE A 1 389 ? -19.445 9.471 -24.693 1.00 20.78 389 ILE A N 1
ATOM 2918 C CA . ILE A 1 389 ? -20.369 8.339 -24.792 1.00 20.78 389 ILE A CA 1
ATOM 2919 C C . ILE A 1 389 ? -20.884 8.092 -23.370 1.00 20.78 389 ILE A C 1
ATOM 2921 O O . ILE A 1 389 ? -20.092 7.984 -22.435 1.00 20.78 389 ILE A O 1
ATOM 2925 N N . GLN A 1 390 ? -22.205 8.060 -23.204 1.00 22.61 390 GLN A N 1
ATOM 2926 C CA . GLN A 1 390 ? -22.899 7.968 -21.916 1.00 22.61 390 GLN A CA 1
ATOM 2927 C C . GLN A 1 390 ? -24.070 6.984 -22.042 1.00 22.61 390 GLN A C 1
ATOM 2929 O O . GLN A 1 390 ? -24.708 6.935 -23.093 1.00 22.61 390 GLN A O 1
ATOM 2934 N N . PRO A 1 391 ? -24.342 6.183 -20.999 1.00 23.02 391 PRO A N 1
ATOM 2935 C CA . PRO A 1 391 ? -25.690 6.184 -20.403 1.00 23.02 391 PRO A CA 1
ATOM 2936 C C . PRO A 1 391 ? -25.645 6.017 -18.855 1.00 23.02 391 PRO A C 1
ATOM 2938 O O . PRO A 1 391 ? -24.568 5.820 -18.295 1.00 23.02 391 PRO A O 1
ATOM 2941 N N . PRO A 1 392 ? -26.781 6.064 -18.131 1.00 25.16 392 PRO A N 1
ATOM 2942 C CA . PRO A 1 392 ? -27.576 7.254 -17.824 1.00 25.16 392 PRO A CA 1
ATOM 2943 C C . PRO A 1 392 ? -27.493 7.665 -16.323 1.00 25.16 392 PRO A C 1
ATOM 2945 O O . PRO A 1 392 ? -26.629 7.206 -15.583 1.00 25.16 392 PRO A O 1
ATOM 2948 N N . ALA A 1 393 ? -28.324 8.626 -15.900 1.00 23.30 393 ALA A N 1
ATOM 2949 C CA . ALA A 1 393 ? -28.067 9.548 -14.780 1.00 23.30 393 ALA A CA 1
ATOM 2950 C C . ALA A 1 393 ? -28.618 9.185 -13.378 1.00 23.30 393 ALA A C 1
ATOM 2952 O O . ALA A 1 393 ? -29.523 8.368 -13.253 1.00 23.30 393 ALA A O 1
ATOM 2953 N N . ILE A 1 394 ? -28.086 9.901 -12.363 1.00 24.89 394 ILE A N 1
ATOM 2954 C CA . ILE A 1 394 ? -28.684 10.497 -11.127 1.00 24.89 394 ILE A CA 1
ATOM 2955 C C . ILE A 1 394 ? -27.510 11.124 -10.318 1.00 24.89 394 ILE A C 1
ATOM 2957 O O . ILE A 1 394 ? -26.416 10.568 -10.343 1.00 24.89 394 ILE A O 1
ATOM 2961 N N . GLY A 1 395 ? -27.591 12.253 -9.593 1.00 22.28 395 GLY A N 1
ATOM 2962 C CA . GLY A 1 395 ? -28.618 13.304 -9.459 1.00 22.28 395 GLY A CA 1
ATOM 2963 C C . GLY A 1 395 ? -28.280 14.260 -8.282 1.00 22.28 395 GLY A C 1
ATOM 2964 O O . GLY A 1 395 ? -27.959 13.767 -7.207 1.00 22.28 395 GLY A O 1
ATOM 2965 N N . CYS A 1 396 ? -28.366 15.594 -8.472 1.00 21.48 396 CYS A N 1
ATOM 2966 C CA . CYS A 1 396 ? -27.973 16.681 -7.523 1.00 21.48 396 CYS A CA 1
ATOM 2967 C C . CYS A 1 396 ? -26.472 16.728 -7.114 1.00 21.48 396 CYS A C 1
ATOM 2969 O O . CYS A 1 396 ? -25.809 15.704 -7.039 1.00 21.48 396 CYS A O 1
ATOM 2971 N N . GLY A 1 397 ? -25.806 17.868 -6.859 1.00 22.09 397 GLY A N 1
ATOM 2972 C CA . GLY A 1 397 ? -26.213 19.272 -6.627 1.00 22.09 397 GLY A CA 1
ATOM 2973 C C . GLY A 1 397 ? -25.721 19.695 -5.225 1.00 22.09 397 GLY A C 1
ATOM 2974 O O . GLY A 1 397 ? -26.171 19.107 -4.255 1.00 22.09 397 GLY A O 1
ATOM 2975 N N . SER A 1 398 ? -24.765 20.612 -5.015 1.00 24.39 398 SER A N 1
ATOM 2976 C CA . SER A 1 398 ? -24.785 22.040 -5.382 1.00 24.39 398 SER A CA 1
ATOM 2977 C C . SER A 1 398 ? -23.376 22.700 -5.402 1.00 24.39 398 SE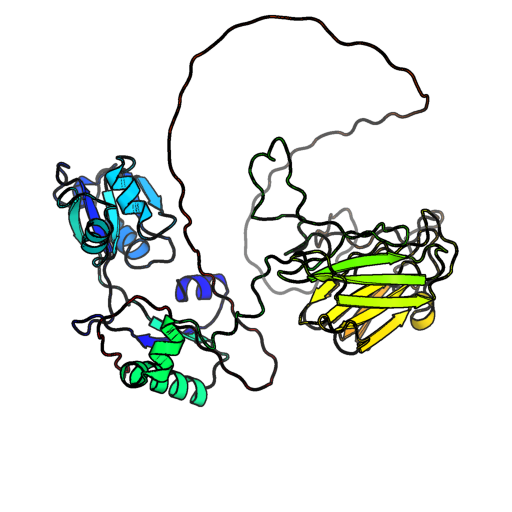R A C 1
ATOM 2979 O O . SER A 1 398 ? -22.355 22.066 -5.145 1.00 24.39 398 SER A O 1
ATOM 2981 N N . THR A 1 399 ? -23.309 23.993 -5.747 1.00 22.52 399 THR A N 1
ATOM 2982 C CA . THR A 1 399 ? -22.077 24.797 -5.914 1.00 22.52 399 THR A CA 1
ATOM 2983 C C . THR A 1 399 ? -21.706 25.653 -4.700 1.00 22.52 399 THR A C 1
ATOM 2985 O O . THR A 1 399 ? -22.590 26.235 -4.081 1.00 22.52 399 THR A O 1
ATOM 2988 N N . CYS A 1 400 ? -20.411 25.945 -4.516 1.00 20.25 400 CYS A N 1
ATOM 2989 C CA . CYS A 1 400 ? -19.983 27.224 -3.930 1.00 20.25 400 CYS A CA 1
ATOM 2990 C C . CYS A 1 400 ? -18.673 27.732 -4.570 1.00 20.25 400 CYS A C 1
ATOM 2992 O O . CYS A 1 400 ? -17.839 26.937 -5.005 1.00 20.25 400 CYS A O 1
ATOM 2994 N N . ARG A 1 401 ? -18.511 29.057 -4.706 1.00 21.34 401 ARG A N 1
ATOM 2995 C CA . ARG A 1 401 ? -17.459 29.705 -5.520 1.00 21.34 401 ARG A CA 1
ATOM 2996 C C . ARG A 1 401 ? -16.817 30.861 -4.748 1.00 21.34 401 ARG A C 1
ATOM 2998 O O . ARG A 1 401 ? -17.510 31.813 -4.414 1.00 21.34 401 ARG A O 1
ATOM 3005 N N . ALA A 1 402 ? -15.491 30.855 -4.607 1.00 22.67 402 ALA A N 1
ATOM 3006 C CA . ALA A 1 402 ? -14.711 32.004 -4.135 1.00 22.67 402 ALA A CA 1
ATOM 3007 C C . ALA A 1 402 ? -13.707 32.462 -5.211 1.00 22.67 402 ALA A C 1
ATOM 3009 O O . ALA A 1 402 ? -13.108 31.635 -5.900 1.00 22.67 402 ALA A O 1
ATOM 3010 N N . ARG A 1 403 ? -13.543 33.781 -5.388 1.00 22.12 403 ARG A N 1
ATOM 3011 C CA . ARG A 1 403 ? -12.550 34.389 -6.296 1.00 22.12 403 ARG A CA 1
ATOM 3012 C C . ARG A 1 403 ? -11.418 35.004 -5.469 1.00 22.12 403 ARG A C 1
ATOM 3014 O O . ARG A 1 403 ? -11.705 35.748 -4.541 1.00 22.12 403 ARG A O 1
ATOM 3021 N N . GLY A 1 404 ? -10.168 34.797 -5.877 1.00 22.39 404 GLY A N 1
ATOM 3022 C CA . GLY A 1 404 ? -9.009 35.587 -5.441 1.00 22.39 404 GLY A CA 1
ATOM 3023 C C . GLY A 1 404 ? -8.261 36.107 -6.669 1.00 22.39 404 GLY A C 1
ATOM 3024 O O . GLY A 1 404 ? -8.037 35.345 -7.610 1.00 22.39 404 GLY A O 1
ATOM 3025 N N . ARG A 1 405 ? -7.940 37.407 -6.710 1.00 21.48 405 ARG A N 1
ATOM 3026 C CA . ARG A 1 405 ? -7.188 38.033 -7.814 1.00 21.48 405 ARG A CA 1
ATOM 3027 C C . ARG A 1 405 ? -5.681 37.840 -7.624 1.00 21.48 405 ARG A C 1
ATOM 3029 O O . ARG A 1 405 ? -5.185 37.898 -6.506 1.00 21.48 405 ARG A O 1
ATOM 3036 N N . ILE A 1 406 ? -4.974 37.679 -8.739 1.00 21.02 406 ILE A N 1
ATOM 3037 C CA . ILE A 1 406 ? -3.510 37.719 -8.822 1.00 21.02 406 ILE A CA 1
ATOM 3038 C C . ILE A 1 406 ? -3.071 39.176 -9.040 1.00 21.02 406 ILE A C 1
ATOM 3040 O O . ILE A 1 406 ? -3.751 39.919 -9.750 1.00 21.02 406 ILE A O 1
ATOM 3044 N N . SER A 1 407 ? -1.928 39.556 -8.468 1.00 19.97 407 SER A N 1
ATOM 3045 C CA . SER A 1 407 ? -1.172 40.770 -8.800 1.00 19.97 407 SER A CA 1
ATOM 3046 C C . SER A 1 407 ? 0.253 40.370 -9.196 1.00 19.97 407 SER A C 1
ATOM 3048 O O . SER A 1 407 ? 0.840 39.489 -8.569 1.00 19.97 407 SER A O 1
ATOM 3050 N N . THR A 1 408 ? 0.795 40.986 -10.247 1.00 22.73 408 THR A N 1
ATOM 3051 C CA . THR A 1 408 ? 2.108 40.675 -10.838 1.00 22.73 408 THR A CA 1
ATOM 3052 C C . THR A 1 408 ? 2.917 41.946 -11.072 1.00 22.73 408 THR A C 1
ATOM 3054 O O . THR A 1 408 ? 2.411 42.853 -11.728 1.00 22.73 408 THR A O 1
ATOM 3057 N N . SER A 1 409 ? 4.193 41.973 -10.670 1.00 20.70 409 SER A N 1
ATOM 3058 C CA . SER A 1 409 ? 5.222 42.815 -11.306 1.00 20.70 409 SER A CA 1
ATOM 3059 C C . SER A 1 409 ? 6.648 42.291 -11.000 1.00 20.70 409 SER A C 1
ATOM 3061 O O . SER A 1 409 ? 6.826 41.717 -9.923 1.00 20.70 409 SER A O 1
ATOM 3063 N N . PRO A 1 410 ? 7.656 42.418 -11.898 1.00 30.02 410 PRO A N 1
ATOM 3064 C CA . PRO A 1 410 ? 8.967 41.761 -11.745 1.00 30.02 410 PRO A CA 1
ATOM 3065 C C . PRO A 1 410 ? 10.202 42.701 -11.749 1.00 30.02 410 PRO A C 1
ATOM 3067 O O . PRO A 1 410 ? 10.163 43.742 -12.397 1.00 30.02 410 PRO A O 1
ATOM 3070 N N . ARG A 1 411 ? 11.344 42.242 -11.183 1.00 20.97 411 ARG A N 1
ATOM 3071 C CA . ARG A 1 411 ? 12.728 42.222 -11.767 1.00 20.97 411 ARG A CA 1
ATOM 3072 C C . ARG A 1 411 ? 13.902 42.424 -10.770 1.00 20.97 411 ARG A C 1
ATOM 3074 O O . ARG A 1 411 ? 13.925 43.373 -10.008 1.00 20.97 411 ARG A O 1
ATOM 3081 N N . ARG A 1 412 ? 14.936 41.590 -10.995 1.00 21.27 412 ARG A N 1
ATOM 3082 C CA . ARG A 1 412 ? 16.408 41.834 -11.005 1.00 21.27 412 ARG A CA 1
ATOM 3083 C C . ARG A 1 412 ? 17.231 42.177 -9.731 1.00 21.27 412 ARG A C 1
ATOM 3085 O O . ARG A 1 412 ? 17.209 43.286 -9.229 1.00 21.27 412 ARG A O 1
ATOM 3092 N N . SER A 1 413 ? 18.130 41.224 -9.427 1.00 20.70 413 SER A N 1
ATOM 3093 C CA . SER A 1 413 ? 19.590 41.342 -9.168 1.00 20.70 413 SER A CA 1
ATOM 3094 C C . SER A 1 413 ? 20.157 42.283 -8.088 1.00 20.70 413 SER A C 1
ATOM 3096 O O . SER A 1 413 ? 20.303 43.473 -8.347 1.00 20.70 413 SER A O 1
ATOM 3098 N N . SER A 1 414 ? 20.736 41.698 -7.027 1.00 21.44 414 SER A N 1
ATOM 3099 C CA . SER A 1 414 ? 22.200 41.654 -6.766 1.00 21.44 414 SER A CA 1
ATOM 3100 C C . SER A 1 414 ? 22.525 40.946 -5.426 1.00 21.44 414 SER A C 1
ATOM 3102 O O . SER A 1 414 ? 21.642 40.690 -4.611 1.00 21.44 414 SER A O 1
ATOM 3104 N N . THR A 1 415 ? 23.792 40.582 -5.222 1.00 19.02 415 THR A N 1
ATOM 3105 C CA . THR A 1 415 ? 24.407 39.968 -4.015 1.00 19.02 415 THR A CA 1
ATOM 3106 C C . THR A 1 415 ? 25.626 40.814 -3.596 1.00 19.02 415 THR A C 1
ATOM 3108 O O . THR A 1 415 ? 26.080 41.589 -4.439 1.00 19.02 415 THR A O 1
ATOM 3111 N N . PRO A 1 416 ? 26.332 40.560 -2.469 1.00 35.50 416 PRO A N 1
ATOM 3112 C CA . PRO A 1 416 ? 25.924 40.117 -1.116 1.00 35.50 416 PRO A CA 1
ATOM 3113 C C . PRO A 1 416 ? 26.588 40.959 0.021 1.00 35.50 416 PRO A C 1
ATOM 3115 O O . PRO A 1 416 ? 27.609 41.593 -0.227 1.00 35.50 416 PRO A O 1
ATOM 3118 N N . THR A 1 417 ? 26.136 40.887 1.290 1.00 20.47 417 THR A N 1
ATOM 3119 C CA . THR A 1 417 ? 27.028 40.956 2.494 1.00 20.47 417 THR A CA 1
ATOM 3120 C C . THR A 1 417 ? 26.326 40.660 3.836 1.00 20.47 417 THR A C 1
ATOM 3122 O O . THR A 1 417 ? 25.102 40.693 3.938 1.00 20.47 417 THR A O 1
ATOM 3125 N N . ASN A 1 418 ? 27.133 40.342 4.859 1.00 20.58 418 ASN A N 1
ATOM 3126 C CA . ASN A 1 418 ? 26.749 40.064 6.253 1.00 20.58 418 ASN A CA 1
ATOM 3127 C C . ASN A 1 418 ? 26.407 41.340 7.052 1.00 20.58 418 ASN A C 1
ATOM 3129 O O . ASN A 1 418 ? 26.990 42.383 6.770 1.00 20.58 418 ASN A O 1
ATOM 3133 N N . CYS A 1 419 ? 25.602 41.225 8.126 1.00 19.55 419 CYS A N 1
ATOM 3134 C CA . CYS A 1 419 ? 26.069 41.411 9.522 1.00 19.55 419 CYS A CA 1
ATOM 3135 C C . CYS A 1 419 ? 24.953 41.461 10.597 1.00 19.55 419 CYS A C 1
ATOM 3137 O O . CYS A 1 419 ? 23.869 41.984 10.372 1.00 19.55 419 CYS A O 1
ATOM 3139 N N . CYS A 1 420 ? 25.331 41.005 11.800 1.00 20.03 420 CYS A N 1
ATOM 3140 C CA . CYS A 1 420 ? 24.824 41.352 13.142 1.00 20.03 420 CYS A CA 1
ATOM 3141 C C . CYS A 1 420 ? 23.395 40.975 13.609 1.00 20.03 420 CYS A C 1
ATOM 3143 O O . CYS A 1 420 ? 22.383 41.148 12.943 1.00 20.03 420 CYS A O 1
ATOM 3145 N N . SER A 1 421 ? 23.351 40.486 14.856 1.00 19.28 421 SER A N 1
ATOM 3146 C CA . SER A 1 421 ? 22.159 40.233 15.689 1.00 19.28 421 SER A CA 1
ATOM 3147 C C . SER A 1 421 ? 22.014 41.331 16.783 1.00 19.28 421 SER A C 1
ATOM 3149 O O . SER A 1 421 ? 22.652 42.372 16.658 1.00 19.28 421 SER A O 1
ATOM 3151 N N . PRO A 1 422 ? 21.204 41.148 17.849 1.00 34.72 422 PRO A N 1
ATOM 3152 C CA . PRO A 1 422 ? 19.869 41.727 18.060 1.00 34.72 422 PRO A CA 1
ATOM 3153 C C . PRO A 1 422 ? 19.845 42.853 19.131 1.00 34.72 422 PRO A C 1
ATOM 3155 O O . PRO A 1 422 ? 20.896 43.199 19.668 1.00 34.72 422 PRO A O 1
ATOM 3158 N N . PRO A 1 423 ? 18.659 43.366 19.546 1.00 24.44 423 PRO A N 1
ATOM 3159 C CA . PRO A 1 423 ? 18.301 43.152 20.966 1.00 24.44 423 PRO A CA 1
ATOM 3160 C C . PRO A 1 423 ? 16.795 43.048 21.359 1.00 24.44 423 PRO A C 1
ATOM 3162 O O . PRO A 1 423 ? 15.940 43.788 20.895 1.00 24.44 423 PRO A O 1
ATOM 3165 N N . ARG A 1 424 ? 16.548 42.149 22.331 1.00 20.48 424 ARG A N 1
ATOM 3166 C CA . ARG A 1 424 ? 15.731 42.234 23.579 1.00 20.48 424 ARG A CA 1
ATOM 3167 C C . ARG A 1 424 ? 14.308 42.867 23.677 1.00 20.48 424 ARG A C 1
ATOM 3169 O O . ARG A 1 424 ? 14.150 44.075 23.612 1.00 20.48 424 ARG A O 1
ATOM 3176 N N . THR A 1 425 ? 13.401 42.033 24.238 1.00 21.97 425 THR A N 1
ATOM 3177 C CA . THR A 1 425 ? 12.383 42.291 25.315 1.00 21.97 425 THR A CA 1
ATOM 3178 C C . THR A 1 425 ? 11.196 43.242 25.043 1.00 21.97 425 THR A C 1
ATOM 3180 O O . THR A 1 425 ? 11.365 44.257 24.398 1.00 21.97 425 THR A O 1
ATOM 3183 N N . THR A 1 426 ? 9.962 43.050 25.543 1.00 22.94 426 THR A N 1
ATOM 3184 C CA . THR A 1 426 ? 9.374 42.164 26.593 1.00 22.94 426 THR A CA 1
ATOM 3185 C C . THR A 1 426 ? 8.146 41.393 26.004 1.00 22.94 426 THR A C 1
ATOM 3187 O O . THR A 1 426 ? 8.055 41.320 24.785 1.00 22.94 426 THR A O 1
ATOM 3190 N N . GLY A 1 427 ? 7.179 40.753 26.695 1.00 20.58 427 GLY A N 1
ATOM 3191 C CA . GLY A 1 427 ? 6.897 40.499 28.124 1.00 20.58 427 GLY A CA 1
ATOM 3192 C C . GLY A 1 427 ? 5.460 39.964 28.356 1.00 20.58 427 GLY A C 1
ATOM 3193 O O . GLY A 1 427 ? 4.584 40.259 27.553 1.00 20.58 427 GLY A O 1
ATOM 3194 N N . ARG A 1 428 ? 5.209 39.265 29.488 1.00 22.36 428 ARG A N 1
ATOM 3195 C CA . ARG A 1 428 ? 3.927 38.612 29.913 1.00 22.36 428 ARG A CA 1
ATOM 3196 C C . ARG A 1 428 ? 3.479 37.431 29.009 1.00 22.36 428 ARG A C 1
ATOM 3198 O O . ARG A 1 428 ? 3.508 37.541 27.796 1.00 22.36 428 ARG A O 1
ATOM 3205 N N . GLY A 1 429 ? 3.029 36.265 29.485 1.00 19.73 429 GLY A N 1
ATOM 3206 C CA . GLY A 1 429 ? 2.954 35.707 30.842 1.00 19.73 429 GLY A CA 1
ATOM 3207 C C . GLY A 1 429 ? 1.674 34.880 31.048 1.00 19.73 429 GLY A C 1
ATOM 3208 O O . GLY A 1 429 ? 0.616 35.486 31.143 1.00 19.73 429 GLY A O 1
ATOM 3209 N N . CYS A 1 430 ? 1.765 33.540 31.133 1.00 20.67 430 CYS A N 1
ATOM 3210 C CA . CYS A 1 430 ? 0.818 32.657 31.854 1.00 20.67 430 CYS A CA 1
ATOM 3211 C C . CYS A 1 430 ? 1.275 31.178 31.889 1.00 20.67 430 CYS A C 1
ATOM 3213 O O . CYS A 1 430 ? 1.301 30.479 30.881 1.00 20.67 430 CYS A O 1
ATOM 3215 N N . THR A 1 431 ? 1.650 30.756 33.093 1.00 20.88 431 THR A N 1
ATOM 3216 C CA . THR A 1 431 ? 1.423 29.472 33.782 1.00 20.88 431 THR A CA 1
ATOM 3217 C C . THR A 1 431 ? 1.107 28.183 32.992 1.00 20.88 431 THR A C 1
ATOM 3219 O O . THR A 1 431 ? -0.001 27.957 32.523 1.00 20.88 431 THR A O 1
ATOM 3222 N N . VAL A 1 432 ? 2.102 27.289 32.997 1.00 19.81 432 VAL A N 1
ATOM 3223 C CA . VAL A 1 432 ? 2.054 25.826 33.239 1.00 19.81 432 VAL A CA 1
ATOM 3224 C C . VAL A 1 432 ? 0.691 25.106 33.183 1.00 19.81 432 VAL A C 1
ATOM 3226 O O . VAL A 1 432 ? -0.139 25.272 34.069 1.00 19.81 432 VAL A O 1
ATOM 3229 N N . PHE A 1 433 ? 0.604 24.101 32.302 1.00 19.53 433 PHE A N 1
ATOM 3230 C CA . PHE A 1 433 ? -0.045 22.818 32.612 1.00 19.53 433 PHE A CA 1
ATOM 3231 C C . PHE A 1 433 ? 0.845 21.655 32.137 1.00 19.53 433 PHE A C 1
ATOM 3233 O O . PHE A 1 433 ? 1.241 21.595 30.972 1.00 19.53 433 PHE A O 1
ATOM 3240 N N . ARG A 1 434 ? 1.185 20.739 33.053 1.00 19.92 434 ARG A N 1
ATOM 3241 C CA . ARG A 1 434 ? 1.764 19.414 32.750 1.00 19.92 434 ARG A CA 1
ATOM 3242 C C . ARG A 1 434 ? 0.611 18.440 32.487 1.00 19.92 434 ARG A C 1
ATOM 3244 O O . ARG A 1 434 ? -0.421 18.564 33.142 1.00 19.92 434 ARG A O 1
ATOM 3251 N N . PRO A 1 435 ? 0.805 17.441 31.613 1.00 21.72 435 PRO A N 1
ATOM 3252 C CA . PRO A 1 435 ? 0.698 16.073 32.135 1.00 21.72 435 PRO A CA 1
ATOM 3253 C C . PRO A 1 435 ? 1.920 15.184 31.844 1.00 21.72 435 PRO A C 1
ATOM 3255 O O . PRO A 1 435 ? 2.519 15.212 30.769 1.00 21.72 435 PRO A O 1
ATOM 3258 N N . MET A 1 436 ? 2.240 14.359 32.840 1.00 18.78 436 MET A N 1
ATOM 3259 C CA . MET A 1 436 ? 2.758 12.988 32.692 1.00 18.78 436 MET A CA 1
ATOM 3260 C C . MET A 1 436 ? 1.607 12.106 32.122 1.00 18.78 436 MET A C 1
ATOM 3262 O O . MET A 1 436 ? 0.460 12.515 32.229 1.00 18.78 436 MET A O 1
ATOM 3266 N N . GLU A 1 437 ? 1.767 10.931 31.503 1.00 22.09 437 GLU A N 1
ATOM 3267 C CA . GLU A 1 437 ? 2.888 9.984 31.453 1.00 22.09 437 GLU A CA 1
ATOM 3268 C C . GLU A 1 437 ? 2.724 8.945 30.301 1.00 22.09 437 GLU A C 1
ATOM 3270 O O . GLU A 1 437 ? 1.717 8.928 29.606 1.00 22.09 437 GLU A O 1
ATOM 3275 N N . LYS A 1 438 ? 3.720 8.053 30.157 1.00 20.34 438 LYS A N 1
ATOM 3276 C CA . LYS A 1 438 ? 3.671 6.648 29.665 1.00 20.34 438 LYS A CA 1
ATOM 3277 C C . LYS A 1 438 ? 2.997 6.269 28.317 1.00 20.34 438 LYS A C 1
ATOM 3279 O O . LYS A 1 438 ? 1.793 6.185 28.138 1.00 20.34 438 LYS A O 1
ATOM 3284 N N . SER A 1 439 ? 3.885 5.841 27.417 1.00 21.39 439 SER A N 1
ATOM 3285 C CA . SER A 1 439 ? 3.696 5.005 26.214 1.00 21.39 439 SER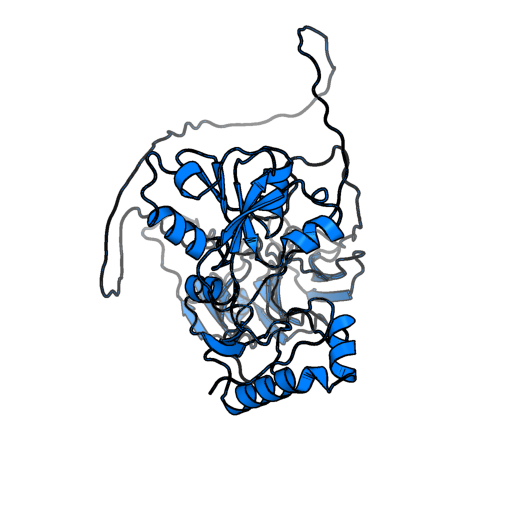 A CA 1
ATOM 3286 C C . SER A 1 439 ? 3.035 3.633 26.473 1.00 21.39 439 SER A C 1
ATOM 3288 O O . SER A 1 439 ? 3.336 3.028 27.498 1.00 21.39 439 SER A O 1
ATOM 3290 N N . ILE A 1 440 ? 2.302 3.066 25.491 1.00 22.66 440 ILE A N 1
ATOM 3291 C CA . ILE A 1 440 ? 2.704 1.846 24.731 1.00 22.66 440 ILE A CA 1
ATOM 3292 C C . ILE A 1 440 ? 1.752 1.531 23.545 1.00 22.66 440 ILE A C 1
ATOM 3294 O O . ILE A 1 440 ? 0.583 1.889 23.513 1.00 22.66 440 ILE A O 1
ATOM 3298 N N . ARG A 1 441 ? 2.330 0.887 22.521 1.00 23.56 441 ARG A N 1
ATOM 3299 C CA . ARG A 1 441 ? 1.842 0.609 21.152 1.00 23.56 441 ARG A CA 1
ATOM 3300 C C . ARG A 1 441 ? 0.528 -0.195 21.044 1.00 23.56 441 ARG A C 1
ATOM 3302 O O . ARG A 1 441 ? 0.483 -1.335 21.500 1.00 23.56 441 ARG A O 1
ATOM 3309 N N . SER A 1 442 ? -0.428 0.281 20.238 1.00 22.17 442 SER A N 1
ATOM 3310 C CA . SER A 1 442 ? -1.527 -0.527 19.674 1.00 22.17 442 SER A CA 1
ATOM 3311 C C . SER A 1 442 ? -1.188 -1.052 18.264 1.00 22.17 442 SER A C 1
ATOM 3313 O O . SER A 1 442 ? -0.824 -0.295 17.361 1.00 22.17 442 SER A O 1
ATOM 3315 N N . ARG A 1 443 ? -1.281 -2.375 18.055 1.00 22.97 443 ARG A N 1
ATOM 3316 C CA . ARG A 1 443 ? -1.069 -3.017 16.741 1.00 22.97 443 ARG A CA 1
ATOM 3317 C C . ARG A 1 443 ? -2.392 -3.083 15.976 1.00 22.97 443 ARG A C 1
ATOM 3319 O O . ARG A 1 443 ? -3.282 -3.823 16.376 1.00 22.97 443 ARG A O 1
ATOM 3326 N N . HIS A 1 444 ? -2.493 -2.351 14.871 1.00 22.75 444 HIS A N 1
ATOM 3327 C CA . HIS A 1 444 ? -3.628 -2.436 13.948 1.00 22.75 444 HIS A CA 1
ATOM 3328 C C . HIS A 1 444 ? -3.359 -3.512 12.884 1.00 22.75 444 HIS A C 1
ATOM 3330 O O . HIS A 1 444 ? -2.228 -3.635 12.411 1.00 22.75 444 HIS A O 1
ATOM 3336 N N . TRP A 1 445 ? -4.390 -4.262 12.489 1.00 21.62 445 TRP A N 1
ATOM 3337 C CA . TRP A 1 445 ? -4.324 -5.279 11.433 1.00 21.62 445 TRP A CA 1
ATOM 3338 C C . TRP A 1 445 ? -5.273 -4.906 10.290 1.00 21.62 445 TRP A C 1
ATOM 3340 O O . TRP A 1 445 ? -6.389 -4.459 10.538 1.00 21.62 445 TRP A O 1
ATOM 3350 N N . LEU A 1 446 ? -4.829 -5.067 9.040 1.00 21.03 446 LEU A N 1
ATOM 3351 C CA . LEU A 1 446 ? -5.519 -4.550 7.854 1.00 21.03 446 LEU A CA 1
ATOM 3352 C C . LEU A 1 446 ? -5.751 -5.659 6.810 1.00 21.03 446 LEU A C 1
ATOM 3354 O O . LEU A 1 446 ? -4.895 -6.517 6.592 1.00 21.03 446 LEU A O 1
ATOM 3358 N N . MET A 1 447 ? -6.907 -5.613 6.148 1.00 22.00 447 MET A N 1
ATOM 3359 C CA . MET A 1 447 ? -7.406 -6.597 5.179 1.00 22.00 447 MET A CA 1
ATOM 3360 C C . MET A 1 447 ? -7.183 -6.125 3.732 1.00 22.00 447 MET A C 1
ATOM 3362 O O . MET A 1 447 ? -7.328 -4.939 3.446 1.00 22.00 447 MET A O 1
ATOM 3366 N N . VAL A 1 448 ? -6.849 -7.032 2.802 1.00 22.81 448 VAL A N 1
ATOM 3367 C CA . VAL A 1 448 ? -6.685 -6.716 1.365 1.00 22.81 448 VAL A CA 1
ATOM 3368 C C . VAL A 1 448 ? -7.357 -7.778 0.495 1.00 22.81 448 VAL A C 1
ATOM 3370 O O . VAL A 1 448 ? -7.411 -8.955 0.841 1.00 22.81 448 VAL A O 1
ATOM 3373 N N . VAL A 1 449 ? -7.882 -7.331 -0.644 1.00 21.84 449 VAL A N 1
ATOM 3374 C CA . VAL A 1 449 ? -8.729 -8.085 -1.571 1.00 21.84 449 VAL A CA 1
ATOM 3375 C C . VAL A 1 449 ? -7.999 -8.282 -2.899 1.00 21.84 449 VAL A C 1
ATOM 3377 O O . VAL A 1 449 ? -7.374 -7.356 -3.409 1.00 21.84 449 VAL A O 1
ATOM 3380 N N . SER A 1 450 ? -8.115 -9.473 -3.489 1.00 23.41 450 SER A N 1
ATOM 3381 C CA . SER A 1 450 ? -7.461 -9.823 -4.756 1.00 23.41 450 SER A CA 1
ATOM 3382 C C . SER A 1 450 ? -8.314 -9.511 -5.996 1.00 23.41 450 SER A C 1
ATOM 3384 O O . SER A 1 450 ? -9.511 -9.808 -6.034 1.00 23.41 450 SER A O 1
ATOM 3386 N N . ARG A 1 451 ? -7.667 -9.010 -7.060 1.00 20.42 451 ARG A N 1
ATOM 3387 C CA . ARG A 1 451 ? -8.118 -9.172 -8.452 1.00 20.42 451 ARG A CA 1
ATOM 3388 C C . ARG A 1 451 ? -7.181 -10.135 -9.200 1.00 20.42 451 ARG A C 1
ATOM 3390 O O . ARG A 1 451 ? -5.966 -10.060 -9.081 1.00 20.42 451 ARG A O 1
ATOM 3397 N N . ARG A 1 452 ? -7.820 -11.022 -9.966 1.00 24.75 452 ARG A N 1
ATOM 3398 C CA . ARG A 1 452 ? -7.326 -12.113 -10.833 1.00 24.75 452 ARG A CA 1
ATOM 3399 C C . ARG A 1 452 ? -5.890 -12.008 -11.391 1.00 24.75 452 ARG A C 1
ATOM 3401 O O . ARG A 1 452 ? -5.572 -11.073 -12.113 1.00 24.75 452 ARG A O 1
ATOM 3408 N N . THR A 1 453 ? -5.145 -13.111 -11.291 1.00 23.98 453 THR A N 1
ATOM 3409 C CA . THR A 1 453 ? -4.415 -13.738 -12.421 1.00 23.98 453 THR A CA 1
ATOM 3410 C C . THR A 1 453 ? -4.164 -15.234 -12.117 1.00 23.98 453 THR A C 1
ATOM 3412 O O . THR A 1 453 ? -4.238 -15.625 -10.951 1.00 23.98 453 THR A O 1
ATOM 3415 N N . PRO A 1 454 ? -3.965 -16.110 -13.125 1.00 27.62 454 PRO A N 1
ATOM 3416 C CA . PRO A 1 454 ? -4.098 -17.557 -12.940 1.00 27.62 454 PRO A CA 1
ATOM 3417 C C . PRO A 1 454 ? -2.765 -18.270 -12.653 1.00 27.62 454 PRO A C 1
ATOM 3419 O O . PRO A 1 454 ? -2.061 -18.665 -13.577 1.00 27.62 454 PRO A O 1
ATOM 3422 N N . ALA A 1 455 ? -2.456 -18.529 -11.380 1.00 23.58 455 ALA A N 1
ATOM 3423 C CA . ALA A 1 455 ? -1.578 -19.636 -10.985 1.00 23.58 455 ALA A CA 1
ATOM 3424 C C . ALA A 1 455 ? -1.784 -20.012 -9.510 1.00 23.58 455 ALA A C 1
ATOM 3426 O O . ALA A 1 455 ? -1.841 -19.164 -8.627 1.00 23.58 455 ALA A O 1
ATOM 3427 N N . ARG A 1 456 ? -1.876 -21.319 -9.260 1.00 27.94 456 ARG A N 1
ATOM 3428 C CA . ARG A 1 456 ? -2.068 -21.981 -7.960 1.00 27.94 456 ARG A CA 1
ATOM 3429 C C . ARG A 1 456 ? -1.250 -21.373 -6.801 1.00 27.94 456 ARG A C 1
ATOM 3431 O O . ARG A 1 456 ? -0.044 -21.597 -6.739 1.00 27.94 456 ARG A O 1
ATOM 3438 N N . ARG A 1 457 ? -1.931 -20.789 -5.807 1.00 23.75 457 ARG A N 1
ATOM 3439 C CA . ARG A 1 457 ? -1.785 -21.086 -4.360 1.00 23.75 457 ARG A CA 1
ATOM 3440 C C . ARG A 1 457 ? -2.772 -20.241 -3.555 1.00 23.75 457 ARG A C 1
ATOM 3442 O O . ARG A 1 457 ? -2.837 -19.028 -3.713 1.00 23.75 457 ARG A O 1
ATOM 3449 N N . SER A 1 458 ? -3.529 -20.902 -2.692 1.00 23.16 458 SER A N 1
ATOM 3450 C CA . SER A 1 458 ? -4.606 -20.291 -1.915 1.00 23.16 458 SER A CA 1
ATOM 3451 C C . SER A 1 458 ? -4.133 -20.016 -0.496 1.00 23.16 458 SER A C 1
ATOM 3453 O O . SER A 1 458 ? -3.569 -20.906 0.136 1.00 23.16 458 SER A O 1
ATOM 3455 N N . LEU A 1 459 ? -4.368 -18.803 0.001 1.00 27.22 459 LEU A N 1
ATOM 3456 C CA . LEU A 1 459 ? -3.975 -18.376 1.343 1.00 27.22 459 LEU A CA 1
ATOM 3457 C C . LEU A 1 459 ? -5.204 -17.979 2.158 1.00 27.22 459 LEU A C 1
ATOM 3459 O O . LEU A 1 459 ? -6.143 -17.376 1.641 1.00 27.22 459 LEU A O 1
ATOM 3463 N N . LEU A 1 460 ? -5.171 -18.350 3.433 1.00 25.33 460 LEU A N 1
ATOM 3464 C CA . LEU A 1 460 ? -6.250 -18.200 4.397 1.00 25.33 460 LEU A CA 1
ATOM 3465 C C . LEU A 1 460 ? -5.793 -17.268 5.522 1.00 25.33 460 LEU A C 1
ATOM 3467 O O . LEU A 1 460 ? -4.656 -17.375 5.975 1.00 25.33 460 LEU A O 1
ATOM 3471 N N . ALA A 1 461 ? -6.678 -16.393 5.993 1.00 23.50 461 ALA A N 1
ATOM 3472 C CA . ALA A 1 461 ? -6.447 -15.587 7.186 1.00 23.50 461 ALA A CA 1
ATOM 3473 C C . ALA A 1 461 ? -7.360 -16.077 8.317 1.00 23.50 461 ALA A C 1
ATOM 3475 O O . ALA A 1 461 ? -8.582 -16.050 8.182 1.00 23.50 461 ALA A O 1
ATOM 3476 N N . ILE A 1 462 ? -6.757 -16.504 9.426 1.00 25.84 462 ILE A N 1
ATOM 3477 C CA . ILE A 1 462 ? -7.431 -16.804 10.694 1.00 25.84 462 ILE A CA 1
ATOM 3478 C C . ILE A 1 462 ? -6.859 -15.832 11.727 1.00 25.84 462 ILE A C 1
ATOM 3480 O O . ILE A 1 462 ? -5.640 -15.680 11.816 1.00 25.84 462 ILE A O 1
ATOM 3484 N N . ALA A 1 463 ? -7.721 -15.158 12.485 1.00 24.81 463 ALA A N 1
ATOM 3485 C CA . ALA A 1 463 ? -7.294 -14.334 13.610 1.00 24.81 463 ALA A CA 1
ATOM 3486 C C . ALA A 1 463 ? -7.101 -15.223 14.848 1.00 24.81 463 ALA A C 1
ATOM 3488 O O . ALA A 1 463 ? -8.030 -15.918 15.254 1.00 24.81 463 ALA A O 1
ATOM 3489 N N . CYS A 1 464 ? -5.912 -15.196 15.450 1.00 23.45 464 CYS A N 1
ATOM 3490 C CA . CYS A 1 464 ? -5.638 -15.914 16.692 1.00 23.45 464 CYS A CA 1
ATOM 3491 C C . CYS A 1 464 ? -5.902 -15.031 17.914 1.00 23.45 464 CYS A C 1
ATOM 3493 O O . CYS A 1 464 ? -5.218 -14.031 18.129 1.00 23.45 464 CYS A O 1
ATOM 3495 N N . LEU A 1 465 ? -6.853 -15.464 18.739 1.00 25.02 465 LEU A N 1
ATOM 3496 C CA . LEU A 1 465 ? -6.907 -15.167 20.170 1.00 25.02 465 LEU A CA 1
ATOM 3497 C C . LEU A 1 465 ? -6.275 -16.348 20.937 1.00 25.02 465 LEU A C 1
ATOM 3499 O O . LEU A 1 465 ? -6.269 -17.464 20.409 1.00 25.02 465 LEU A O 1
ATOM 3503 N N . PRO A 1 466 ? -5.721 -16.136 22.145 1.00 24.02 466 PRO A N 1
ATOM 3504 C CA . PRO A 1 466 ? -5.131 -17.215 22.936 1.00 24.02 466 PRO A CA 1
ATOM 3505 C C . PRO A 1 466 ? -6.189 -18.235 23.432 1.00 24.02 466 PRO A C 1
ATOM 3507 O O . PRO A 1 466 ? -7.364 -17.885 23.566 1.00 24.02 466 PRO A O 1
ATOM 3510 N N . PRO A 1 467 ? -5.787 -19.496 23.697 1.00 27.66 467 PRO A N 1
ATOM 3511 C CA . PRO A 1 467 ? -6.683 -20.627 24.001 1.00 27.66 467 PRO A CA 1
ATOM 3512 C C . PRO A 1 467 ? -7.402 -20.476 25.366 1.00 27.66 467 PRO A C 1
ATOM 3514 O O . PRO A 1 467 ? -6.892 -19.761 26.230 1.00 27.66 467 PRO A O 1
ATOM 3517 N N . PRO A 1 468 ? -8.573 -21.126 25.600 1.00 31.94 468 PRO A N 1
ATOM 3518 C CA . PRO A 1 468 ? -8.774 -22.563 25.377 1.00 31.94 468 PRO A CA 1
ATOM 3519 C C . PRO A 1 468 ? -10.036 -23.002 24.608 1.00 31.94 468 PRO A C 1
ATOM 3521 O O . PRO A 1 468 ? -11.124 -22.463 24.784 1.00 31.94 468 PRO A O 1
ATOM 3524 N N . MET A 1 469 ? -9.838 -24.076 23.832 1.00 32.78 469 MET A N 1
ATOM 3525 C CA . MET A 1 469 ? -10.804 -25.085 23.357 1.00 32.78 469 MET A CA 1
ATOM 3526 C C . MET A 1 469 ? -12.252 -24.627 23.088 1.00 32.78 469 MET A C 1
ATOM 3528 O O . MET A 1 469 ? -13.134 -24.819 23.920 1.00 32.78 469 MET A O 1
ATOM 3532 N N . ALA A 1 470 ? -12.508 -24.172 21.859 1.00 34.50 470 ALA A N 1
ATOM 3533 C CA . ALA A 1 470 ? -13.846 -24.077 21.265 1.00 34.50 470 ALA A CA 1
ATOM 3534 C C . ALA A 1 470 ? -13.978 -25.050 20.072 1.00 34.50 470 ALA A C 1
ATOM 3536 O O . ALA A 1 470 ? -12.981 -25.387 19.424 1.00 34.50 470 ALA A O 1
ATOM 3537 N N . LYS A 1 471 ? -15.196 -25.537 19.790 1.00 36.66 471 LYS A N 1
ATOM 3538 C CA . LYS A 1 471 ? -15.476 -26.539 18.744 1.00 36.66 471 LYS A CA 1
ATOM 3539 C C . LYS A 1 471 ? -16.167 -25.897 17.537 1.00 36.66 471 LYS A C 1
ATOM 3541 O O . LYS A 1 471 ? -17.391 -25.824 17.501 1.00 36.66 471 LYS A O 1
ATOM 3546 N N . CYS A 1 472 ? -15.404 -25.535 16.506 1.00 32.66 472 CYS A N 1
ATOM 3547 C CA . CYS A 1 472 ? -15.980 -25.148 15.214 1.00 32.66 472 CYS A CA 1
ATOM 3548 C C . CYS A 1 472 ? -16.937 -26.238 14.692 1.00 32.66 472 CYS A C 1
ATOM 3550 O O . CYS A 1 472 ? -16.567 -27.413 14.630 1.00 32.66 472 CYS A O 1
ATOM 3552 N N . THR A 1 473 ? -18.136 -25.846 14.267 1.00 34.38 473 THR A N 1
ATOM 3553 C CA . THR A 1 473 ? -19.125 -26.720 13.615 1.00 34.38 473 THR A CA 1
ATOM 3554 C C . THR A 1 473 ? -19.481 -26.165 12.236 1.00 34.38 473 THR A C 1
ATOM 3556 O O . THR A 1 473 ? -19.339 -24.970 11.976 1.00 34.38 473 THR A O 1
ATOM 3559 N N . ALA A 1 474 ? -19.870 -27.043 11.310 1.00 30.12 474 ALA A N 1
ATOM 3560 C CA . ALA A 1 474 ? -20.277 -26.641 9.966 1.00 30.12 474 ALA A CA 1
ATOM 3561 C C . ALA A 1 474 ? -21.770 -26.287 9.954 1.00 30.12 474 ALA A C 1
ATOM 3563 O O . ALA A 1 474 ? -22.585 -27.064 10.448 1.00 30.12 474 ALA A O 1
ATOM 3564 N N . SER A 1 475 ? -22.128 -25.142 9.370 1.00 31.73 475 SER A N 1
ATOM 3565 C CA . SER A 1 475 ? -23.526 -24.780 9.122 1.00 31.73 475 SER A CA 1
ATOM 3566 C C . SER A 1 475 ? -24.100 -25.618 7.978 1.00 31.73 475 SER A C 1
ATOM 3568 O O . SER A 1 475 ? -23.511 -25.635 6.893 1.00 31.73 475 SER A O 1
ATOM 3570 N N . THR A 1 476 ? -25.244 -26.258 8.218 1.00 32.72 476 THR A N 1
ATOM 3571 C CA . THR A 1 476 ? -26.144 -26.806 7.186 1.00 32.72 476 THR A CA 1
ATOM 3572 C C . THR A 1 476 ? -26.802 -25.700 6.374 1.00 32.72 476 THR A C 1
ATOM 3574 O O . THR A 1 476 ? -27.254 -24.729 7.026 1.00 32.72 476 THR A O 1
#

pLDDT: mean 72.74, std 28.5, range [18.78, 98.44]

Radius of gyration: 30.43 Å; chains: 1; bounding box: 70×75×77 Å